Protein AF-0000000079916810 (afdb_homodimer)

Organism: NCBI:txid1990687

InterPro domains:
  IPR000847 LysR, HTH, N-terminal domain [PF00126] (12-66)
  IPR000847 LysR, HTH, N-terminal domain [PS50931] (16-62)
  IPR005119 LysR, substrate-binding [PF03466] (91-298)
  IPR036388 Winged helix-like DNA-binding domain superfamily [G3DSA:1.10.10.10] (6-92)
  IPR036390 Winged helix DNA-binding domain superfamily [SSF46785] (5-115)

Radius of gyration: 26.34 Å; Cα contacts (8 Å, |Δi|>4): 1124; chains: 2; bounding box: 60×83×72 Å

Structure (mmCIF, N/CA/C/O backbone):
data_AF-0000000079916810-model_v1
#
loop_
_entity.id
_entity.type
_entity.pdbx_description
1 polymer 'LysR family transcriptional regulator'
#
loop_
_atom_site.group_PDB
_atom_site.id
_atom_site.type_symbol
_atom_site.label_atom_id
_atom_site.label_alt_id
_atom_site.label_comp_id
_atom_site.label_asym_id
_atom_site.label_entity_id
_atom_site.label_seq_id
_atom_site.pdbx_PDB_ins_code
_atom_site.Cartn_x
_atom_site.Cartn_y
_atom_site.Cartn_z
_atom_site.occupancy
_atom_site.B_iso_or_equiv
_atom_site.auth_seq_id
_atom_site.auth_comp_id
_atom_site.auth_asym_id
_atom_site.auth_atom_id
_atom_site.pdbx_PDB_model_num
ATOM 1 N N . MET A 1 1 ? -1.084 -48.964 15.825 1 27.22 1 MET A N 1
ATOM 2 C CA . MET A 1 1 ? -1.283 -47.675 16.481 1 27.22 1 MET A CA 1
ATOM 3 C C . MET A 1 1 ? -2.034 -46.71 15.57 1 27.22 1 MET A C 1
ATOM 5 O O . MET A 1 1 ? -1.539 -46.346 14.501 1 27.22 1 MET A O 1
ATOM 9 N N . GLN A 1 2 ? -3.302 -46.876 15.258 1 35.21 2 GLN A N 1
ATOM 10 C CA . GLN A 1 2 ? -4.161 -46.166 14.316 1 35.21 2 GLN A CA 1
ATOM 11 C C . GLN A 1 2 ? -3.953 -44.657 14.412 1 35.21 2 GLN A C 1
ATOM 13 O O . GLN A 1 2 ? -4.058 -44.079 15.496 1 35.21 2 GLN A O 1
ATOM 18 N N . HIS A 1 3 ? -2.994 -44.134 13.879 1 45.65 3 HIS A N 1
ATOM 19 C CA . HIS A 1 3 ? -2.569 -42.739 13.911 1 45.65 3 HIS A CA 1
ATOM 20 C C . HIS A 1 3 ? -3.764 -41.796 13.817 1 45.65 3 HIS A C 1
ATOM 22 O O . HIS A 1 3 ? -4.588 -41.92 12.908 1 45.65 3 HIS A O 1
ATOM 28 N N . SER A 1 4 ? -4.385 -41.382 14.922 1 49.72 4 SER A N 1
ATOM 29 C CA . SER A 1 4 ? -5.69 -40.838 15.283 1 49.72 4 SER A CA 1
ATOM 30 C C . SER A 1 4 ? -5.943 -39.502 14.592 1 49.72 4 SER A C 1
ATOM 32 O O . SER A 1 4 ? -6.979 -38.871 14.81 1 49.72 4 SER A O 1
ATOM 34 N N . PHE A 1 5 ? -5.041 -38.924 14.086 1 56.06 5 PHE A N 1
ATOM 35 C CA . PHE A 1 5 ? -5.553 -37.727 13.428 1 56.06 5 PHE A CA 1
ATOM 36 C C . PHE A 1 5 ? -5.489 -37.872 11.913 1 56.06 5 PHE A C 1
ATOM 38 O O . PHE A 1 5 ? -4.657 -38.617 11.39 1 56.06 5 PHE A O 1
ATOM 45 N N . ASP A 1 6 ? -6.582 -37.56 11.282 1 65.27 6 ASP A N 1
ATOM 46 C CA . ASP A 1 6 ? -6.686 -37.616 9.827 1 65.27 6 ASP A CA 1
ATOM 47 C C . ASP A 1 6 ? -6.272 -36.288 9.196 1 65.27 6 ASP A C 1
ATOM 49 O O . ASP A 1 6 ? -6.185 -35.268 9.883 1 65.27 6 ASP A O 1
ATOM 53 N N . VAL A 1 7 ? -5.938 -36.41 7.999 1 70.14 7 VAL A N 1
ATOM 54 C CA . VAL A 1 7 ? -5.372 -35.308 7.227 1 70.14 7 VAL A CA 1
ATOM 55 C C . VAL A 1 7 ? -6.337 -34.125 7.231 1 70.14 7 VAL A C 1
ATOM 57 O O . VAL A 1 7 ? -5.911 -32.968 7.267 1 70.14 7 VAL A O 1
ATOM 60 N N . VAL A 1 8 ? -7.545 -34.425 7.334 1 76.02 8 VAL A N 1
ATOM 61 C CA . VAL A 1 8 ? -8.564 -33.382 7.32 1 76.02 8 VAL A CA 1
ATOM 62 C C . VAL A 1 8 ? -8.494 -32.574 8.614 1 76.02 8 VAL A C 1
ATOM 64 O O . VAL A 1 8 ? -8.598 -31.345 8.592 1 76.02 8 VAL A O 1
ATOM 67 N N . THR A 1 9 ? -8.301 -33.334 9.664 1 81.71 9 THR A N 1
ATOM 68 C CA . THR A 1 9 ? -8.192 -32.681 10.964 1 81.71 9 THR A CA 1
ATOM 69 C C . THR A 1 9 ? -6.928 -31.83 11.039 1 81.71 9 THR A C 1
ATOM 71 O O . THR A 1 9 ? -6.954 -30.716 11.566 1 81.71 9 THR A O 1
ATOM 74 N N . LEU A 1 10 ? -5.863 -32.31 10.486 1 81.33 10 LEU A N 1
ATOM 75 C CA . LEU A 1 10 ? -4.605 -31.571 10.477 1 81.33 10 LEU A CA 1
ATOM 76 C C . LEU A 1 10 ? -4.725 -30.304 9.636 1 81.33 10 LEU A C 1
ATOM 78 O O . LEU A 1 10 ? -4.25 -29.24 10.039 1 81.33 10 LEU A O 1
ATOM 82 N N . PHE A 1 11 ? -5.413 -30.449 8.572 1 81.83 11 PHE A N 1
ATOM 83 C CA . PHE A 1 11 ? -5.597 -29.295 7.699 1 81.83 11 PHE A CA 1
ATOM 84 C C . PHE A 1 11 ? -6.519 -28.269 8.346 1 81.83 11 PHE A C 1
ATOM 86 O O . PHE A 1 11 ? -6.299 -27.062 8.22 1 81.83 11 PHE A O 1
ATOM 93 N N . LEU A 1 12 ? -7.473 -28.749 9.076 1 85.92 12 LEU A N 1
ATOM 94 C CA . LEU A 1 12 ? -8.355 -27.856 9.82 1 85.92 12 LEU A CA 1
ATOM 95 C C . LEU A 1 12 ? -7.573 -27.065 10.863 1 85.92 12 LEU A C 1
ATOM 97 O O . LEU A 1 12 ? -7.738 -25.848 10.979 1 85.92 12 LEU A O 1
ATOM 101 N N . LEU A 1 13 ? -6.778 -27.802 11.574 1 88.15 13 LEU A N 1
ATOM 102 C CA . LEU A 1 13 ? -5.954 -27.143 12.581 1 88.15 13 LEU A CA 1
ATOM 103 C C . LEU A 1 13 ? -5.065 -26.08 11.946 1 88.15 13 LEU A C 1
ATOM 105 O O . LEU A 1 13 ? -4.923 -24.98 12.484 1 88.15 13 LEU A O 1
ATOM 109 N N . LEU A 1 14 ? -4.519 -26.395 10.834 1 85.9 14 LEU A N 1
ATOM 110 C CA . LEU A 1 14 ? -3.678 -25.453 10.102 1 85.9 14 LEU A CA 1
ATOM 111 C C . LEU A 1 14 ? -4.484 -24.238 9.656 1 85.9 14 LEU A C 1
ATOM 113 O O . LEU A 1 14 ? -4.031 -23.1 9.802 1 85.9 14 LEU A O 1
ATOM 117 N N . ASP A 1 15 ? -5.625 -24.45 9.141 1 85.56 15 ASP A N 1
ATOM 118 C CA . ASP A 1 15 ? -6.502 -23.373 8.692 1 85.56 15 ASP A CA 1
ATOM 119 C C . ASP A 1 15 ? -6.877 -22.451 9.85 1 85.56 15 ASP A C 1
ATOM 121 O O . ASP A 1 15 ? -6.911 -21.229 9.691 1 85.56 15 ASP A O 1
ATOM 125 N N . ILE A 1 16 ? -7.125 -23.064 10.964 1 88.1 16 ILE A N 1
ATOM 126 C CA . ILE A 1 16 ? -7.468 -22.302 12.16 1 88.1 16 ILE A CA 1
ATOM 127 C C . ILE A 1 16 ? -6.266 -21.474 12.607 1 88.1 16 ILE A C 1
ATOM 129 O O . ILE A 1 16 ? -6.408 -20.296 12.947 1 88.1 16 ILE A O 1
ATOM 133 N N . ALA A 1 17 ? -5.169 -22.06 12.587 1 86.67 17 ALA A N 1
ATOM 134 C CA . ALA A 1 17 ? -3.945 -21.379 13.001 1 86.67 17 ALA A CA 1
ATOM 135 C C . ALA A 1 17 ? -3.66 -20.174 12.109 1 86.67 17 ALA A C 1
ATOM 137 O O . ALA A 1 17 ? -3.305 -19.1 12.601 1 86.67 17 ALA A O 1
ATOM 138 N N . GLU A 1 18 ? -3.826 -20.393 10.904 1 80.94 18 GLU A N 1
ATOM 139 C CA . GLU A 1 18 ? -3.518 -19.356 9.924 1 80.94 18 GLU A CA 1
ATOM 140 C C . GLU A 1 18 ? -4.554 -18.236 9.96 1 80.94 18 GLU A C 1
ATOM 142 O O . GLU A 1 18 ? -4.219 -17.067 9.76 1 80.94 18 GLU A O 1
ATOM 147 N N . ALA A 1 19 ? -5.758 -18.627 10.228 1 80.34 19 ALA A N 1
ATOM 148 C CA . ALA A 1 19 ? -6.852 -17.661 10.265 1 80.34 19 ALA A CA 1
ATOM 149 C C . ALA A 1 19 ? -6.888 -16.922 11.6 1 80.34 19 ALA A C 1
ATOM 151 O O . ALA A 1 19 ? -7.468 -15.839 11.702 1 80.34 19 ALA A O 1
ATOM 152 N N . GLY A 1 20 ? -6.262 -17.579 12.61 1 83.32 20 GLY A N 1
ATOM 153 C CA . GLY A 1 20 ? -6.199 -16.995 13.941 1 83.32 20 GLY A CA 1
ATOM 154 C C . GLY A 1 20 ? -7.497 -17.128 14.713 1 83.32 20 GLY A C 1
ATOM 155 O O . GLY A 1 20 ? -7.645 -16.553 15.793 1 83.32 20 GLY A O 1
ATOM 156 N N . SER A 1 21 ? -8.505 -17.752 14.125 1 88.33 21 SER A N 1
ATOM 157 C CA . SER A 1 21 ? -9.776 -17.99 14.802 1 88.33 21 SER A CA 1
ATOM 158 C C . SER A 1 21 ? -10.413 -19.295 14.338 1 88.33 21 SER A C 1
ATOM 160 O O . SER A 1 21 ? -10.198 -19.729 13.205 1 88.33 21 SER A O 1
ATOM 162 N N . LEU A 1 22 ? -11.198 -19.873 15.289 1 87.58 22 LEU A N 1
ATOM 163 C CA . LEU A 1 22 ? -11.877 -21.128 14.988 1 87.58 22 LEU A CA 1
ATOM 164 C C . LEU A 1 22 ? -12.916 -20.934 13.889 1 87.58 22 LEU A C 1
ATOM 166 O O . LEU A 1 22 ? -13.022 -21.756 12.976 1 87.58 22 LEU A O 1
ATOM 170 N N . THR A 1 23 ? -13.543 -19.802 13.934 1 86.35 23 THR A N 1
ATOM 171 C CA . THR A 1 23 ? -14.603 -19.537 12.968 1 86.35 23 THR A CA 1
ATOM 172 C C . THR A 1 23 ? -14.021 -19.299 11.578 1 86.35 23 THR A C 1
ATOM 174 O O . THR A 1 23 ? -14.476 -19.893 10.598 1 86.35 23 THR A O 1
ATOM 177 N N . ALA A 1 24 ? -13.025 -18.561 11.478 1 82.99 24 ALA A N 1
ATOM 178 C CA . ALA A 1 24 ? -12.395 -18.268 10.193 1 82.99 24 ALA A CA 1
ATOM 179 C C . ALA A 1 24 ? -11.697 -19.503 9.63 1 82.99 24 ALA A C 1
ATOM 181 O O . ALA A 1 24 ? -11.73 -19.745 8.422 1 82.99 24 ALA A O 1
ATOM 182 N N . GLY A 1 25 ? -11.133 -20.241 10.514 1 87.05 25 GLY A N 1
ATOM 183 C CA . GLY A 1 25 ? -10.502 -21.483 10.095 1 87.05 25 GLY A CA 1
ATOM 184 C C . GLY A 1 25 ? -11.491 -22.51 9.577 1 87.05 25 GLY A C 1
ATOM 185 O O . GLY A 1 25 ? -11.225 -23.188 8.582 1 87.05 25 GLY A O 1
ATOM 186 N N . ALA A 1 26 ? -12.592 -22.58 10.248 1 88.03 26 ALA A N 1
ATOM 187 C CA . ALA A 1 26 ? -13.648 -23.492 9.817 1 88.03 26 ALA A CA 1
ATOM 188 C C . ALA A 1 26 ? -14.152 -23.127 8.423 1 88.03 26 ALA A C 1
ATOM 190 O O . ALA A 1 26 ? -14.347 -24.003 7.578 1 88.03 26 ALA A O 1
ATOM 191 N N . GLU A 1 27 ? -14.272 -21.872 8.183 1 81.07 27 GLU A N 1
ATOM 192 C CA . GLU A 1 27 ? -14.721 -21.391 6.88 1 81.07 27 GLU A CA 1
ATOM 193 C C . GLU A 1 27 ? -13.732 -21.767 5.782 1 81.07 27 GLU A C 1
ATOM 195 O O . GLU A 1 27 ? -14.129 -22.251 4.72 1 81.07 27 GLU A O 1
ATOM 200 N N . ARG A 1 28 ? -12.497 -21.635 6.136 1 79.27 28 ARG A N 1
ATOM 201 C CA . ARG A 1 28 ? -11.441 -21.982 5.191 1 79.27 28 ARG A CA 1
ATOM 202 C C . ARG A 1 28 ? -11.442 -23.477 4.892 1 79.27 28 ARG A C 1
ATOM 204 O O . ARG A 1 28 ? -11.139 -23.892 3.771 1 79.27 28 ARG A O 1
ATOM 211 N N . ALA A 1 29 ? -11.905 -24.221 5.874 1 79.08 29 ALA A N 1
ATOM 212 C CA . ALA A 1 29 ? -11.915 -25.676 5.753 1 79.08 29 ALA A CA 1
ATOM 213 C C . ALA A 1 29 ? -13.264 -26.175 5.243 1 79.08 29 ALA A C 1
ATOM 215 O O . ALA A 1 29 ? -13.512 -27.382 5.203 1 79.08 29 ALA A O 1
ATOM 216 N N . ARG A 1 30 ? -14.125 -25.144 4.943 1 79.41 30 ARG A N 1
ATOM 217 C CA . ARG A 1 30 ? -15.47 -25.469 4.48 1 79.41 30 ARG A CA 1
ATOM 218 C C . ARG A 1 30 ? -16.194 -26.36 5.483 1 79.41 30 ARG A C 1
ATOM 220 O O . ARG A 1 30 ? -16.803 -27.363 5.103 1 79.41 30 ARG A O 1
ATOM 227 N N . MET A 1 31 ? -16.093 -25.964 6.785 1 82.67 31 MET A N 1
ATOM 228 C CA . MET A 1 31 ? -16.758 -26.644 7.893 1 82.67 31 MET A CA 1
ATOM 229 C C . MET A 1 31 ? -17.532 -25.652 8.755 1 82.67 31 MET A C 1
ATOM 231 O O . MET A 1 31 ? -17.238 -24.456 8.747 1 82.67 31 MET A O 1
ATOM 235 N N . THR A 1 32 ? -18.532 -26.144 9.337 1 85.72 32 THR A N 1
ATOM 236 C CA . THR A 1 32 ? -19.183 -25.321 10.351 1 85.72 32 THR A CA 1
ATOM 237 C C . THR A 1 32 ? -18.29 -25.171 11.58 1 85.72 32 THR A C 1
ATOM 239 O O . THR A 1 32 ? -17.495 -26.06 11.889 1 85.72 32 THR A O 1
ATOM 242 N N . PRO A 1 33 ? -18.4 -24.032 12.206 1 89.77 33 PRO A N 1
ATOM 243 C CA . PRO A 1 33 ? -17.613 -23.853 13.428 1 89.77 33 PRO A CA 1
ATOM 244 C C . PRO A 1 33 ? -17.829 -24.977 14.439 1 89.77 33 PRO A C 1
ATOM 246 O O . PRO A 1 33 ? -16.887 -25.387 15.122 1 89.77 33 PRO A O 1
ATOM 249 N N . SER A 1 34 ? -19.055 -25.479 14.54 1 90.76 34 SER A N 1
ATOM 250 C CA . SER A 1 34 ? -19.359 -26.58 15.449 1 90.76 34 SER A CA 1
ATOM 251 C C . SER A 1 34 ? -18.602 -27.845 15.058 1 90.76 34 SER A C 1
ATOM 253 O O . SER A 1 34 ? -18.008 -28.508 15.91 1 90.76 34 SER A O 1
ATOM 255 N N . ALA A 1 35 ? -18.635 -28.157 13.797 1 87.52 35 ALA A N 1
ATOM 256 C CA . ALA A 1 35 ? -17.921 -29.325 13.288 1 87.52 35 ALA A CA 1
ATOM 257 C C . ALA A 1 35 ? -16.416 -29.182 13.498 1 87.52 35 ALA A C 1
ATOM 259 O O . ALA A 1 35 ? -15.743 -30.14 13.885 1 87.52 35 ALA A O 1
ATOM 260 N N . ALA A 1 36 ? -15.949 -28.011 13.226 1 91.33 36 ALA A N 1
ATOM 261 C CA . ALA A 1 36 ? -14.526 -27.735 13.407 1 91.33 36 ALA A CA 1
ATOM 262 C C . ALA A 1 36 ? -14.117 -27.9 14.868 1 91.33 36 ALA A C 1
ATOM 264 O O . ALA A 1 36 ? -13.088 -28.511 15.165 1 91.33 36 ALA A O 1
ATOM 265 N N . SER A 1 37 ? -14.951 -27.336 15.775 1 91.58 37 SER A N 1
ATOM 266 C CA . SER A 1 37 ? -14.676 -27.43 17.205 1 91.58 37 SER A CA 1
ATOM 267 C C . SER A 1 37 ? -14.667 -28.881 17.672 1 91.58 37 SER A C 1
ATOM 269 O O . SER A 1 37 ? -13.783 -29.291 18.427 1 91.58 37 SER A O 1
ATOM 271 N N . GLN A 1 38 ? -15.599 -29.614 17.191 1 90.06 38 GLN A N 1
ATOM 272 C CA . GLN A 1 38 ? -15.701 -31.021 17.564 1 90.06 38 GLN A CA 1
ATOM 273 C C . GLN A 1 38 ? -14.489 -31.81 17.075 1 90.06 38 GLN A C 1
ATOM 275 O O . GLN A 1 38 ? -13.962 -32.659 17.796 1 90.06 38 GLN A O 1
ATOM 280 N N . ARG A 1 39 ? -14.138 -31.47 15.901 1 86.56 39 ARG A N 1
ATOM 281 C CA . ARG A 1 39 ? -13 -32.171 15.314 1 86.56 39 ARG A CA 1
ATOM 282 C C . ARG A 1 39 ? -11.714 -31.855 16.069 1 86.56 39 ARG A C 1
ATOM 284 O O . ARG A 1 39 ? -10.897 -32.746 16.316 1 86.56 39 ARG A O 1
ATOM 291 N N . ILE A 1 40 ? -11.568 -30.653 16.433 1 90.2 40 ILE A N 1
ATOM 292 C CA . ILE A 1 40 ? -10.388 -30.236 17.183 1 90.2 40 ILE A CA 1
ATOM 293 C C . ILE A 1 40 ? -10.404 -30.876 18.569 1 90.2 40 ILE A C 1
ATOM 295 O O . ILE A 1 40 ? -9.374 -31.351 19.053 1 90.2 40 ILE A O 1
ATOM 299 N N . ALA A 1 41 ? -11.58 -30.898 19.191 1 90.53 41 ALA A N 1
ATOM 300 C CA . ALA A 1 41 ? -11.721 -31.537 20.497 1 90.53 41 ALA A CA 1
ATOM 301 C C . ALA A 1 41 ? -11.369 -33.02 20.424 1 90.53 41 ALA A C 1
ATOM 303 O O . ALA A 1 41 ? -10.704 -33.551 21.316 1 90.53 41 ALA A O 1
ATOM 304 N N . LYS A 1 42 ? -11.845 -33.64 19.402 1 85.92 42 LYS A N 1
ATOM 305 C CA . LYS A 1 42 ? -11.544 -35.054 19.201 1 85.92 42 LYS A CA 1
ATOM 306 C C . LYS A 1 42 ? -10.044 -35.278 19.033 1 85.92 42 LYS A C 1
ATOM 308 O O . LYS A 1 42 ? -9.49 -36.237 19.574 1 85.92 42 LYS A O 1
ATOM 313 N N . LEU A 1 43 ? -9.428 -34.406 18.253 1 84.97 43 LEU A N 1
ATOM 314 C CA . LEU A 1 43 ? -7.98 -34.461 18.085 1 84.97 43 LEU A CA 1
ATOM 315 C C . LEU A 1 43 ? -7.271 -34.32 19.428 1 84.97 43 LEU A C 1
ATOM 317 O O . LEU A 1 43 ? -6.393 -35.12 19.759 1 84.97 43 LEU A O 1
ATOM 321 N N . GLU A 1 44 ? -7.698 -33.351 20.203 1 88.42 44 GLU A N 1
ATOM 322 C CA . GLU A 1 44 ? -7.075 -33.087 21.497 1 88.42 44 GLU A CA 1
ATOM 323 C C . GLU A 1 44 ? -7.254 -34.268 22.447 1 88.42 44 GLU A C 1
ATOM 325 O O . GLU A 1 44 ? -6.332 -34.625 23.183 1 88.42 44 GLU A O 1
ATOM 330 N N . HIS A 1 45 ? -8.417 -34.846 22.355 1 85 45 HIS A N 1
ATOM 331 C CA . HIS A 1 45 ? -8.695 -36.025 23.167 1 85 45 HIS A CA 1
ATOM 332 C C . HIS A 1 45 ? -7.804 -37.195 22.765 1 85 45 HIS A C 1
ATOM 334 O O . HIS A 1 45 ? -7.266 -37.896 23.626 1 85 45 HIS A O 1
ATOM 340 N N . SER A 1 46 ? -7.658 -37.345 21.505 1 79.67 46 SER A N 1
ATOM 341 C CA . SER A 1 46 ? -6.895 -38.478 20.991 1 79.67 46 SER A CA 1
ATOM 342 C C . SER A 1 46 ? -5.418 -38.357 21.349 1 79.67 46 SER A C 1
ATOM 344 O O . SER A 1 46 ? -4.754 -39.36 21.617 1 79.67 46 SER A O 1
ATOM 346 N N . ILE A 1 47 ? -4.957 -37.126 21.39 1 80.2 47 ILE A N 1
ATOM 347 C CA . ILE A 1 47 ? -3.528 -36.954 21.631 1 80.2 47 ILE A CA 1
ATOM 348 C C . ILE A 1 47 ? -3.296 -36.538 23.081 1 80.2 47 ILE A C 1
ATOM 350 O O . ILE A 1 47 ? -2.153 -36.339 23.501 1 80.2 47 ILE A O 1
ATOM 354 N N . LYS A 1 48 ? -4.378 -36.428 23.784 1 82.71 48 LYS A N 1
ATOM 355 C CA . LYS A 1 48 ? -4.394 -36.147 25.217 1 82.71 48 LYS A CA 1
ATOM 356 C C . LYS A 1 48 ? -3.663 -34.845 25.53 1 82.71 48 LYS A C 1
ATOM 358 O O . LYS A 1 48 ? -2.96 -34.749 26.538 1 82.71 48 LYS A O 1
ATOM 363 N N . GLN A 1 49 ? -3.724 -33.906 24.634 1 87.02 49 GLN A N 1
ATOM 364 C CA . GLN A 1 49 ? -3.153 -32.574 24.803 1 87.02 49 GLN A CA 1
ATOM 365 C C . GLN A 1 49 ? -3.958 -31.529 24.035 1 87.02 49 GLN A C 1
ATOM 367 O O . GLN A 1 49 ? -4.428 -31.793 22.926 1 87.02 49 GLN A O 1
ATOM 372 N N . PRO A 1 50 ? -4.058 -30.334 24.584 1 90.56 50 PRO A N 1
ATOM 373 C CA . PRO A 1 50 ? -4.664 -29.271 23.779 1 90.56 50 PRO A CA 1
ATOM 374 C C . PRO A 1 50 ? -3.771 -28.825 22.622 1 90.56 50 PRO A C 1
ATOM 376 O O . PRO A 1 50 ? -2.543 -28.87 22.733 1 90.56 50 PRO A O 1
ATOM 379 N N . VAL A 1 51 ? -4.426 -28.469 21.558 1 91.57 51 VAL A N 1
ATOM 380 C CA . VAL A 1 51 ? -3.655 -27.995 20.413 1 91.57 51 VAL A CA 1
ATOM 381 C C . VAL A 1 51 ? -3.895 -26.5 20.211 1 91.57 51 VAL A C 1
ATOM 383 O O . VAL A 1 51 ? -3.126 -25.83 19.518 1 91.57 51 VAL A O 1
ATOM 386 N N . LEU A 1 52 ? -4.979 -25.966 20.861 1 92.25 52 LEU A N 1
ATOM 387 C CA . LEU A 1 52 ? -5.334 -24.553 20.78 1 92.25 52 LEU A CA 1
ATOM 388 C C . LEU A 1 52 ? -5.581 -23.974 22.17 1 92.25 52 LEU A C 1
ATOM 390 O O . LEU A 1 52 ? -6.068 -24.674 23.061 1 92.25 52 LEU A O 1
ATOM 394 N N . THR A 1 53 ? -5.103 -22.753 22.362 1 88.54 53 THR A N 1
ATOM 395 C CA . THR A 1 53 ? -5.492 -21.968 23.528 1 88.54 53 THR A CA 1
ATOM 396 C C . THR A 1 53 ? -6.467 -20.862 23.135 1 88.54 53 THR A C 1
ATOM 398 O O . THR A 1 53 ? -6.223 -20.122 22.18 1 88.54 53 THR A O 1
ATOM 401 N N . ARG A 1 54 ? -7.583 -20.875 23.784 1 79.85 54 ARG A N 1
ATOM 402 C CA . ARG A 1 54 ? -8.597 -19.866 23.499 1 79.85 54 ARG A CA 1
ATOM 403 C C . ARG A 1 54 ? -8.27 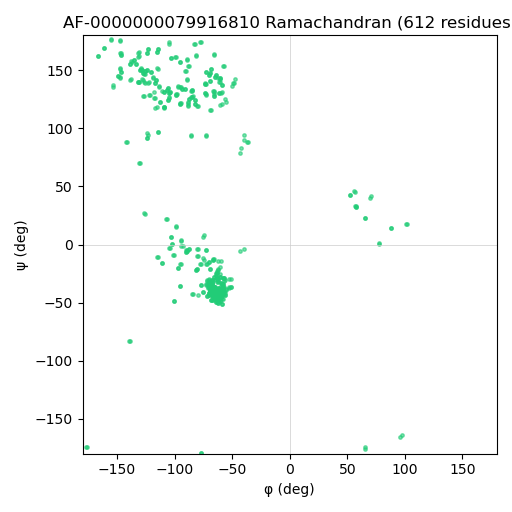-18.549 24.195 1 79.85 54 ARG A C 1
ATOM 405 O O . ARG A 1 54 ? -7.906 -18.536 25.373 1 79.85 54 ARG A O 1
ATOM 412 N N . LEU A 1 55 ? -8.111 -17.607 23.409 1 73.57 55 LEU A N 1
ATOM 413 C CA . LEU A 1 55 ? -7.889 -16.253 23.905 1 73.57 55 LEU A CA 1
ATOM 414 C C . LEU A 1 55 ? -9.154 -15.411 23.771 1 73.57 55 LEU A C 1
ATOM 416 O O . LEU A 1 55 ? -10.08 -15.785 23.048 1 73.57 55 LEU A O 1
ATOM 420 N N . PRO A 1 56 ? -9.272 -14.24 24.554 1 67.74 56 PRO A N 1
ATOM 421 C CA . PRO A 1 56 ? -10.444 -13.375 24.402 1 67.74 56 PRO A CA 1
ATOM 422 C C . PRO A 1 56 ? -10.719 -13.003 22.947 1 67.74 56 PRO A C 1
ATOM 424 O O . PRO A 1 56 ? -11.88 -12.888 22.544 1 67.74 56 PRO A O 1
ATOM 427 N N . ARG A 1 57 ? -9.592 -12.832 22.282 1 69.39 57 ARG A N 1
ATOM 428 C CA . ARG A 1 57 ? -9.743 -12.599 20.849 1 69.39 57 ARG A CA 1
ATOM 429 C C . ARG A 1 57 ? -8.957 -13.627 20.042 1 69.39 57 ARG A C 1
ATOM 431 O O . ARG A 1 57 ? -7.731 -13.541 19.943 1 69.39 57 ARG A O 1
ATOM 438 N N . GLY A 1 58 ? -9.548 -14.668 19.633 1 81.29 58 GLY A N 1
ATOM 439 C CA . GLY A 1 58 ? -9.012 -15.647 18.701 1 81.29 58 GLY A CA 1
ATOM 440 C C . GLY A 1 58 ? -8.408 -16.857 19.388 1 81.29 58 GLY A C 1
ATOM 441 O O . GLY A 1 58 ? -8.839 -17.238 20.478 1 81.29 58 GLY A O 1
ATOM 442 N N . VAL A 1 59 ? -7.592 -17.65 18.628 1 86.64 59 VAL A N 1
ATOM 443 C CA . VAL A 1 59 ? -6.955 -18.857 19.144 1 86.64 59 VAL A CA 1
ATOM 444 C C . VAL A 1 59 ? -5.451 -18.798 18.887 1 86.64 59 VAL A C 1
ATOM 446 O O . VAL A 1 59 ? -4.995 -18.085 17.991 1 86.64 59 VAL A O 1
ATOM 449 N N . GLN A 1 60 ? -4.723 -19.392 19.855 1 88 60 GLN A N 1
ATOM 450 C CA . GLN A 1 60 ? -3.289 -19.587 19.673 1 88 60 GLN A CA 1
ATOM 451 C C . GLN A 1 60 ? -2.92 -21.066 19.752 1 88 60 GLN A C 1
ATOM 453 O O . GLN A 1 60 ? -3.54 -21.826 20.498 1 88 60 GLN A O 1
ATOM 458 N N . LEU A 1 61 ? -1.894 -21.361 18.988 1 87.75 61 LEU A N 1
ATOM 459 C CA . LEU A 1 61 ? -1.414 -22.739 19.003 1 87.75 61 LEU A CA 1
ATOM 460 C C . LEU A 1 61 ? -0.666 -23.039 20.298 1 87.75 61 LEU A C 1
ATOM 462 O O . LEU A 1 61 ? 0.072 -22.191 20.804 1 87.75 61 LEU A O 1
ATOM 466 N N . THR A 1 62 ? -0.919 -24.274 20.891 1 87.27 62 THR A N 1
ATOM 467 C CA . THR A 1 62 ? -0.034 -24.832 21.907 1 87.27 62 THR A CA 1
ATOM 468 C C . THR A 1 62 ? 1.224 -25.413 21.268 1 87.27 62 THR A C 1
ATOM 470 O O . THR A 1 62 ? 1.385 -25.365 20.047 1 87.27 62 THR A O 1
ATOM 473 N N . GLU A 1 63 ? 2.121 -25.965 22.094 1 81.37 63 GLU A N 1
ATOM 474 C CA . GLU A 1 63 ? 3.302 -26.647 21.573 1 81.37 63 GLU A CA 1
ATOM 475 C C . GLU A 1 63 ? 2.912 -27.831 20.693 1 81.37 63 GLU A C 1
ATOM 477 O O . GLU A 1 63 ? 3.466 -28.012 19.607 1 81.37 63 GLU A O 1
ATOM 482 N N . ALA A 1 64 ? 1.991 -28.526 21.194 1 83.54 64 ALA A N 1
ATOM 483 C CA . ALA A 1 64 ? 1.487 -29.654 20.415 1 83.54 64 ALA A CA 1
ATOM 484 C C . ALA A 1 64 ? 0.836 -29.178 19.12 1 83.54 64 ALA A C 1
ATOM 486 O O . ALA A 1 64 ? 1.009 -29.797 18.067 1 83.54 64 ALA A O 1
ATOM 487 N N . GLY A 1 65 ? 0.12 -28.04 19.256 1 88.15 65 GLY A N 1
ATOM 488 C CA . GLY A 1 65 ? -0.485 -27.445 18.075 1 88.15 65 GLY A CA 1
ATOM 489 C C . GLY A 1 65 ? 0.533 -27.019 17.034 1 88.15 65 GLY A C 1
ATOM 490 O O . GLY A 1 65 ? 0.328 -27.226 15.836 1 88.15 65 GLY A O 1
ATOM 491 N N . GLU A 1 66 ? 1.624 -26.536 17.427 1 84.6 66 GLU A N 1
ATOM 492 C CA . GLU A 1 66 ? 2.688 -26.098 16.529 1 84.6 66 GLU A CA 1
ATOM 493 C C . GLU A 1 66 ? 3.31 -27.281 15.792 1 84.6 66 GLU A C 1
ATOM 495 O O . GLU A 1 66 ? 3.568 -27.202 14.589 1 84.6 66 GLU A O 1
ATOM 500 N N . VAL A 1 67 ? 3.542 -28.317 16.53 1 77 67 VAL A N 1
ATOM 501 C CA . VAL A 1 67 ? 4.118 -29.52 15.936 1 77 67 VAL A CA 1
ATOM 502 C C . VAL A 1 67 ? 3.174 -30.072 14.87 1 77 67 VAL A C 1
ATOM 504 O O . VAL A 1 67 ? 3.597 -30.364 13.749 1 77 67 VAL A O 1
ATOM 507 N N . LEU A 1 68 ? 1.931 -30.127 15.232 1 81.12 68 LEU A N 1
ATOM 508 C CA . LEU A 1 68 ? 0.958 -30.715 14.317 1 81.12 68 LEU A CA 1
ATOM 509 C C . LEU A 1 68 ? 0.746 -29.82 13.101 1 81.12 68 LEU A C 1
ATOM 511 O O . LEU A 1 68 ? 0.623 -30.312 11.977 1 81.12 68 LEU A O 1
ATOM 515 N N . THR A 1 69 ? 0.757 -28.491 13.393 1 85.88 69 THR A N 1
ATOM 516 C CA . THR A 1 69 ? 0.555 -27.575 12.277 1 85.88 69 THR A CA 1
ATOM 517 C C . THR A 1 69 ? 1.768 -27.575 11.351 1 85.88 69 THR A C 1
ATOM 519 O O . THR A 1 69 ? 1.626 -27.448 10.133 1 85.88 69 THR A O 1
ATOM 522 N N . SER A 1 70 ? 2.904 -27.815 11.885 1 76.98 70 SER A N 1
ATOM 523 C CA . SER A 1 70 ? 4.1 -27.943 11.059 1 76.98 70 SER A CA 1
ATOM 524 C C . SER A 1 70 ? 4.03 -29.184 10.174 1 76.98 70 SER A C 1
ATOM 526 O O . SER A 1 70 ? 4.362 -29.126 8.988 1 76.98 70 SER A O 1
ATOM 528 N N . ARG A 1 71 ? 3.541 -30.246 10.744 1 72.55 71 ARG A N 1
ATOM 529 C CA . ARG A 1 71 ? 3.382 -31.481 9.982 1 72.55 71 ARG A CA 1
ATOM 530 C C . ARG A 1 71 ? 2.276 -31.344 8.942 1 72.55 71 ARG A C 1
ATOM 532 O O . ARG A 1 71 ? 2.404 -31.844 7.822 1 72.55 71 ARG A O 1
ATOM 539 N N . ALA A 1 72 ? 1.234 -30.677 9.366 1 78.78 72 ALA A N 1
ATOM 540 C CA . ALA A 1 72 ? 0.123 -30.456 8.444 1 78.78 72 ALA A CA 1
ATOM 541 C C . ALA A 1 72 ? 0.576 -29.665 7.22 1 78.78 72 ALA A C 1
ATOM 543 O O . ALA A 1 72 ? 0.175 -29.969 6.094 1 78.78 72 ALA A O 1
ATOM 544 N N . ARG A 1 73 ? 1.396 -28.71 7.545 1 74.83 73 ARG A N 1
ATOM 545 C CA . ARG A 1 73 ? 1.944 -27.915 6.451 1 74.83 73 ARG A CA 1
ATOM 546 C C . ARG A 1 73 ? 2.745 -28.785 5.489 1 74.83 73 ARG A C 1
ATOM 548 O O . ARG A 1 73 ? 2.612 -28.657 4.27 1 74.83 73 ARG A O 1
ATOM 555 N N . LEU A 1 74 ? 3.499 -29.723 6.077 1 66.14 74 LEU A N 1
ATOM 556 C CA . LEU A 1 74 ? 4.289 -30.639 5.262 1 66.14 74 LEU A CA 1
ATOM 557 C C . LEU A 1 74 ? 3.386 -31.568 4.457 1 66.14 74 LEU A C 1
ATOM 559 O O . LEU A 1 74 ? 3.621 -31.792 3.267 1 66.14 74 LEU A O 1
ATOM 563 N N . PHE A 1 75 ? 2.373 -32.059 5.109 1 65.31 75 PHE A N 1
ATOM 564 C CA . PHE A 1 75 ? 1.446 -32.963 4.438 1 65.31 75 PHE A CA 1
ATOM 565 C C . PHE A 1 75 ? 0.719 -32.249 3.304 1 65.31 75 PHE A C 1
ATOM 567 O O . PHE A 1 75 ? 0.573 -32.799 2.211 1 65.31 75 PHE A O 1
ATOM 574 N N . ARG A 1 76 ? 0.307 -31.098 3.654 1 69.1 76 ARG A N 1
ATOM 575 C CA . ARG A 1 76 ? -0.401 -30.335 2.631 1 69.1 76 ARG A CA 1
ATOM 576 C C . ARG A 1 76 ? 0.505 -30.046 1.439 1 69.1 76 ARG A C 1
ATOM 578 O O . ARG A 1 76 ? 0.064 -30.107 0.289 1 69.1 76 ARG A O 1
ATOM 585 N N . ARG A 1 77 ? 1.674 -29.944 1.847 1 61.78 77 ARG A N 1
ATOM 586 C CA . ARG A 1 77 ? 2.69 -29.717 0.824 1 61.78 77 ARG A CA 1
ATOM 587 C C . ARG A 1 77 ? 2.835 -30.933 -0.084 1 61.78 77 ARG A C 1
ATOM 589 O O . ARG A 1 77 ? 2.868 -30.8 -1.309 1 61.78 77 ARG A O 1
ATOM 596 N N . GLU A 1 78 ? 2.92 -31.99 0.518 1 60.05 78 GLU A N 1
ATOM 597 C CA . GLU A 1 78 ? 3.119 -33.23 -0.226 1 60.05 78 GLU A CA 1
ATOM 598 C C . GLU A 1 78 ? 1.885 -33.583 -1.051 1 60.05 78 GLU A C 1
ATOM 600 O O . GLU A 1 78 ? 2.003 -34.06 -2.182 1 60.05 78 GLU A O 1
ATOM 605 N N . MET A 1 79 ? 0.792 -33.359 -0.497 1 61.81 79 MET A N 1
ATOM 606 C CA . MET A 1 79 ? -0.446 -33.645 -1.216 1 61.81 79 MET A CA 1
ATOM 607 C C . MET A 1 79 ? -0.597 -32.728 -2.425 1 61.81 79 MET A C 1
ATOM 609 O O . MET A 1 79 ? -1.001 -33.174 -3.501 1 61.81 79 MET A O 1
ATOM 613 N N . ARG A 1 80 ? -0.286 -31.555 -2.196 1 60.17 80 ARG A N 1
ATOM 614 C CA . ARG A 1 80 ? -0.358 -30.582 -3.28 1 60.17 80 ARG A CA 1
ATOM 615 C C . ARG A 1 80 ? 0.646 -30.911 -4.38 1 60.17 80 ARG A C 1
ATOM 617 O O . ARG A 1 80 ? 0.325 -30.822 -5.567 1 60.17 80 ARG A O 1
ATOM 624 N N . ALA A 1 81 ? 1.829 -31.245 -3.873 1 58.14 81 ALA A N 1
ATOM 625 C CA . ALA A 1 81 ? 2.849 -31.65 -4.837 1 58.14 81 ALA A CA 1
ATOM 626 C C . ALA A 1 81 ? 2.379 -32.844 -5.663 1 58.14 81 ALA A C 1
ATOM 628 O O . ALA A 1 81 ? 2.564 -32.875 -6.882 1 58.14 81 ALA A O 1
ATOM 629 N N . ALA A 1 82 ? 1.777 -33.769 -5.003 1 55.82 82 ALA A N 1
ATOM 630 C CA . ALA A 1 82 ? 1.273 -34.961 -5.68 1 55.82 82 ALA A CA 1
ATOM 631 C C . ALA A 1 82 ? 0.194 -34.6 -6.696 1 55.82 82 ALA A C 1
ATOM 633 O O . ALA A 1 82 ? 0.173 -35.138 -7.806 1 55.82 82 ALA A O 1
ATOM 634 N N . SER A 1 83 ? -0.633 -33.733 -6.274 1 57.04 83 SER A N 1
ATOM 635 C CA . SER A 1 83 ? -1.685 -33.287 -7.182 1 57.04 83 SER A CA 1
ATOM 636 C C . SER A 1 83 ? -1.1 -32.604 -8.413 1 57.04 83 SER A C 1
ATOM 638 O O . SER A 1 83 ? -1.581 -32.808 -9.53 1 57.04 83 SER A O 1
ATOM 640 N N . GLY A 1 84 ? -0.145 -31.768 -8.118 1 54.07 84 GLY A N 1
ATOM 641 C CA . GLY A 1 84 ? 0.564 -31.143 -9.224 1 54.07 84 GLY A CA 1
ATOM 642 C C . GLY A 1 84 ? 1.198 -32.146 -10.169 1 54.07 84 GLY A C 1
ATOM 643 O O . GLY A 1 84 ? 1.105 -32.002 -11.389 1 54.07 84 GLY A O 1
ATOM 644 N N . ASP A 1 85 ? 1.76 -33.199 -9.556 1 52.86 85 ASP A N 1
ATOM 645 C CA . ASP A 1 85 ? 2.375 -34.253 -10.357 1 52.86 85 ASP A CA 1
ATOM 646 C C . ASP A 1 85 ? 1.336 -34.965 -11.22 1 52.86 85 ASP A C 1
ATOM 648 O O . ASP A 1 85 ? 1.593 -35.269 -12.387 1 52.86 85 ASP A O 1
ATOM 652 N N . LEU A 1 86 ? 0.135 -35.308 -10.443 1 51.69 86 LEU A N 1
ATOM 653 C CA . LEU A 1 86 ? -0.933 -35.98 -11.175 1 51.69 86 LEU A CA 1
ATOM 654 C C . LEU A 1 86 ? -1.448 -35.104 -12.311 1 51.69 86 LEU A C 1
ATOM 656 O O . LEU A 1 86 ? -1.754 -35.603 -13.396 1 51.69 86 LEU A O 1
ATOM 660 N N . GLU A 1 87 ? -1.346 -33.685 -12.285 1 53.04 87 GLU A N 1
ATOM 661 C CA . GLU A 1 87 ? -1.774 -32.729 -13.302 1 53.04 87 GLU A CA 1
ATOM 662 C C . GLU A 1 87 ? -0.762 -32.645 -14.441 1 53.04 87 GLU A C 1
ATOM 664 O O . GLU A 1 87 ? -1.14 -32.514 -15.607 1 53.04 87 GLU A O 1
ATOM 669 N N . ALA A 1 88 ? 0.479 -32.608 -14.118 1 51.79 88 ALA A N 1
ATOM 670 C CA . ALA A 1 88 ? 1.541 -32.578 -15.12 1 51.79 88 ALA A CA 1
ATOM 671 C C . ALA A 1 88 ? 1.36 -33.695 -16.144 1 51.79 88 ALA A C 1
ATOM 673 O O . ALA A 1 88 ? 1.669 -33.519 -17.325 1 51.79 88 ALA A O 1
ATOM 674 N N . ILE A 1 89 ? 0.797 -34.725 -15.74 1 50.02 89 ILE A N 1
ATOM 675 C CA . ILE A 1 89 ? 0.552 -35.853 -16.631 1 50.02 89 ILE A CA 1
ATOM 676 C C . ILE A 1 89 ? -0.645 -35.551 -17.53 1 50.02 89 ILE A C 1
ATOM 678 O O . ILE A 1 89 ? -0.675 -35.96 -18.693 1 50.02 89 ILE A O 1
ATOM 682 N N . ARG A 1 90 ? -1.636 -34.87 -17.077 1 52.38 90 ARG A N 1
ATOM 683 C CA . ARG A 1 90 ? -2.852 -34.634 -17.85 1 52.38 90 ARG A CA 1
ATOM 684 C C . ARG A 1 90 ? -2.613 -33.597 -18.942 1 52.38 90 ARG A C 1
ATOM 686 O O . ARG A 1 90 ? -3.409 -33.476 -19.876 1 52.38 90 ARG A O 1
ATOM 693 N N . GLY A 1 91 ? -1.466 -33.095 -19.271 1 53.72 91 GLY A N 1
ATOM 694 C CA . GLY A 1 91 ? -1.137 -32.13 -20.308 1 53.72 91 GLY A CA 1
ATOM 695 C C . GLY A 1 91 ? -1.733 -30.758 -20.057 1 53.72 91 GLY A C 1
ATOM 696 O O . GLY A 1 91 ? -2.145 -30.45 -18.937 1 53.72 91 GLY A O 1
ATOM 697 N N . LEU A 1 92 ? -1.574 -29.644 -21.093 1 55.62 92 LEU A N 1
ATOM 698 C CA . LEU A 1 92 ? -1.911 -28.226 -21.024 1 55.62 92 LEU A CA 1
ATOM 699 C C . LEU A 1 92 ? -3.418 -28.02 -21.126 1 55.62 92 LEU A C 1
ATOM 701 O O . LEU A 1 92 ? -3.904 -26.891 -21.017 1 55.62 92 LEU A O 1
ATOM 705 N N . GLN A 1 93 ? -4.213 -29.028 -21.526 1 53.03 93 GLN A N 1
ATOM 706 C CA . GLN A 1 93 ? -5.619 -28.752 -21.804 1 53.03 93 GLN A CA 1
ATOM 707 C C . GLN A 1 93 ? -6.369 -28.381 -20.528 1 53.03 93 GLN A C 1
ATOM 709 O O . GLN A 1 93 ? -7.367 -27.659 -20.576 1 53.03 93 GLN A O 1
ATOM 714 N N . ARG A 1 94 ? -6.072 -28.89 -19.347 1 61.5 94 ARG A N 1
ATOM 715 C CA . ARG A 1 94 ? -6.711 -28.624 -18.062 1 61.5 94 ARG A CA 1
ATOM 716 C C . ARG A 1 94 ? -5.68 -28.562 -16.94 1 61.5 94 ARG A C 1
ATOM 718 O O . ARG A 1 94 ? -4.814 -29.433 -16.838 1 61.5 94 ARG A O 1
ATOM 725 N N . GLY A 1 95 ? -5.065 -27.187 -16.711 1 72.56 95 GLY A N 1
ATOM 726 C CA . GLY A 1 95 ? -4.094 -27.128 -15.629 1 72.56 95 GLY A CA 1
ATOM 727 C C . GLY A 1 95 ? -4.253 -25.9 -14.752 1 72.56 95 GLY A C 1
ATOM 728 O O . GLY A 1 95 ? -5.091 -25.039 -15.026 1 72.56 95 GLY A O 1
ATOM 729 N N . SER A 1 96 ? -3.716 -26.117 -13.559 1 83 96 SER A N 1
ATOM 730 C CA . SER A 1 96 ? -3.719 -25.001 -12.619 1 83 96 SER A CA 1
ATOM 731 C C . SER A 1 96 ? -2.315 -24.711 -12.099 1 83 96 SER A C 1
ATOM 733 O O . SER A 1 96 ? -1.473 -25.609 -12.038 1 83 96 SER A O 1
ATOM 735 N N . VAL A 1 97 ? -2.03 -23.485 -12.011 1 89.38 97 VAL A N 1
ATOM 736 C CA . VAL A 1 97 ? -0.769 -23.081 -11.398 1 89.38 97 VAL A CA 1
ATOM 737 C C . VAL A 1 97 ? -1.034 -22.062 -10.293 1 89.38 97 VAL A C 1
ATOM 739 O O . VAL A 1 97 ? -1.818 -21.127 -10.477 1 89.38 97 VAL A O 1
ATOM 742 N N . ARG A 1 98 ? -0.496 -22.323 -9.102 1 93.63 98 ARG A N 1
ATOM 743 C CA . ARG A 1 98 ? -0.54 -21.378 -7.991 1 93.63 98 ARG A CA 1
ATOM 744 C C . ARG A 1 98 ? 0.737 -20.547 -7.929 1 93.63 98 ARG A C 1
ATOM 746 O O . ARG A 1 98 ? 1.831 -21.09 -7.761 1 93.63 98 ARG A O 1
ATOM 753 N N . LEU A 1 99 ? 0.558 -19.255 -8.03 1 96.71 99 LEU A N 1
ATOM 754 C CA . LEU A 1 99 ? 1.687 -18.339 -8.149 1 96.71 99 LEU A CA 1
ATOM 755 C C . LEU A 1 99 ? 1.738 -17.383 -6.962 1 96.71 99 LEU A C 1
ATOM 757 O O . LEU A 1 99 ? 0.729 -16.769 -6.61 1 96.71 99 LEU A O 1
ATOM 761 N N . GLY A 1 100 ? 2.938 -17.361 -6.305 1 97.9 100 GLY A N 1
ATOM 762 C CA . GLY A 1 100 ? 3.207 -16.285 -5.364 1 97.9 100 GLY A CA 1
ATOM 763 C C . GLY A 1 100 ? 3.846 -15.072 -6.011 1 97.9 100 GLY A C 1
ATOM 764 O O . GLY A 1 100 ? 4.684 -15.208 -6.906 1 97.9 100 GLY A O 1
ATOM 765 N N . SER A 1 101 ? 3.467 -13.907 -5.583 1 97.57 101 SER A N 1
ATOM 766 C CA . SER A 1 101 ? 4.013 -12.67 -6.132 1 97.57 101 SER A CA 1
ATOM 767 C C . SER A 1 101 ? 4.087 -11.579 -5.069 1 97.57 101 SER A C 1
ATOM 769 O O . SER A 1 101 ? 3.737 -11.81 -3.91 1 97.57 101 SER A O 1
ATOM 771 N N . PHE A 1 102 ? 4.647 -10.451 -5.43 1 96.72 102 PHE A N 1
ATOM 772 C CA . PHE A 1 102 ? 4.712 -9.294 -4.545 1 96.72 102 PHE A CA 1
ATOM 773 C C . PHE A 1 102 ? 4.243 -8.035 -5.265 1 96.72 102 PHE A C 1
ATOM 775 O O . PHE A 1 102 ? 4.2 -7.997 -6.496 1 96.72 102 PHE A O 1
ATOM 782 N N . PRO A 1 103 ? 3.949 -6.972 -4.658 1 95.48 103 PRO A N 1
ATOM 783 C CA . PRO A 1 103 ? 3.105 -5.903 -5.196 1 95.48 103 PRO A CA 1
ATOM 784 C C . PRO A 1 103 ? 3.696 -5.257 -6.447 1 95.48 103 PRO A C 1
ATOM 786 O O . PRO A 1 103 ? 3.016 -5.15 -7.471 1 95.48 103 PRO A O 1
ATOM 789 N N . THR A 1 104 ? 4.893 -4.854 -6.457 1 96.36 104 THR A N 1
ATOM 790 C CA . THR A 1 104 ? 5.423 -4.117 -7.599 1 96.36 104 THR A CA 1
ATOM 791 C C . THR A 1 104 ? 5.453 -4.998 -8.845 1 96.36 104 THR A C 1
ATOM 793 O O . THR A 1 104 ? 5.177 -4.528 -9.95 1 96.36 104 THR A O 1
ATOM 796 N N . VAL A 1 105 ? 5.754 -6.25 -8.67 1 97.41 105 VAL A N 1
ATOM 797 C CA . VAL A 1 105 ? 5.809 -7.151 -9.817 1 97.41 105 VAL A CA 1
ATOM 798 C C . VAL A 1 105 ? 4.393 -7.491 -10.276 1 97.41 105 VAL A C 1
ATOM 800 O O . VAL A 1 105 ? 4.13 -7.592 -11.476 1 97.41 105 VAL A O 1
ATOM 803 N N . SER A 1 106 ? 3.494 -7.727 -9.316 1 97.18 106 SER A N 1
ATOM 804 C CA . SER A 1 106 ? 2.094 -7.963 -9.652 1 97.18 106 SER A CA 1
ATOM 805 C C . SER A 1 106 ? 1.508 -6.793 -10.435 1 97.18 106 SER A C 1
ATOM 807 O O . SER A 1 106 ? 0.761 -6.993 -11.394 1 97.18 106 SER A O 1
ATOM 809 N N . ALA A 1 107 ? 1.917 -5.596 -10.1 1 95.89 107 ALA A N 1
ATOM 810 C CA . ALA A 1 107 ? 1.35 -4.382 -10.681 1 95.89 107 ALA A CA 1
ATOM 811 C C . ALA A 1 107 ? 1.948 -4.102 -12.057 1 95.89 107 ALA A C 1
ATOM 813 O O . ALA A 1 107 ? 1.519 -3.176 -12.75 1 95.89 107 ALA A O 1
ATOM 814 N N . SER A 1 108 ? 2.892 -4.868 -12.491 1 95.19 108 SER A N 1
ATOM 815 C CA . SER A 1 108 ? 3.598 -4.577 -13.734 1 95.19 108 SER A CA 1
ATOM 816 C C . SER A 1 108 ? 3.834 -5.846 -14.546 1 95.19 108 SER A C 1
ATOM 818 O O . SER A 1 108 ? 2.958 -6.281 -15.297 1 95.19 108 SER A O 1
ATOM 820 N N . LEU A 1 109 ? 4.902 -6.548 -14.186 1 96.1 109 LEU A N 1
ATOM 821 C CA . LEU A 1 109 ? 5.388 -7.686 -14.96 1 96.1 109 LEU A CA 1
ATOM 822 C C . LEU A 1 109 ? 4.356 -8.809 -14.981 1 96.1 109 LEU A C 1
ATOM 824 O O . LEU A 1 109 ? 4.028 -9.336 -16.046 1 96.1 109 LEU A O 1
ATOM 828 N N . LEU A 1 110 ? 3.86 -9.166 -13.839 1 97.57 110 LEU A N 1
ATOM 829 C CA . LEU A 1 110 ? 2.95 -10.302 -13.745 1 97.57 110 LEU A CA 1
ATOM 830 C C . LEU A 1 110 ? 1.633 -10.004 -14.455 1 97.57 110 LEU A C 1
ATOM 832 O O . LEU A 1 110 ? 1.098 -10.858 -15.164 1 97.57 110 LEU A O 1
ATOM 836 N N . SER A 1 111 ? 1.087 -8.84 -14.227 1 96.23 111 SER A N 1
ATOM 837 C CA . SER A 1 111 ? -0.171 -8.495 -14.881 1 96.23 111 SER A CA 1
ATOM 838 C C . SER A 1 111 ? -0.043 -8.57 -16.399 1 96.23 111 SER A C 1
ATOM 840 O O . SER A 1 111 ? -0.936 -9.082 -17.078 1 96.23 111 SER A O 1
ATOM 842 N N . ASP A 1 112 ? 1.056 -8.11 -16.944 1 93.86 112 ASP A N 1
ATOM 843 C CA . ASP A 1 112 ? 1.296 -8.173 -18.382 1 93.86 112 ASP A CA 1
ATOM 844 C C . ASP A 1 112 ? 1.406 -9.62 -18.857 1 93.86 112 ASP A C 1
ATOM 846 O O . ASP A 1 112 ? 0.87 -9.977 -19.908 1 93.86 112 ASP A O 1
ATOM 850 N N . ALA A 1 113 ? 2.115 -10.386 -18.111 1 96.07 113 ALA A N 1
ATOM 851 C CA . ALA A 1 113 ? 2.273 -11.8 -18.445 1 96.07 113 ALA A CA 1
ATOM 852 C C . ALA A 1 113 ? 0.926 -12.517 -18.441 1 96.07 113 ALA A C 1
ATOM 854 O O . ALA A 1 113 ? 0.652 -13.339 -19.319 1 96.07 113 ALA A O 1
ATOM 855 N N . LEU A 1 114 ? 0.105 -12.204 -17.444 1 95.38 114 LEU A N 1
ATOM 856 C CA . LEU A 1 114 ? -1.191 -12.862 -17.317 1 95.38 114 LEU A CA 1
ATOM 857 C C . LEU A 1 114 ? -2.106 -12.489 -18.48 1 95.38 114 LEU A C 1
ATOM 859 O O . LEU A 1 114 ? -2.884 -13.32 -18.953 1 95.38 114 LEU A O 1
ATOM 863 N N . LYS A 1 115 ? -2.047 -11.264 -18.897 1 90.2 115 LYS A N 1
ATOM 864 C CA . LYS A 1 115 ? -2.829 -10.846 -20.057 1 90.2 115 LYS A CA 1
ATOM 865 C C . LYS A 1 115 ? -2.513 -11.711 -21.274 1 90.2 115 LYS A C 1
ATOM 867 O O . LYS A 1 115 ? -3.422 -12.181 -21.961 1 90.2 115 LYS A O 1
ATOM 872 N N . GLU A 1 116 ? -1.305 -11.943 -21.448 1 85.36 116 GLU A N 1
ATOM 873 C CA . GLU A 1 116 ? -0.859 -12.782 -22.557 1 85.36 116 GLU A CA 1
ATOM 874 C C . GLU A 1 116 ? -1.246 -14.242 -22.335 1 85.36 116 GLU A C 1
ATOM 876 O O . GLU A 1 116 ? -1.705 -14.915 -23.259 1 85.36 116 GLU A O 1
ATOM 881 N N . TYR A 1 117 ? -1.04 -14.623 -21.146 1 86.27 117 TYR A N 1
ATOM 882 C CA . TYR A 1 117 ? -1.31 -16.008 -20.776 1 86.27 117 TYR A CA 1
ATOM 883 C C . TYR A 1 117 ? -2.776 -16.358 -21.006 1 86.27 117 TYR A C 1
ATOM 885 O O . TYR A 1 117 ? -3.088 -17.405 -21.579 1 86.27 117 TYR A O 1
ATOM 893 N N . HIS A 1 118 ? -3.633 -15.482 -20.59 1 85.33 118 HIS A N 1
ATOM 894 C CA . HIS A 1 118 ? -5.064 -15.736 -20.709 1 85.33 118 HIS A CA 1
ATOM 895 C C . HIS A 1 118 ? -5.504 -15.745 -22.169 1 85.33 118 HIS A C 1
ATOM 897 O O . HIS A 1 118 ? -6.432 -16.468 -22.538 1 85.33 118 HIS A O 1
ATOM 903 N N . SER A 1 119 ? -4.849 -15.004 -22.938 1 82.84 119 SER A N 1
ATOM 904 C CA . SER A 1 119 ? -5.172 -14.979 -24.361 1 82.84 119 SER A CA 1
ATOM 905 C C . SER A 1 119 ? -4.733 -16.266 -25.051 1 82.84 119 SER A C 1
ATOM 907 O O . SER A 1 119 ? -5.418 -16.76 -25.949 1 82.84 119 SER A O 1
ATOM 909 N N . ARG A 1 120 ? -3.666 -16.951 -24.624 1 82.25 120 ARG A N 1
ATOM 910 C CA . ARG A 1 120 ? -3.078 -18.115 -25.281 1 82.25 120 ARG A CA 1
ATOM 911 C C . ARG A 1 120 ? -3.61 -19.41 -24.676 1 82.25 120 ARG A C 1
ATOM 913 O O . ARG A 1 120 ? -3.789 -20.404 -25.384 1 82.25 120 ARG A O 1
ATOM 920 N N . TRP A 1 121 ? -3.815 -19.337 -23.37 1 82.06 121 TRP A N 1
ATOM 921 C CA . TRP A 1 121 ? -4.253 -20.535 -22.662 1 82.06 121 TRP A CA 1
ATOM 922 C C . TRP A 1 121 ? -5.47 -20.239 -21.792 1 82.06 121 TRP A C 1
ATOM 924 O O . TRP A 1 121 ? -5.41 -20.364 -20.567 1 82.06 121 TRP A O 1
ATOM 934 N N . PRO A 1 122 ? -6.595 -19.99 -22.313 1 76.75 122 PRO A N 1
ATOM 935 C CA . PRO A 1 122 ? -7.781 -19.538 -21.581 1 76.75 122 PRO A CA 1
ATOM 936 C C . PRO A 1 122 ? -8.317 -20.594 -20.617 1 76.75 122 PRO A C 1
ATOM 938 O O . PRO A 1 122 ? -9.054 -20.266 -19.683 1 76.75 122 PRO A O 1
ATOM 941 N N . GLU A 1 123 ? -7.835 -21.831 -20.734 1 76.01 123 GLU A N 1
ATOM 942 C CA . GLU A 1 123 ? -8.409 -22.892 -19.912 1 76.01 123 GLU A CA 1
ATOM 943 C C . GLU A 1 123 ? -7.519 -23.204 -18.712 1 76.01 123 GLU A C 1
ATOM 945 O O . GLU A 1 123 ? -7.872 -24.033 -17.87 1 76.01 123 GLU A O 1
ATOM 950 N N . VAL A 1 124 ? -6.382 -22.651 -18.713 1 77.34 124 VAL A N 1
ATOM 951 C CA . VAL A 1 124 ? -5.492 -22.868 -17.578 1 77.34 124 VAL A CA 1
ATOM 952 C C . VAL A 1 124 ? -5.816 -21.87 -16.468 1 77.34 124 VAL A C 1
ATOM 954 O O . VAL A 1 124 ? -5.877 -20.663 -16.709 1 77.34 124 VAL A O 1
ATOM 957 N N . ASP A 1 125 ? -6.031 -22.368 -15.338 1 84.82 125 ASP A N 1
ATOM 958 C CA . ASP A 1 125 ? -6.362 -21.539 -14.183 1 84.82 125 ASP A CA 1
ATOM 959 C C . ASP A 1 125 ? -5.1 -21.079 -13.457 1 84.82 125 ASP A C 1
ATOM 961 O O . ASP A 1 125 ? -4.273 -21.901 -13.057 1 84.82 125 ASP A O 1
ATOM 965 N N . VAL A 1 126 ? -4.903 -19.835 -13.377 1 89.07 126 VAL A N 1
ATOM 966 C CA . VAL A 1 126 ? -3.788 -19.277 -12.618 1 89.07 126 VAL A CA 1
ATOM 967 C C . VAL A 1 126 ? -4.312 -18.584 -11.363 1 89.07 126 VAL A C 1
ATOM 969 O O . VAL A 1 126 ? -5.111 -17.648 -11.451 1 89.07 126 VAL A O 1
ATOM 972 N N . ARG A 1 127 ? -3.891 -19.081 -10.226 1 92.22 127 ARG A N 1
ATOM 973 C CA . ARG A 1 127 ? -4.222 -18.448 -8.954 1 92.22 127 ARG A CA 1
ATOM 974 C C . ARG A 1 127 ? -3.02 -17.703 -8.383 1 92.22 127 ARG A C 1
ATOM 976 O O . ARG A 1 127 ? -1.942 -18.281 -8.228 1 92.22 127 ARG A O 1
ATOM 983 N N . VAL A 1 128 ? -3.232 -16.469 -8.098 1 95.96 128 VAL A N 1
ATOM 984 C CA . VAL A 1 128 ? -2.126 -15.638 -7.635 1 95.96 128 VAL A CA 1
ATOM 985 C C . VAL A 1 128 ? -2.357 -15.234 -6.181 1 95.96 128 VAL A C 1
ATOM 987 O O . VAL A 1 128 ? -3.474 -14.877 -5.799 1 95.96 128 VAL A O 1
ATOM 990 N N . ARG 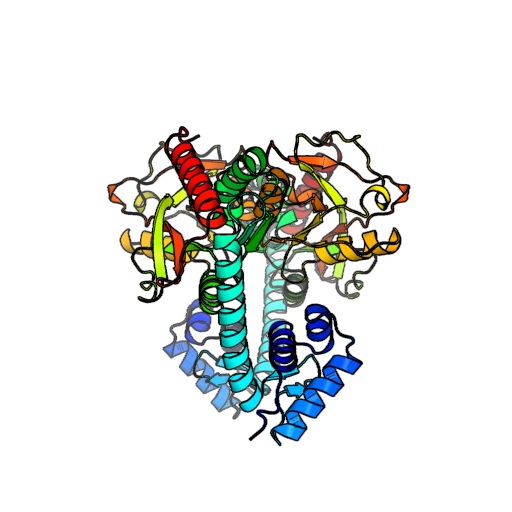A 1 129 ? -1.344 -15.328 -5.423 1 95.49 129 ARG A N 1
ATOM 991 C CA . ARG A 1 129 ? -1.328 -14.797 -4.064 1 95.49 129 ARG A CA 1
ATOM 992 C C . ARG A 1 129 ? -0.211 -13.774 -3.888 1 95.49 129 ARG A C 1
ATOM 994 O O . ARG A 1 129 ? 0.942 -14.04 -4.236 1 95.49 129 ARG A O 1
ATOM 1001 N N . SER A 1 130 ? -0.58 -12.653 -3.384 1 95.89 130 SER A N 1
ATOM 1002 C CA . SER A 1 130 ? 0.394 -11.597 -3.128 1 95.89 130 SER A CA 1
ATOM 1003 C C . SER A 1 130 ? 0.888 -11.639 -1.685 1 95.89 130 SER A C 1
ATOM 1005 O O . SER A 1 130 ? 0.1 -11.847 -0.76 1 95.89 130 SER A O 1
ATOM 1007 N N . ALA A 1 131 ? 2.208 -11.497 -1.522 1 94.22 131 ALA A N 1
ATOM 1008 C CA . ALA A 1 131 ? 2.785 -11.522 -0.18 1 94.22 131 ALA A CA 1
ATOM 1009 C C . ALA A 1 131 ? 4.181 -10.906 -0.172 1 94.22 131 ALA A C 1
ATOM 1011 O O . ALA A 1 131 ? 4.746 -10.619 -1.23 1 94.22 131 ALA A O 1
ATOM 1012 N N . VAL A 1 132 ? 4.674 -10.69 1.023 1 90.83 132 VAL A N 1
ATOM 1013 C CA . VAL A 1 132 ? 6.05 -10.228 1.174 1 90.83 132 VAL A CA 1
ATOM 1014 C C . VAL A 1 132 ? 7.005 -11.418 1.11 1 90.83 132 VAL A C 1
ATOM 1016 O O . VAL A 1 132 ? 6.579 -12.571 1.214 1 90.83 132 VAL A O 1
ATOM 1019 N N . ARG A 1 133 ? 8.223 -11.165 1.089 1 91.37 133 ARG A N 1
ATOM 1020 C CA . ARG A 1 133 ? 9.233 -12.16 0.743 1 91.37 133 ARG A CA 1
ATOM 1021 C C . ARG A 1 133 ? 9.226 -13.316 1.738 1 91.37 133 ARG A C 1
ATOM 1023 O O . ARG A 1 133 ? 9.199 -14.483 1.342 1 91.37 133 ARG A O 1
ATOM 1030 N N . PRO A 1 134 ? 9.228 -13.119 3.117 1 89.62 134 PRO A N 1
ATOM 1031 C CA . PRO A 1 134 ? 9.225 -14.259 4.036 1 89.62 134 PRO A CA 1
ATOM 1032 C C . PRO A 1 134 ? 8.002 -15.156 3.859 1 89.62 134 PRO A C 1
ATOM 1034 O O . PRO A 1 134 ? 8.11 -16.381 3.957 1 89.62 134 PRO A O 1
ATOM 1037 N N . GLN A 1 135 ? 6.898 -14.531 3.589 1 91.7 135 GLN A N 1
ATOM 1038 C CA . GLN A 1 135 ? 5.678 -15.306 3.388 1 91.7 135 GLN A CA 1
ATOM 1039 C C . GLN A 1 135 ? 5.727 -16.078 2.073 1 91.7 135 GLN A C 1
ATOM 1041 O O . GLN A 1 135 ? 5.224 -17.2 1.986 1 91.7 135 GLN A O 1
ATOM 1046 N N . LEU A 1 136 ? 6.3 -15.477 1.068 1 94.13 136 LEU A N 1
ATOM 1047 C CA . LEU A 1 136 ? 6.44 -16.158 -0.215 1 94.13 136 LEU A CA 1
ATOM 1048 C C . LEU A 1 136 ? 7.323 -17.393 -0.082 1 94.13 136 LEU A C 1
ATOM 1050 O O . LEU A 1 136 ? 7.033 -18.436 -0.673 1 94.13 136 LEU A O 1
ATOM 1054 N N . LEU A 1 137 ? 8.366 -17.253 0.697 1 91.74 137 LEU A N 1
ATOM 1055 C CA . LEU A 1 137 ? 9.243 -18.392 0.942 1 91.74 137 LEU A CA 1
ATOM 1056 C C . LEU A 1 137 ? 8.502 -19.499 1.684 1 91.74 137 LEU A C 1
ATOM 1058 O O . LEU A 1 137 ? 8.621 -20.675 1.333 1 91.74 137 LEU A O 1
ATOM 1062 N N . ASP A 1 138 ? 7.715 -19.106 2.67 1 88.44 138 ASP A N 1
ATOM 1063 C CA . ASP A 1 138 ? 6.912 -20.072 3.415 1 88.44 138 ASP A CA 1
ATOM 1064 C C . ASP A 1 138 ? 5.923 -20.787 2.497 1 88.44 138 ASP A C 1
ATOM 1066 O O . ASP A 1 138 ? 5.734 -22 2.604 1 88.44 138 ASP A O 1
ATOM 1070 N N . MET A 1 139 ? 5.33 -20.031 1.581 1 91.62 139 MET A N 1
ATOM 1071 C CA . MET A 1 139 ? 4.335 -20.587 0.669 1 91.62 139 MET A CA 1
ATOM 1072 C C . MET A 1 139 ? 4.973 -21.584 -0.292 1 91.62 139 MET A C 1
ATOM 1074 O O . MET A 1 139 ? 4.355 -22.586 -0.655 1 91.62 139 MET A O 1
ATOM 1078 N N . LEU A 1 140 ? 6.215 -21.288 -0.701 1 90.88 140 LEU A N 1
ATOM 1079 C CA . LEU A 1 140 ? 6.945 -22.223 -1.55 1 90.88 140 LEU A CA 1
ATOM 1080 C C . LEU A 1 140 ? 7.269 -23.506 -0.793 1 90.88 140 LEU A C 1
ATOM 1082 O O . LEU A 1 140 ? 6.998 -24.606 -1.281 1 90.88 140 LEU A O 1
ATOM 1086 N N . HIS A 1 141 ? 7.7 -23.36 0.407 1 84.49 141 HIS A N 1
ATOM 1087 C CA . HIS A 1 141 ? 8.129 -24.507 1.199 1 84.49 141 HIS A CA 1
ATOM 1088 C C . HIS A 1 141 ? 6.94 -25.373 1.604 1 84.49 141 HIS A C 1
ATOM 1090 O O . HIS A 1 141 ? 7.062 -26.596 1.7 1 84.49 141 HIS A O 1
ATOM 1096 N N . SER A 1 142 ? 5.85 -24.702 1.826 1 81.14 142 SER A N 1
ATOM 1097 C CA . SER A 1 142 ? 4.647 -25.435 2.209 1 81.14 142 SER A CA 1
ATOM 1098 C C . SER A 1 142 ? 3.867 -25.895 0.982 1 81.14 142 SER A C 1
ATOM 1100 O O . SER A 1 142 ? 2.806 -26.511 1.11 1 81.14 142 SER A O 1
ATOM 1102 N N . SER A 1 143 ? 4.312 -25.523 -0.235 1 82.74 143 SER A N 1
ATOM 1103 C CA . SER A 1 143 ? 3.698 -25.885 -1.508 1 82.74 143 SER A CA 1
ATOM 1104 C C . SER A 1 143 ? 2.309 -25.271 -1.647 1 82.74 143 SER A C 1
ATOM 1106 O O . SER A 1 143 ? 1.43 -25.849 -2.29 1 82.74 143 SER A O 1
ATOM 1108 N N . GLU A 1 144 ? 2.186 -24.225 -0.881 1 87.1 144 GLU A N 1
ATOM 1109 C CA . GLU A 1 144 ? 0.97 -23.442 -1.082 1 87.1 144 GLU A CA 1
ATOM 1110 C C . GLU A 1 144 ? 0.958 -22.787 -2.46 1 87.1 144 GLU A C 1
ATOM 1112 O O . GLU A 1 144 ? -0.106 -22.594 -3.052 1 87.1 144 GLU A O 1
ATOM 1117 N N . VAL A 1 145 ? 2.175 -22.479 -2.922 1 94.13 145 VAL A N 1
ATOM 1118 C CA . VAL A 1 145 ? 2.341 -22.027 -4.3 1 94.13 145 VAL A CA 1
ATOM 1119 C C . VAL A 1 145 ? 3.349 -22.919 -5.019 1 94.13 145 VAL A C 1
ATOM 1121 O O . VAL A 1 145 ? 4.229 -23.508 -4.386 1 94.13 145 VAL A O 1
ATOM 1124 N N . ASP A 1 146 ? 3.136 -23.021 -6.315 1 92.64 146 ASP A N 1
ATOM 1125 C CA . ASP A 1 146 ? 4.006 -23.834 -7.16 1 92.64 146 ASP A CA 1
ATOM 1126 C C . ASP A 1 146 ? 5.242 -23.048 -7.592 1 92.64 146 ASP A C 1
ATOM 1128 O O . ASP A 1 146 ? 6.336 -23.607 -7.691 1 92.64 146 ASP A O 1
ATOM 1132 N N . LEU A 1 147 ? 5.008 -21.821 -7.951 1 95.67 147 LEU A N 1
ATOM 1133 C CA . LEU A 1 147 ? 6.009 -20.84 -8.356 1 95.67 147 LEU A CA 1
ATOM 1134 C C . LEU A 1 147 ? 5.828 -19.532 -7.593 1 95.67 147 LEU A C 1
ATOM 1136 O O . LEU A 1 147 ? 4.716 -19.201 -7.175 1 95.67 147 LEU A O 1
ATOM 1140 N N . ALA A 1 148 ? 6.915 -18.884 -7.411 1 97.28 148 ALA A N 1
ATOM 1141 C CA . ALA A 1 148 ? 6.826 -17.546 -6.833 1 97.28 148 ALA A CA 1
ATOM 1142 C C . ALA A 1 148 ? 7.772 -16.579 -7.539 1 97.28 148 ALA A C 1
ATOM 1144 O O . ALA A 1 148 ? 8.85 -16.973 -7.989 1 97.28 148 ALA A O 1
ATOM 1145 N N . LEU A 1 149 ? 7.328 -15.426 -7.699 1 97.82 149 LEU A N 1
ATOM 1146 C CA . LEU A 1 149 ? 8.238 -14.335 -8.032 1 97.82 149 LEU A CA 1
ATOM 1147 C C . LEU A 1 149 ? 8.904 -13.78 -6.777 1 97.82 149 LEU A C 1
ATOM 1149 O O . LEU A 1 149 ? 8.221 -13.404 -5.822 1 97.82 149 LEU A O 1
ATOM 1153 N N . LEU A 1 150 ? 10.201 -13.784 -6.792 1 95.81 150 LEU A N 1
ATOM 1154 C CA . LEU A 1 150 ? 11.003 -13.276 -5.685 1 95.81 150 LEU A CA 1
ATOM 1155 C C . LEU A 1 150 ? 11.95 -12.178 -6.157 1 95.81 150 LEU A C 1
ATOM 1157 O O . LEU A 1 150 ? 12.102 -11.959 -7.361 1 95.81 150 LEU A O 1
ATOM 1161 N N . TRP A 1 151 ? 12.478 -11.552 -5.222 1 94.8 151 TRP A N 1
ATOM 1162 C CA . TRP A 1 151 ? 13.508 -10.562 -5.518 1 94.8 151 TRP A CA 1
ATOM 1163 C C . TRP A 1 151 ? 14.691 -10.705 -4.566 1 94.8 151 TRP A C 1
ATOM 1165 O O . TRP A 1 151 ? 14.562 -11.296 -3.491 1 94.8 151 TRP A O 1
ATOM 1175 N N . SER A 1 152 ? 15.787 -10.208 -4.985 1 93.51 152 SER A N 1
ATOM 1176 C CA . SER A 1 152 ? 16.964 -10.143 -4.125 1 93.51 152 SER A CA 1
ATOM 1177 C C . SER A 1 152 ? 17.805 -8.908 -4.431 1 93.51 152 SER A C 1
ATOM 1179 O O . SER A 1 152 ? 17.731 -8.358 -5.532 1 93.51 152 SER A O 1
ATOM 1181 N N . TYR A 1 153 ? 18.409 -8.434 -3.423 1 93.6 153 TYR A N 1
ATOM 1182 C CA . TYR A 1 153 ? 19.527 -7.505 -3.535 1 93.6 153 TYR A CA 1
ATOM 1183 C C . TYR A 1 153 ? 20.849 -8.203 -3.238 1 93.6 153 TYR A C 1
ATOM 1185 O O . TYR A 1 153 ? 20.864 -9.365 -2.824 1 93.6 153 TYR A O 1
ATOM 1193 N N . SER A 1 154 ? 21.896 -7.497 -3.43 1 89.83 154 SER A N 1
ATOM 1194 C CA . SER A 1 154 ? 23.215 -8.092 -3.242 1 89.83 154 SER A CA 1
ATOM 1195 C C . SER A 1 154 ? 23.415 -8.549 -1.8 1 89.83 154 SER A C 1
ATOM 1197 O O . SER A 1 154 ? 24.23 -9.433 -1.531 1 89.83 154 SER A O 1
ATOM 1199 N N . TRP A 1 155 ? 22.614 -7.977 -0.878 1 89.12 155 TRP A N 1
ATOM 1200 C CA . TRP A 1 155 ? 22.801 -8.309 0.531 1 89.12 155 TRP A CA 1
ATOM 1201 C C . TRP A 1 155 ? 21.716 -9.266 1.013 1 89.12 155 TRP A C 1
ATOM 1203 O O . TRP A 1 155 ? 21.674 -9.623 2.193 1 89.12 155 TRP A O 1
ATOM 1213 N N . THR A 1 156 ? 20.784 -9.581 0.129 1 85.84 156 THR A N 1
ATOM 1214 C CA . THR A 1 156 ? 19.729 -10.519 0.495 1 85.84 156 THR A CA 1
ATOM 1215 C C . THR A 1 156 ? 20.304 -11.911 0.74 1 85.84 156 THR A C 1
ATOM 1217 O O . THR A 1 156 ? 21.145 -12.385 -0.027 1 85.84 156 THR A O 1
ATOM 1220 N N . GLU A 1 157 ? 19.869 -12.399 1.836 1 76.59 157 GLU A N 1
ATOM 1221 C CA . GLU A 1 157 ? 20.349 -13.744 2.136 1 76.59 157 GLU A CA 1
ATOM 1222 C C . GLU A 1 157 ? 19.963 -14.727 1.034 1 76.59 157 GLU A C 1
ATOM 1224 O O . GLU A 1 157 ? 18.86 -14.654 0.488 1 76.59 157 GLU A O 1
ATOM 1229 N N . GLU A 1 158 ? 20.962 -15.433 0.668 1 65.63 158 GLU A N 1
ATOM 1230 C CA . GLU A 1 158 ? 20.767 -16.421 -0.389 1 65.63 158 GLU A CA 1
ATOM 1231 C C . GLU A 1 158 ? 19.65 -17.398 -0.031 1 65.63 158 GLU A C 1
ATOM 1233 O O . GLU A 1 158 ? 19.477 -17.751 1.137 1 65.63 158 GLU A O 1
ATOM 1238 N N . ALA A 1 159 ? 18.784 -17.37 -1.013 1 63.17 159 ALA A N 1
ATOM 1239 C CA . ALA A 1 159 ? 17.762 -18.405 -0.876 1 63.17 159 ALA A CA 1
ATOM 1240 C C . ALA A 1 159 ? 18.392 -19.764 -0.586 1 63.17 159 ALA A C 1
ATOM 1242 O O . ALA A 1 159 ? 19.513 -20.04 -1.02 1 63.17 159 ALA A O 1
ATOM 1243 N N . GLU A 1 160 ? 17.755 -20.461 0.295 1 64.94 160 GLU A N 1
ATOM 1244 C CA . GLU A 1 160 ? 18.125 -21.808 0.718 1 64.94 160 GLU A CA 1
ATOM 1245 C C . GLU A 1 160 ? 18.368 -22.718 -0.483 1 64.94 160 GLU A C 1
ATOM 1247 O O . GLU A 1 160 ? 17.801 -22.502 -1.556 1 64.94 160 GLU A O 1
ATOM 1252 N N . ARG A 1 161 ? 19.312 -23.509 -0.473 1 75.34 161 ARG A N 1
ATOM 1253 C CA . ARG A 1 161 ? 19.634 -24.573 -1.418 1 75.34 161 ARG A CA 1
ATOM 1254 C C . ARG A 1 161 ? 18.384 -25.351 -1.814 1 75.34 161 ARG A C 1
ATOM 1256 O O . ARG A 1 161 ? 18.386 -26.071 -2.814 1 75.34 161 ARG A O 1
ATOM 1263 N N . SER A 1 162 ? 17.362 -25.021 -1.204 1 87.04 162 SER A N 1
ATOM 1264 C CA . SER A 1 162 ? 16.147 -25.797 -1.432 1 87.04 162 SER A CA 1
ATOM 1265 C C . SER A 1 162 ? 15.299 -25.182 -2.541 1 87.04 162 SER A C 1
ATOM 1267 O O . SER A 1 162 ? 14.301 -25.769 -2.964 1 87.04 162 SER A O 1
ATOM 1269 N N . LEU A 1 163 ? 15.776 -24.026 -3.112 1 91.95 163 LEU A N 1
ATOM 1270 C CA . LEU A 1 163 ? 14.991 -23.365 -4.149 1 91.95 163 LEU A CA 1
ATOM 1271 C C . LEU A 1 163 ? 15.752 -23.335 -5.47 1 91.95 163 LEU A C 1
ATOM 1273 O O . LEU A 1 163 ? 16.983 -23.255 -5.481 1 91.95 163 LEU A O 1
ATOM 1277 N N . SER A 1 164 ? 15.095 -23.565 -6.54 1 91.91 164 SER A N 1
ATOM 1278 C CA . SER A 1 164 ? 15.572 -23.222 -7.876 1 91.91 164 SER A CA 1
ATOM 1279 C C . SER A 1 164 ? 15.173 -21.8 -8.257 1 91.91 164 SER A C 1
ATOM 1281 O O . SER A 1 164 ? 13.994 -21.445 -8.203 1 91.91 164 SER A O 1
ATOM 1283 N N . LEU A 1 165 ? 16.126 -20.981 -8.565 1 93.53 165 LEU A N 1
ATOM 1284 C CA . LEU A 1 165 ? 15.901 -19.588 -8.933 1 93.53 165 LEU A CA 1
ATOM 1285 C C . LEU A 1 165 ? 16.256 -19.347 -10.396 1 93.53 165 LEU A C 1
ATOM 1287 O O . LEU A 1 165 ? 17.368 -19.657 -10.829 1 93.53 165 LEU A O 1
ATOM 1291 N N . GLU A 1 166 ? 15.372 -18.883 -11.144 1 93.64 166 GLU A N 1
ATOM 1292 C CA . GLU A 1 166 ? 15.609 -18.437 -12.513 1 93.64 166 GLU A CA 1
ATOM 1293 C C . GLU A 1 166 ? 15.509 -16.919 -12.624 1 93.64 166 GLU A C 1
ATOM 1295 O O . GLU A 1 166 ? 14.444 -16.343 -12.39 1 93.64 166 GLU A O 1
ATOM 1300 N N . SER A 1 167 ? 16.592 -16.302 -13.004 1 94.37 167 SER A N 1
ATOM 1301 C CA . SER A 1 167 ? 16.593 -14.848 -13.135 1 94.37 167 SER A CA 1
ATOM 1302 C C . SER A 1 167 ? 15.669 -14.395 -14.26 1 94.37 167 SER A C 1
ATOM 1304 O O . SER A 1 167 ? 15.73 -14.923 -15.372 1 94.37 167 SER A O 1
ATOM 1306 N N . LEU A 1 168 ? 14.824 -13.521 -13.969 1 96.26 168 LEU A N 1
ATOM 1307 C CA . LEU A 1 168 ? 13.88 -12.993 -14.948 1 96.26 168 LEU A CA 1
ATOM 1308 C C . LEU A 1 168 ? 14.344 -11.64 -15.476 1 96.26 168 LEU A C 1
ATOM 1310 O O . LEU A 1 168 ? 14.353 -11.412 -16.688 1 96.26 168 LEU A O 1
ATOM 1314 N N . MET A 1 169 ? 14.72 -10.704 -14.539 1 96.09 169 MET A N 1
ATOM 1315 C CA . MET A 1 169 ? 15.142 -9.369 -14.954 1 96.09 169 MET A CA 1
ATOM 1316 C C . MET A 1 169 ? 15.815 -8.628 -13.803 1 96.09 169 MET A C 1
ATOM 1318 O O . MET A 1 169 ? 15.652 -9.001 -12.64 1 96.09 169 MET A O 1
ATOM 1322 N N . GLU A 1 170 ? 16.531 -7.599 -14.185 1 95.86 170 GLU A N 1
ATOM 1323 C CA . GLU A 1 170 ? 17.008 -6.595 -13.238 1 95.86 170 GLU A CA 1
ATOM 1324 C C . GLU A 1 170 ? 16.036 -5.423 -13.139 1 95.86 170 GLU A C 1
ATOM 1326 O O . GLU A 1 170 ? 15.49 -4.976 -14.149 1 95.86 170 GLU A O 1
ATOM 1331 N N . ASP A 1 171 ? 15.746 -5.026 -11.98 1 96.54 171 ASP A N 1
ATOM 1332 C CA . ASP A 1 171 ? 14.864 -3.898 -11.697 1 96.54 171 ASP A CA 1
ATOM 1333 C C . ASP A 1 171 ? 15.628 -2.758 -11.027 1 96.54 171 ASP A C 1
ATOM 1335 O O . ASP A 1 171 ? 15.756 -2.725 -9.802 1 96.54 171 ASP A O 1
ATOM 1339 N N . GLU A 1 172 ? 16.034 -1.807 -11.805 1 95.72 172 GLU A N 1
ATOM 1340 C CA . GLU A 1 172 ? 16.897 -0.724 -11.342 1 95.72 172 GLU A CA 1
ATOM 1341 C C . GLU A 1 172 ? 16.157 0.198 -10.377 1 95.72 172 GLU A C 1
ATOM 1343 O O . GLU A 1 172 ? 14.928 0.29 -10.418 1 95.72 172 GLU A O 1
ATOM 1348 N N . THR A 1 173 ? 16.96 0.76 -9.52 1 96.7 173 THR A N 1
ATOM 1349 C CA . THR A 1 173 ? 16.44 1.813 -8.655 1 96.7 173 THR A CA 1
ATOM 1350 C C . THR A 1 173 ? 16.496 3.167 -9.358 1 96.7 173 THR A C 1
ATOM 1352 O O . THR A 1 173 ? 17.531 3.541 -9.914 1 96.7 173 THR A O 1
ATOM 1355 N N . VAL A 1 174 ? 15.422 3.928 -9.326 1 96.52 174 VAL A N 1
ATOM 1356 C CA . VAL A 1 174 ? 15.358 5.221 -9.999 1 96.52 174 VAL A CA 1
ATOM 1357 C C . VAL A 1 174 ? 14.978 6.307 -8.995 1 96.52 174 VAL A C 1
ATOM 1359 O O . VAL A 1 174 ? 14.556 6.008 -7.876 1 96.52 174 VAL A O 1
ATOM 1362 N N . LEU A 1 175 ? 15.208 7.502 -9.429 1 96.97 175 LEU A N 1
ATOM 1363 C CA . LEU A 1 175 ? 14.884 8.679 -8.63 1 96.97 175 LEU A CA 1
ATOM 1364 C C . LEU A 1 175 ? 13.62 9.357 -9.147 1 96.97 175 LEU A C 1
ATOM 1366 O O . LEU A 1 175 ? 13.472 9.567 -10.353 1 96.97 175 LEU A O 1
ATOM 1370 N N . LEU A 1 176 ? 12.715 9.661 -8.259 1 96.77 176 LEU A N 1
ATOM 1371 C CA . LEU A 1 176 ? 11.508 10.405 -8.604 1 96.77 176 LEU A CA 1
ATOM 1372 C C . LEU A 1 176 ? 11.658 11.88 -8.247 1 96.77 176 LEU A C 1
ATOM 1374 O O . LEU A 1 176 ? 12.027 12.215 -7.119 1 96.77 176 LEU A O 1
ATOM 1378 N N . LEU A 1 177 ? 11.382 12.709 -9.203 1 96.12 177 LEU A N 1
ATOM 1379 C CA . LEU A 1 177 ? 11.406 14.16 -9.054 1 96.12 177 LEU A CA 1
ATOM 1380 C C . LEU A 1 177 ? 10.097 14.777 -9.537 1 96.12 177 LEU A C 1
ATOM 1382 O O . LEU A 1 177 ? 9.421 14.213 -10.4 1 96.12 177 LEU A O 1
ATOM 1386 N N . PRO A 1 178 ? 9.738 15.922 -8.904 1 93.13 178 PRO A N 1
ATOM 1387 C CA . PRO A 1 178 ? 8.629 16.64 -9.535 1 93.13 178 PRO A CA 1
ATOM 1388 C C . PRO A 1 178 ? 8.914 17.005 -10.99 1 93.13 178 PRO A C 1
ATOM 1390 O O . PRO A 1 178 ? 10.071 17.222 -11.361 1 93.13 178 PRO A O 1
ATOM 1393 N N . ILE A 1 179 ? 7.885 17.145 -11.763 1 89.05 179 ILE A N 1
ATOM 1394 C CA . ILE A 1 179 ? 8.017 17.329 -13.204 1 89.05 179 ILE A CA 1
ATOM 1395 C C . ILE A 1 179 ? 8.743 18.641 -13.493 1 89.05 179 ILE A C 1
ATOM 1397 O O . ILE A 1 179 ? 9.436 18.764 -14.506 1 89.05 179 ILE A O 1
ATOM 1401 N N . ASP A 1 180 ? 8.685 19.549 -12.615 1 83.51 180 ASP A N 1
ATOM 1402 C CA . ASP A 1 180 ? 9.244 20.874 -12.862 1 83.51 180 ASP A CA 1
ATOM 1403 C C . ASP A 1 180 ? 10.708 20.941 -12.436 1 83.51 180 ASP A C 1
ATOM 1405 O O . ASP A 1 180 ? 11.377 21.955 -12.648 1 83.51 180 ASP A O 1
ATOM 1409 N N . HIS A 1 181 ? 11.178 19.883 -11.836 1 81.29 181 HIS A N 1
ATOM 1410 C CA . HIS A 1 181 ? 12.585 19.858 -11.453 1 81.29 181 HIS A CA 1
ATOM 1411 C C . HIS A 1 181 ? 13.489 19.785 -12.679 1 81.29 181 HIS A C 1
ATOM 1413 O O . HIS A 1 181 ? 13.318 18.908 -13.529 1 81.29 181 HIS A O 1
ATOM 1419 N N . ARG A 1 182 ? 14.276 20.81 -12.891 1 71.49 182 ARG A N 1
ATOM 1420 C CA . ARG A 1 182 ? 15.223 20.841 -14 1 71.49 182 ARG A CA 1
ATOM 1421 C C . ARG A 1 182 ? 16.402 19.91 -13.74 1 71.49 182 ARG A C 1
ATOM 1423 O O . ARG A 1 182 ? 17.092 20.042 -12.727 1 71.49 182 ARG A O 1
ATOM 1430 N N . SER A 1 183 ? 16.338 18.745 -14.198 1 68.03 183 SER A N 1
ATOM 1431 C CA . SER A 1 183 ? 17.499 17.875 -14.044 1 68.03 183 SER A CA 1
ATOM 1432 C C . SER A 1 183 ? 17.828 17.157 -15.349 1 68.03 183 SER A C 1
ATOM 1434 O O . SER A 1 183 ? 16.979 17.053 -16.237 1 68.03 183 SER A O 1
ATOM 1436 N N . ASP A 1 184 ? 19.079 16.817 -15.408 1 73.49 184 ASP A N 1
ATOM 1437 C CA . ASP A 1 184 ? 19.541 15.907 -16.452 1 73.49 184 ASP A CA 1
ATOM 1438 C C . ASP A 1 184 ? 18.936 14.516 -16.275 1 73.49 184 ASP A C 1
ATOM 1440 O O . ASP A 1 184 ? 18.343 14.219 -15.236 1 73.49 184 ASP A O 1
ATOM 1444 N N . ASP A 1 185 ? 19.019 13.79 -17.262 1 81.84 185 ASP A N 1
ATOM 1445 C CA . ASP A 1 185 ? 18.485 12.431 -17.25 1 81.84 185 ASP A CA 1
ATOM 1446 C C . ASP A 1 185 ? 19.272 11.541 -16.291 1 81.84 185 ASP A C 1
ATOM 1448 O O . ASP A 1 185 ? 18.808 10.462 -15.915 1 81.84 185 ASP A O 1
ATOM 1452 N N . GLU A 1 186 ? 20.398 12.068 -15.895 1 88.7 186 GLU A N 1
ATOM 1453 C CA . GLU A 1 186 ? 21.223 11.357 -14.922 1 88.7 186 GLU A CA 1
ATOM 1454 C C . GLU A 1 186 ? 21.657 12.28 -13.788 1 88.7 186 GLU A C 1
ATOM 1456 O O . GLU A 1 186 ? 22.007 13.439 -14.023 1 88.7 186 GLU A O 1
ATOM 1461 N N . ILE A 1 187 ? 21.626 11.722 -12.611 1 93.19 187 ILE A N 1
ATOM 1462 C CA . ILE A 1 187 ? 21.976 12.527 -11.446 1 93.19 187 ILE A CA 1
ATOM 1463 C C . ILE A 1 187 ? 23.053 11.815 -10.631 1 93.19 187 ILE A C 1
ATOM 1465 O O . ILE A 1 187 ? 23.081 10.583 -10.569 1 93.19 187 ILE A O 1
ATOM 1469 N N . ALA A 1 188 ? 23.998 12.622 -10.091 1 95.11 188 ALA A N 1
ATOM 1470 C CA . ALA A 1 188 ? 24.975 12.1 -9.139 1 95.11 188 ALA A CA 1
ATOM 1471 C C . ALA A 1 188 ? 24.407 12.085 -7.722 1 95.11 188 ALA A C 1
ATOM 1473 O O . ALA A 1 188 ? 23.929 13.108 -7.227 1 95.11 188 ALA A O 1
ATOM 1474 N N . LEU A 1 189 ? 24.486 10.956 -7.103 1 96.26 189 LEU A N 1
ATOM 1475 C CA . LEU A 1 189 ? 23.885 10.774 -5.787 1 96.26 189 LEU A CA 1
ATOM 1476 C C . LEU A 1 189 ? 24.476 11.754 -4.779 1 96.26 189 LEU A C 1
ATOM 1478 O O . LEU A 1 189 ? 23.745 12.35 -3.985 1 96.26 189 LEU A O 1
ATOM 1482 N N . PRO A 1 190 ? 25.76 12.082 -4.782 1 95.71 190 PRO A N 1
ATOM 1483 C CA . PRO A 1 190 ? 26.33 13.028 -3.819 1 95.71 190 PRO A CA 1
ATOM 1484 C C . PRO A 1 190 ? 25.733 14.428 -3.943 1 95.71 190 PRO A C 1
ATOM 1486 O O . PRO A 1 190 ? 25.787 15.212 -2.992 1 95.71 190 PRO A O 1
ATOM 1489 N N . ASP A 1 191 ? 25.176 14.734 -5.113 1 94.45 191 ASP A N 1
ATOM 1490 C CA . ASP A 1 191 ? 24.581 16.048 -5.335 1 94.45 191 ASP A CA 1
ATOM 1491 C C . ASP A 1 191 ? 23.261 16.188 -4.581 1 94.45 191 ASP A C 1
ATOM 1493 O O . ASP A 1 191 ? 22.694 17.28 -4.508 1 94.45 191 ASP A O 1
ATOM 1497 N N . LEU A 1 192 ? 22.832 15.071 -3.94 1 95.91 192 LEU A N 1
ATOM 1498 C CA . LEU A 1 192 ? 21.523 15.065 -3.297 1 95.91 192 LEU A CA 1
ATOM 1499 C C . LEU A 1 192 ? 21.663 15.103 -1.779 1 95.91 192 LEU A C 1
ATOM 1501 O O . LEU A 1 192 ? 20.729 14.75 -1.055 1 95.91 192 LEU A O 1
ATOM 1505 N N . ARG A 1 193 ? 22.723 15.549 -1.257 1 96.13 193 ARG A N 1
ATOM 1506 C CA . ARG A 1 193 ? 23.037 15.529 0.167 1 96.13 193 ARG A CA 1
ATOM 1507 C C . ARG A 1 193 ? 22.041 16.369 0.96 1 96.13 193 ARG A C 1
ATOM 1509 O O . ARG A 1 193 ? 21.751 16.067 2.12 1 96.13 193 ARG A O 1
ATOM 1516 N N . ASP A 1 194 ? 21.472 17.403 0.354 1 96.16 194 ASP A N 1
ATOM 1517 C CA . ASP A 1 194 ? 20.585 18.312 1.074 1 96.16 194 ASP A CA 1
ATOM 1518 C C . ASP A 1 194 ? 19.122 18.039 0.73 1 96.16 194 ASP A C 1
ATOM 1520 O O . ASP A 1 194 ? 18.233 18.792 1.134 1 96.16 194 ASP A O 1
ATOM 1524 N N . ALA A 1 195 ? 18.896 16.969 -0.031 1 95.91 195 ALA A N 1
ATOM 1525 C CA . ALA A 1 195 ? 17.539 16.643 -0.461 1 95.91 195 ALA A CA 1
ATOM 1526 C C . ALA A 1 195 ? 16.711 16.098 0.699 1 95.91 195 ALA A C 1
ATOM 1528 O O . ALA A 1 195 ? 17.251 15.473 1.615 1 95.91 195 ALA A O 1
ATOM 1529 N N . ARG A 1 196 ? 15.406 16.354 0.676 1 96.5 196 ARG A N 1
ATOM 1530 C CA . ARG A 1 196 ? 14.413 15.743 1.553 1 96.5 196 ARG A CA 1
ATOM 1531 C C . ARG A 1 196 ? 13.83 14.481 0.925 1 96.5 196 ARG A C 1
ATOM 1533 O O . ARG A 1 196 ? 13.457 14.482 -0.25 1 96.5 196 ARG A O 1
ATOM 1540 N N . TRP A 1 197 ? 13.746 13.404 1.751 1 97.36 197 TRP A N 1
ATOM 1541 C CA . TRP A 1 197 ? 13.455 12.109 1.145 1 97.36 197 TRP A CA 1
ATOM 1542 C C . TRP A 1 197 ? 12.118 11.565 1.637 1 97.36 197 TRP A C 1
ATOM 1544 O O . TRP A 1 197 ? 11.784 11.696 2.817 1 97.36 197 TRP A O 1
ATOM 1554 N N . ILE A 1 198 ? 11.427 10.969 0.742 1 97.47 198 ILE A N 1
ATOM 1555 C CA . ILE A 1 198 ? 10.225 10.188 1.013 1 97.47 198 ILE A CA 1
ATOM 1556 C C . ILE A 1 198 ? 10.54 8.698 0.894 1 97.47 198 ILE A C 1
ATOM 1558 O O . ILE A 1 198 ? 11.185 8.268 -0.065 1 97.47 198 ILE A O 1
ATOM 1562 N N . ILE A 1 199 ? 10.086 7.904 1.846 1 95.96 199 ILE A N 1
ATOM 1563 C CA . ILE A 1 199 ? 10.372 6.475 1.8 1 95.96 199 ILE A CA 1
ATOM 1564 C C . ILE A 1 199 ? 9.086 5.684 2.026 1 95.96 199 ILE A C 1
ATOM 1566 O O . ILE A 1 199 ? 8.081 6.237 2.478 1 95.96 199 ILE A O 1
ATOM 1570 N N . ARG A 1 200 ? 9.153 4.439 1.633 1 93.39 200 ARG A N 1
ATOM 1571 C CA . ARG A 1 200 ? 8.098 3.497 1.991 1 93.39 200 ARG A CA 1
ATOM 1572 C C . ARG A 1 200 ? 8.178 3.119 3.466 1 93.39 200 ARG A C 1
ATOM 1574 O O . ARG A 1 200 ? 9.267 2.885 3.994 1 93.39 200 ARG A O 1
ATOM 1581 N N . SER A 1 201 ? 7.04 3.049 4.097 1 87.08 201 SER A N 1
ATOM 1582 C CA . SER A 1 201 ? 6.989 2.711 5.515 1 87.08 201 SER A CA 1
ATOM 1583 C C . SER A 1 201 ? 7.182 1.214 5.734 1 87.08 201 SER A C 1
ATOM 1585 O O . SER A 1 201 ? 7.376 0.462 4.777 1 87.08 201 SER A O 1
ATOM 1587 N N . ASN A 1 202 ? 7.283 0.762 7.033 1 71.86 202 ASN A N 1
ATOM 1588 C CA . ASN A 1 202 ? 7.206 -0.615 7.508 1 71.86 202 ASN A CA 1
ATOM 1589 C C . ASN A 1 202 ? 8.439 -1.417 7.101 1 71.86 202 ASN A C 1
ATOM 1591 O O . ASN A 1 202 ? 8.32 -2.55 6.629 1 71.86 202 ASN A O 1
ATOM 1595 N N . ASP A 1 203 ? 9.584 -0.841 7.197 1 77.25 203 ASP A N 1
ATOM 1596 C CA . ASP A 1 203 ? 10.827 -1.558 6.929 1 77.25 203 ASP A CA 1
ATOM 1597 C C . ASP A 1 203 ? 10.82 -2.167 5.529 1 77.25 203 ASP A C 1
ATOM 1599 O O . ASP A 1 203 ? 11.248 -3.307 5.34 1 77.25 203 ASP A O 1
ATOM 1603 N N . HIS A 1 204 ? 10.221 -1.497 4.743 1 85.76 204 HIS A N 1
ATOM 1604 C CA . HIS A 1 204 ? 10.207 -1.924 3.348 1 85.76 204 HIS A CA 1
ATOM 1605 C C . HIS A 1 204 ? 11.615 -1.94 2.762 1 85.76 204 HIS A C 1
ATOM 1607 O O . HIS A 1 204 ? 12.415 -1.043 3.035 1 85.76 204 HIS A O 1
ATOM 1613 N N . PRO A 1 205 ? 11.98 -2.833 1.929 1 88.08 205 PRO A N 1
ATOM 1614 C CA . PRO A 1 205 ? 13.326 -2.977 1.369 1 88.08 205 PRO A CA 1
ATOM 1615 C C . PRO A 1 205 ? 13.797 -1.722 0.636 1 88.08 205 PRO A C 1
ATOM 1617 O O . PRO A 1 205 ? 14.996 -1.431 0.611 1 88.08 205 PRO A O 1
ATOM 1620 N N . ALA A 1 206 ? 12.905 -1.003 0.108 1 87.74 206 ALA A N 1
ATOM 1621 C CA . ALA A 1 206 ? 13.274 0.219 -0.602 1 87.74 206 ALA A CA 1
ATOM 1622 C C . ALA A 1 206 ? 13.932 1.223 0.339 1 87.74 206 ALA A C 1
ATOM 1624 O O . ALA A 1 206 ? 14.783 2.011 -0.081 1 87.74 206 ALA A O 1
ATOM 1625 N N . GLY A 1 207 ? 13.496 1.184 1.567 1 91.71 207 GLY A N 1
ATOM 1626 C CA . GLY A 1 207 ? 14.142 2.038 2.551 1 91.71 207 GLY A CA 1
ATOM 1627 C C . GLY A 1 207 ? 15.602 1.691 2.775 1 91.71 207 GLY A C 1
ATOM 1628 O O . GLY A 1 207 ? 16.441 2.581 2.924 1 91.71 207 GLY A O 1
ATOM 1629 N N . GLU A 1 208 ? 15.884 0.425 2.772 1 91.91 208 GLU A N 1
ATOM 1630 C CA . GLU A 1 208 ? 17.261 -0.028 2.941 1 91.91 208 GLU A CA 1
ATOM 1631 C C . GLU A 1 208 ? 18.13 0.393 1.759 1 91.91 208 GLU A C 1
ATOM 1633 O O . GLU A 1 208 ? 19.304 0.725 1.933 1 91.91 208 GLU A O 1
ATOM 1638 N N . VAL A 1 209 ? 17.569 0.36 0.651 1 96.07 209 VAL A N 1
ATOM 1639 C CA . VAL A 1 209 ? 18.283 0.793 -0.545 1 96.07 209 VAL A CA 1
ATOM 1640 C C . VAL A 1 209 ? 18.701 2.254 -0.397 1 96.07 209 VAL A C 1
ATOM 1642 O O . VAL A 1 209 ? 19.846 2.611 -0.686 1 96.07 209 VAL A O 1
ATOM 1645 N N . LEU A 1 210 ? 17.772 3.078 0.075 1 96.47 210 LEU A N 1
ATOM 1646 C CA . LEU A 1 210 ? 18.074 4.49 0.278 1 96.47 210 LEU A CA 1
ATOM 1647 C C . LEU A 1 210 ? 19.205 4.665 1.285 1 96.47 210 LEU A C 1
ATOM 1649 O O . LEU A 1 210 ? 20.18 5.37 1.014 1 96.47 210 LEU A O 1
ATOM 1653 N N . LEU A 1 211 ? 19.084 4.008 2.361 1 94.51 211 LEU A N 1
ATOM 1654 C CA . LEU A 1 211 ? 20.051 4.155 3.444 1 94.51 211 LEU A CA 1
ATOM 1655 C C . LEU A 1 211 ? 21.437 3.698 3.002 1 94.51 211 LEU A C 1
ATOM 1657 O O . LEU A 1 211 ? 22.419 4.423 3.177 1 94.51 211 LEU A O 1
ATOM 1661 N N . ARG A 1 212 ? 21.522 2.572 2.387 1 94.87 212 ARG A N 1
ATOM 1662 C CA . ARG A 1 212 ? 22.797 2.028 1.931 1 94.87 212 ARG A CA 1
ATOM 1663 C C . ARG A 1 212 ? 23.424 2.921 0.865 1 94.87 212 ARG A C 1
ATOM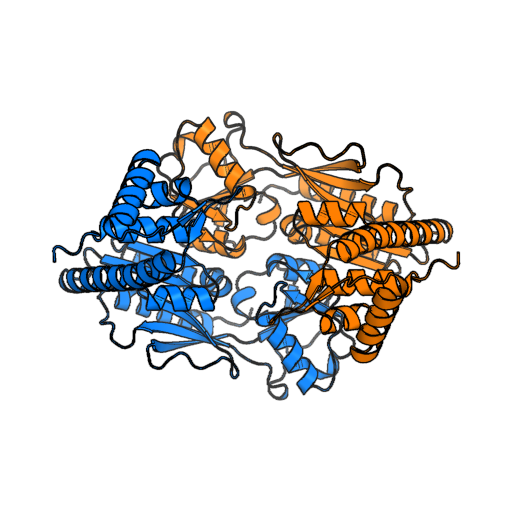 1665 O O . ARG A 1 212 ? 24.633 3.157 0.878 1 94.87 212 ARG A O 1
ATOM 1672 N N . SER A 1 213 ? 22.64 3.43 -0.001 1 96.74 213 SER A N 1
ATOM 1673 C CA . SER A 1 213 ? 23.128 4.256 -1.101 1 96.74 213 SER A CA 1
ATOM 1674 C C . SER A 1 213 ? 23.665 5.59 -0.593 1 96.74 213 SER A C 1
ATOM 1676 O O . SER A 1 213 ? 24.756 6.014 -0.981 1 96.74 213 SER A O 1
ATOM 1678 N N . CYS A 1 214 ? 22.902 6.231 0.255 1 96.7 214 CYS A N 1
ATOM 1679 C CA . CYS A 1 214 ? 23.303 7.537 0.768 1 96.7 214 CYS A CA 1
ATOM 1680 C C . CYS A 1 214 ? 24.557 7.425 1.626 1 96.7 214 CYS A C 1
ATOM 1682 O O . CYS A 1 214 ? 25.465 8.251 1.516 1 96.7 214 CYS A O 1
ATOM 1684 N N . ARG A 1 215 ? 24.599 6.395 2.405 1 95.36 215 ARG A N 1
ATOM 1685 C CA . ARG A 1 215 ? 25.782 6.185 3.235 1 95.36 215 ARG A CA 1
ATOM 1686 C C . ARG A 1 215 ? 27.02 5.957 2.375 1 95.36 215 ARG A C 1
ATOM 1688 O O . ARG A 1 215 ? 28.091 6.494 2.665 1 95.36 215 ARG A O 1
ATOM 1695 N N . ALA A 1 216 ? 26.88 5.18 1.368 1 95.2 216 ALA A N 1
ATOM 1696 C CA . ALA A 1 216 ? 27.983 4.938 0.441 1 95.2 216 ALA A CA 1
ATOM 1697 C C . ALA A 1 216 ? 28.431 6.234 -0.229 1 95.2 216 ALA A C 1
ATOM 1699 O O . ALA A 1 216 ? 29.604 6.387 -0.577 1 95.2 216 ALA A O 1
ATOM 1700 N N . ALA A 1 217 ? 27.546 7.198 -0.374 1 95.92 217 ALA A N 1
ATOM 1701 C CA . ALA A 1 217 ? 27.852 8.484 -0.993 1 95.92 217 ALA A CA 1
ATOM 1702 C C . ALA A 1 217 ? 28.334 9.492 0.046 1 95.92 217 ALA A C 1
ATOM 1704 O O . ALA A 1 217 ? 28.627 10.644 -0.286 1 95.92 217 ALA A O 1
ATOM 1705 N N . GLY A 1 218 ? 28.291 9.153 1.32 1 95.53 218 GLY A N 1
ATOM 1706 C CA . GLY A 1 218 ? 28.943 9.949 2.347 1 95.53 218 GLY A CA 1
ATOM 1707 C C . GLY A 1 218 ? 27.979 10.827 3.123 1 95.53 218 GLY A C 1
ATOM 1708 O O . GLY A 1 218 ? 28.379 11.842 3.696 1 95.53 218 GLY A O 1
ATOM 1709 N N . PHE A 1 219 ? 26.686 10.512 3.048 1 96.43 219 PHE A N 1
ATOM 1710 C CA . PHE A 1 219 ? 25.76 11.325 3.827 1 96.43 219 PHE A CA 1
ATOM 1711 C C . PHE A 1 219 ? 24.591 10.484 4.327 1 96.43 219 PHE A C 1
ATOM 1713 O O . PHE A 1 219 ? 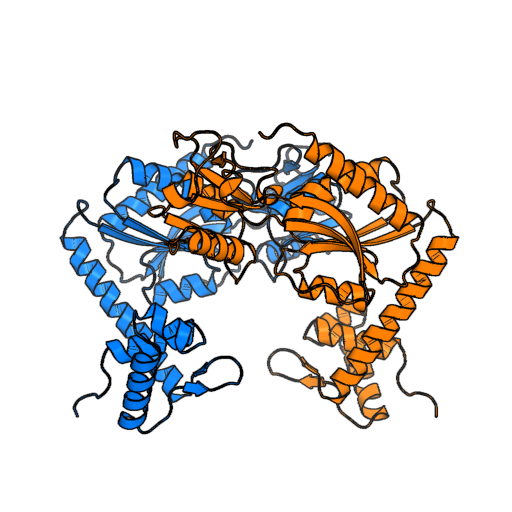24.382 9.362 3.861 1 96.43 219 PHE A O 1
ATOM 1720 N N . GLU A 1 220 ? 23.839 10.992 5.344 1 95.99 220 GLU A N 1
ATOM 1721 C CA . GLU A 1 220 ? 22.593 10.419 5.844 1 95.99 220 GLU A CA 1
ATOM 1722 C C . GLU A 1 220 ? 21.381 11.127 5.244 1 95.99 220 GLU A C 1
ATOM 1724 O O . GLU A 1 220 ? 21.308 12.357 5.25 1 95.99 220 GLU A O 1
ATOM 1729 N N . PRO A 1 221 ? 20.462 10.346 4.722 1 95.91 221 PRO A N 1
ATOM 1730 C CA . PRO A 1 221 ? 19.299 11.001 4.119 1 95.91 221 PRO A CA 1
ATOM 1731 C C . PRO A 1 221 ? 18.395 11.668 5.153 1 95.91 221 PRO A C 1
ATOM 1733 O O . PRO A 1 221 ? 18.214 11.139 6.253 1 95.91 221 PRO A O 1
ATOM 1736 N N . ASP A 1 222 ? 17.868 12.776 4.895 1 95.96 222 ASP A N 1
ATOM 1737 C CA . ASP A 1 222 ? 16.841 13.453 5.679 1 95.96 222 ASP A CA 1
ATOM 1738 C C . ASP A 1 222 ? 15.445 12.978 5.283 1 95.96 222 ASP A C 1
ATOM 1740 O O . ASP A 1 222 ? 14.845 13.508 4.346 1 95.96 222 ASP A O 1
ATOM 1744 N N . VAL A 1 223 ? 14.885 11.98 5.97 1 93.87 223 VAL A N 1
ATOM 1745 C CA . VAL A 1 223 ? 13.574 11.419 5.661 1 93.87 223 VAL A CA 1
ATOM 1746 C C . VAL A 1 223 ? 12.481 12.286 6.283 1 93.87 223 VAL A C 1
ATOM 1748 O O . VAL A 1 223 ? 12.408 12.421 7.507 1 93.87 223 VAL A O 1
ATOM 1751 N N . VAL A 1 224 ? 11.577 12.821 5.444 1 93.98 224 VAL A N 1
ATOM 1752 C CA . VAL A 1 224 ? 10.611 13.8 5.932 1 93.98 224 VAL A CA 1
ATOM 1753 C C . VAL A 1 224 ? 9.2 13.225 5.836 1 93.98 224 VAL A C 1
ATOM 1755 O O . VAL A 1 224 ? 8.243 13.826 6.33 1 93.98 224 VAL A O 1
ATOM 1758 N N . TYR A 1 225 ? 9.098 12.077 5.132 1 95.12 225 TYR A N 1
ATOM 1759 C CA . TYR A 1 225 ? 7.782 11.481 4.937 1 95.12 225 TYR A CA 1
ATOM 1760 C C . TYR A 1 225 ? 7.89 9.975 4.734 1 95.12 225 TYR A C 1
ATOM 1762 O O . TYR A 1 225 ? 8.77 9.501 4.011 1 95.12 225 TYR A O 1
ATOM 1770 N N . GLU A 1 226 ? 7.024 9.232 5.385 1 95.18 226 GLU A N 1
ATOM 1771 C CA . GLU A 1 226 ? 6.893 7.79 5.204 1 95.18 226 GLU A CA 1
ATOM 1772 C C . GLU A 1 226 ? 5.531 7.428 4.62 1 95.18 226 GLU A C 1
ATOM 1774 O O . GLU A 1 226 ? 4.498 7.648 5.256 1 95.18 226 GLU A O 1
ATOM 1779 N N . ALA A 1 227 ? 5.568 6.839 3.441 1 96.34 227 ALA A N 1
ATOM 1780 C CA . ALA A 1 227 ? 4.355 6.519 2.693 1 96.34 227 ALA A CA 1
ATOM 1781 C C . ALA A 1 227 ? 3.981 5.049 2.858 1 96.34 227 ALA A C 1
ATOM 1783 O O . ALA A 1 227 ? 4.836 4.214 3.16 1 96.34 227 ALA A O 1
ATOM 1784 N N . HIS A 1 228 ? 2.725 4.761 2.549 1 93.31 228 HIS A N 1
ATOM 1785 C CA . HIS A 1 228 ? 2.234 3.395 2.689 1 93.31 228 HIS A CA 1
ATOM 1786 C C . HIS A 1 228 ? 2.28 2.653 1.357 1 93.31 228 HIS A C 1
ATOM 1788 O O . HIS A 1 228 ? 2.178 1.425 1.322 1 93.31 228 HIS A O 1
ATOM 1794 N N . ASP A 1 229 ? 2.329 3.383 0.304 1 93.12 229 ASP A N 1
ATOM 1795 C CA . ASP A 1 229 ? 2.431 2.771 -1.018 1 93.12 229 ASP A CA 1
ATOM 1796 C C . ASP A 1 229 ? 3.076 3.728 -2.018 1 93.12 229 ASP A C 1
ATOM 1798 O O . ASP A 1 229 ? 3.408 4.864 -1.672 1 93.12 229 ASP A O 1
ATOM 1802 N N . TYR A 1 230 ? 3.303 3.288 -3.227 1 95.07 230 TYR A N 1
ATOM 1803 C CA . TYR A 1 230 ? 4.066 4.073 -4.19 1 95.07 230 TYR A CA 1
ATOM 1804 C C . TYR A 1 230 ? 3.196 5.148 -4.829 1 95.07 230 TYR A C 1
ATOM 1806 O O . TYR A 1 230 ? 3.708 6.138 -5.357 1 95.07 230 TYR A O 1
ATOM 1814 N N . GLN A 1 231 ? 1.88 4.971 -4.795 1 94.78 231 GLN A N 1
ATOM 1815 C CA . GLN A 1 231 ? 1.01 6.052 -5.247 1 94.78 231 GLN A CA 1
ATOM 1816 C C . GLN A 1 231 ? 1.134 7.274 -4.341 1 94.78 231 GLN A C 1
ATOM 1818 O O . GLN A 1 231 ? 1.168 8.408 -4.821 1 94.78 231 GLN A O 1
ATOM 1823 N N . GLU A 1 232 ? 1.156 6.959 -3.084 1 95.57 232 GLU A N 1
ATOM 1824 C CA . GLU A 1 232 ? 1.352 8.028 -2.11 1 95.57 232 GLU A CA 1
ATOM 1825 C C . GLU A 1 232 ? 2.716 8.69 -2.284 1 95.57 232 GLU A C 1
ATOM 1827 O O . GLU A 1 232 ? 2.832 9.915 -2.203 1 95.57 232 GLU A O 1
ATOM 1832 N N . ILE A 1 233 ? 3.746 7.923 -2.524 1 96.87 233 ILE A N 1
ATOM 1833 C CA . ILE A 1 233 ? 5.086 8.455 -2.745 1 96.87 233 ILE A CA 1
ATOM 1834 C C . ILE A 1 233 ? 5.074 9.406 -3.94 1 96.87 233 ILE A C 1
ATOM 1836 O O . ILE A 1 233 ? 5.529 10.548 -3.838 1 96.87 233 ILE A O 1
ATOM 1840 N N . GLU A 1 234 ? 4.538 8.965 -5.03 1 96.53 234 GLU A N 1
ATOM 1841 C CA . GLU A 1 234 ? 4.527 9.781 -6.24 1 96.53 234 GLU A CA 1
ATOM 1842 C C . GLU A 1 234 ? 3.778 11.092 -6.016 1 96.53 234 GLU A C 1
ATOM 1844 O O . GLU A 1 234 ? 4.213 12.148 -6.48 1 96.53 234 GLU A O 1
ATOM 1849 N N . ALA A 1 235 ? 2.712 10.986 -5.322 1 96.33 235 ALA A N 1
ATOM 1850 C CA . ALA A 1 235 ? 1.892 12.17 -5.077 1 96.33 235 ALA A CA 1
ATOM 1851 C C . ALA A 1 235 ? 2.642 13.189 -4.224 1 96.33 235 ALA A C 1
ATOM 1853 O O . ALA A 1 235 ? 2.598 14.391 -4.498 1 96.33 235 ALA A O 1
ATOM 1854 N N . MET A 1 236 ? 3.28 12.711 -3.232 1 96.66 236 MET A N 1
ATOM 1855 C CA . MET A 1 236 ? 4.007 13.607 -2.337 1 96.66 236 MET A CA 1
ATOM 1856 C C . MET A 1 236 ? 5.233 14.192 -3.03 1 96.66 236 MET A C 1
ATOM 1858 O O . MET A 1 236 ? 5.616 15.333 -2.765 1 96.66 236 MET A O 1
ATOM 1862 N N . VAL A 1 237 ? 5.846 13.418 -3.941 1 96.73 237 VAL A N 1
ATOM 1863 C CA . VAL A 1 237 ? 6.91 13.958 -4.78 1 96.73 237 VAL A CA 1
ATOM 1864 C C . VAL A 1 237 ? 6.355 15.073 -5.664 1 96.73 237 VAL A C 1
ATOM 1866 O O . VAL A 1 237 ? 6.934 16.159 -5.741 1 96.73 237 VAL A O 1
ATOM 1869 N N . ALA A 1 238 ? 5.266 14.814 -6.299 1 95.02 238 ALA A N 1
ATOM 1870 C CA . ALA A 1 238 ? 4.636 15.796 -7.178 1 95.02 238 ALA A CA 1
ATOM 1871 C C . ALA A 1 238 ? 4.307 17.079 -6.419 1 95.02 238 ALA A C 1
ATOM 1873 O O . ALA A 1 238 ? 4.379 18.175 -6.98 1 95.02 238 ALA A O 1
ATOM 1874 N N . ALA A 1 239 ? 3.964 16.942 -5.169 1 94.09 239 ALA A N 1
ATOM 1875 C CA . ALA A 1 239 ? 3.553 18.066 -4.332 1 94.09 239 ALA A CA 1
ATOM 1876 C C . ALA A 1 239 ? 4.764 18.835 -3.813 1 94.09 239 ALA A C 1
ATOM 1878 O O . ALA A 1 239 ? 4.616 19.859 -3.141 1 94.09 239 ALA A O 1
ATOM 1879 N N . GLY A 1 240 ? 5.963 18.284 -4.008 1 93.09 240 GLY A N 1
ATOM 1880 C CA . GLY A 1 240 ? 7.177 18.981 -3.614 1 93.09 240 GLY A CA 1
ATOM 1881 C C . GLY A 1 240 ? 7.582 18.708 -2.178 1 93.09 240 GLY A C 1
ATOM 1882 O O . GLY A 1 240 ? 8.423 19.415 -1.619 1 93.09 240 GLY A O 1
ATOM 1883 N N . VAL A 1 241 ? 6.998 17.7 -1.586 1 94.2 241 VAL A N 1
ATOM 1884 C CA . VAL A 1 241 ? 7.321 17.352 -0.206 1 94.2 241 VAL A CA 1
ATOM 1885 C C . VAL A 1 241 ? 8.756 16.838 -0.125 1 94.2 241 VAL A C 1
ATOM 1887 O O . VAL A 1 241 ? 9.459 17.094 0.855 1 94.2 241 VAL A O 1
ATOM 1890 N N . GLY A 1 242 ? 9.147 16.083 -1.07 1 95.98 242 GLY A N 1
ATOM 1891 C CA . GLY A 1 242 ? 10.468 15.483 -1.161 1 95.98 242 GLY A CA 1
ATOM 1892 C C . GLY A 1 242 ? 10.676 14.69 -2.438 1 95.98 242 GLY A C 1
ATOM 1893 O O . GLY A 1 242 ? 9.859 14.759 -3.358 1 95.98 242 GLY A O 1
ATOM 1894 N N . ILE A 1 243 ? 11.812 14.041 -2.485 1 97.2 243 ILE A N 1
ATOM 1895 C CA . ILE A 1 243 ? 12.144 13.158 -3.598 1 97.2 243 ILE A CA 1
ATOM 1896 C C . ILE A 1 243 ? 12.236 11.716 -3.103 1 97.2 243 ILE A C 1
ATOM 1898 O O . ILE A 1 243 ? 12.227 11.466 -1.895 1 97.2 243 ILE A O 1
ATOM 1902 N N . ALA A 1 244 ? 12.289 10.748 -4.029 1 97.35 244 ALA A N 1
ATOM 1903 C CA . ALA A 1 244 ? 12.238 9.36 -3.578 1 97.35 244 ALA A CA 1
ATOM 1904 C C . ALA A 1 244 ? 13.064 8.456 -4.488 1 97.35 244 ALA A C 1
ATOM 1906 O O . ALA A 1 244 ? 13.12 8.671 -5.701 1 97.35 244 ALA A O 1
ATOM 1907 N N . MET A 1 245 ? 13.714 7.472 -3.877 1 96.79 245 MET A N 1
ATOM 1908 C CA . MET A 1 245 ? 14.307 6.324 -4.556 1 96.79 245 MET A CA 1
ATOM 1909 C C . MET A 1 245 ? 13.344 5.141 -4.568 1 96.79 245 MET A C 1
ATOM 1911 O O . MET A 1 245 ? 12.871 4.71 -3.515 1 96.79 245 MET A O 1
ATOM 1915 N N . VAL A 1 246 ? 13.034 4.687 -5.791 1 97 246 VAL A N 1
ATOM 1916 C CA . VAL A 1 246 ? 12.067 3.598 -5.888 1 97 246 VAL A CA 1
ATOM 1917 C C . VAL A 1 246 ? 12.526 2.592 -6.941 1 97 246 VAL A C 1
ATOM 1919 O O . VAL A 1 246 ? 13.291 2.936 -7.846 1 97 246 VAL A O 1
ATOM 1922 N N . PRO A 1 247 ? 12.068 1.298 -6.818 1 96.74 247 PRO A N 1
ATOM 1923 C CA . PRO A 1 247 ? 12.293 0.388 -7.943 1 96.74 247 PRO A CA 1
ATOM 1924 C C . PRO A 1 247 ? 11.547 0.816 -9.206 1 96.74 247 PRO A C 1
ATOM 1926 O O . PRO A 1 247 ? 10.429 1.331 -9.122 1 96.74 247 PRO A O 1
ATOM 1929 N N . ARG A 1 248 ? 12.125 0.578 -10.315 1 95.68 248 ARG A N 1
ATOM 1930 C CA . ARG A 1 248 ? 11.531 0.985 -11.584 1 95.68 248 ARG A CA 1
ATOM 1931 C C . ARG A 1 248 ? 10.149 0.367 -11.765 1 95.68 248 ARG A C 1
ATOM 1933 O O . ARG A 1 248 ? 9.231 1.022 -12.263 1 95.68 248 ARG A O 1
ATOM 1940 N N . LEU A 1 249 ? 9.917 -0.856 -11.35 1 95.5 249 LEU A N 1
ATOM 1941 C CA . LEU A 1 249 ? 8.641 -1.545 -11.511 1 95.5 249 LEU A CA 1
ATOM 1942 C C . LEU A 1 249 ? 7.538 -0.834 -10.734 1 95.5 249 LEU A C 1
ATOM 1944 O O . LEU A 1 249 ? 6.356 -0.974 -11.058 1 95.5 249 LEU A O 1
ATOM 1948 N N . ALA A 1 250 ? 7.926 -0.075 -9.671 1 94.13 250 ALA A N 1
ATOM 1949 C CA . ALA A 1 250 ? 6.944 0.624 -8.847 1 94.13 250 ALA A CA 1
ATOM 1950 C C . ALA A 1 250 ? 6.305 1.778 -9.614 1 94.13 250 ALA A C 1
ATOM 1952 O O . ALA A 1 250 ? 5.269 2.307 -9.205 1 94.13 250 ALA A O 1
ATOM 1953 N N . VAL A 1 251 ? 6.932 2.169 -10.746 1 92.48 251 VAL A N 1
ATOM 1954 C CA . VAL A 1 251 ? 6.439 3.341 -11.462 1 92.48 251 VAL A CA 1
ATOM 1955 C C . VAL A 1 251 ? 6.159 2.976 -12.918 1 92.48 251 VAL A C 1
ATOM 1957 O O . VAL A 1 251 ? 6.294 3.815 -13.812 1 92.48 251 VAL A O 1
ATOM 1960 N N . ALA A 1 252 ? 5.875 1.723 -13.112 1 87.36 252 ALA A N 1
ATOM 1961 C CA . ALA A 1 252 ? 5.534 1.286 -14.464 1 87.36 252 ALA A CA 1
ATOM 1962 C C . ALA A 1 252 ? 4.324 2.047 -14.998 1 87.36 252 ALA A C 1
ATOM 1964 O O . ALA A 1 252 ? 4.243 2.336 -16.194 1 87.36 252 ALA A O 1
ATOM 1965 N N . TYR A 1 253 ? 3.404 2.377 -14.117 1 83.47 253 TYR A N 1
ATOM 1966 C CA . TYR A 1 253 ? 2.272 3.259 -14.382 1 83.47 253 TYR A CA 1
ATOM 1967 C C . TYR A 1 253 ? 2.246 4.422 -13.397 1 83.47 253 TYR A C 1
ATOM 1969 O O . TYR A 1 253 ? 1.757 4.281 -12.273 1 83.47 253 TYR A O 1
ATOM 1977 N N . HIS A 1 254 ? 2.851 5.452 -13.765 1 81.07 254 HIS A N 1
ATOM 1978 C CA . HIS A 1 254 ? 3.039 6.526 -12.796 1 81.07 254 HIS A CA 1
ATOM 1979 C C . HIS A 1 254 ? 2.293 7.787 -13.219 1 81.07 254 HIS A C 1
ATOM 1981 O O . HIS A 1 254 ? 1.825 7.885 -14.356 1 81.07 254 HIS A O 1
ATOM 1987 N N . ARG A 1 255 ? 2.188 8.66 -12.273 1 88.62 255 ARG A N 1
ATOM 1988 C CA . ARG A 1 255 ? 1.541 9.953 -12.468 1 88.62 255 ARG A CA 1
ATOM 1989 C C . ARG A 1 255 ? 2.316 10.809 -13.464 1 88.62 255 ARG A C 1
ATOM 1991 O O . ARG A 1 255 ? 3.548 10.781 -13.488 1 88.62 255 ARG A O 1
ATOM 1998 N N . PRO A 1 256 ? 1.631 11.564 -14.244 1 87.61 256 PRO A N 1
ATOM 1999 C CA . PRO A 1 256 ? 2.291 12.35 -15.29 1 87.61 256 PRO A CA 1
ATOM 2000 C C . PRO A 1 256 ? 3.081 13.531 -14.73 1 87.61 256 PRO A C 1
ATOM 2002 O O . PRO A 1 256 ? 3.91 14.113 -15.434 1 87.61 256 PRO A O 1
ATOM 2005 N N . ASP A 1 257 ? 2.819 13.891 -13.524 1 90.76 257 ASP A N 1
ATOM 2006 C CA . ASP A 1 257 ? 3.466 15.077 -12.97 1 90.76 257 ASP A CA 1
ATOM 2007 C C . ASP A 1 257 ? 4.665 14.695 -12.105 1 90.76 257 ASP A C 1
ATOM 2009 O O . ASP A 1 257 ? 5.12 15.49 -11.28 1 90.76 257 ASP A O 1
ATOM 2013 N N . VAL A 1 258 ? 5.144 13.467 -12.23 1 93.45 258 VAL A N 1
ATOM 2014 C CA . VAL A 1 258 ? 6.385 12.986 -11.632 1 93.45 258 VAL A CA 1
ATOM 2015 C C . VAL A 1 258 ? 7.312 12.453 -12.722 1 93.45 258 VAL A C 1
ATOM 2017 O O . VAL A 1 258 ? 6.857 11.813 -13.674 1 93.45 258 VAL A O 1
ATOM 2020 N N . ARG A 1 259 ? 8.537 12.736 -12.626 1 93.43 259 ARG A N 1
ATOM 2021 C CA . ARG A 1 259 ? 9.502 12.235 -13.6 1 93.43 259 ARG A CA 1
ATOM 2022 C C . ARG A 1 259 ? 10.489 11.272 -12.948 1 93.43 259 ARG A C 1
ATOM 2024 O O . ARG A 1 259 ? 10.804 11.406 -11.763 1 93.43 259 ARG A O 1
ATOM 2031 N N . THR A 1 260 ? 10.98 10.364 -13.734 1 93.72 260 THR A N 1
ATOM 2032 C CA . THR A 1 260 ? 11.971 9.383 -13.306 1 93.72 260 THR A CA 1
ATOM 2033 C C . THR A 1 260 ? 13.346 9.719 -13.877 1 93.72 260 THR A C 1
ATOM 2035 O O . THR A 1 260 ? 13.47 10.044 -15.06 1 93.72 260 THR A O 1
ATOM 2038 N N . VAL A 1 261 ? 14.342 9.684 -13.03 1 95.07 261 VAL A N 1
ATOM 2039 C CA . VAL A 1 261 ? 15.722 9.906 -13.448 1 95.07 261 VAL A CA 1
ATOM 2040 C C . VAL A 1 261 ? 16.599 8.751 -12.969 1 95.07 261 VAL A C 1
ATOM 2042 O O . VAL A 1 261 ? 16.31 8.127 -11.946 1 95.07 261 VAL A O 1
ATOM 2045 N N . THR A 1 262 ? 17.602 8.462 -13.751 1 95.1 262 THR A N 1
ATOM 2046 C CA . THR A 1 262 ? 18.535 7.404 -13.38 1 95.1 262 THR A CA 1
ATOM 2047 C C . THR A 1 262 ? 19.754 7.983 -12.668 1 95.1 262 THR A C 1
ATOM 2049 O O . THR A 1 262 ? 20.016 9.185 -12.752 1 95.1 262 THR A O 1
ATOM 2052 N N . PHE A 1 263 ? 20.395 7.171 -11.917 1 96.22 263 PHE A N 1
ATOM 2053 C CA . PHE A 1 263 ? 21.634 7.562 -11.256 1 96.22 263 PHE A CA 1
ATOM 2054 C C . PHE A 1 263 ? 22.836 7.29 -12.152 1 96.22 263 PHE A C 1
ATOM 2056 O O . PHE A 1 263 ? 22.789 6.408 -13.012 1 96.22 263 PHE A O 1
ATOM 2063 N N . ARG A 1 264 ? 23.843 8.048 -11.917 1 95.25 264 ARG A N 1
ATOM 2064 C CA . ARG A 1 264 ? 25.094 7.746 -12.606 1 95.25 264 ARG A CA 1
ATOM 2065 C C . ARG A 1 264 ? 25.592 6.349 -12.25 1 95.25 264 ARG A C 1
ATOM 2067 O O . ARG A 1 264 ? 25.476 5.918 -11.101 1 95.25 264 ARG A O 1
ATOM 2074 N N . LYS A 1 265 ? 26.144 5.715 -13.258 1 91.94 265 LYS A N 1
ATOM 2075 C CA . LYS A 1 265 ? 26.617 4.343 -13.094 1 91.94 265 LYS A CA 1
ATOM 2076 C C . LYS A 1 265 ? 27.627 4.243 -11.954 1 91.94 265 LYS A C 1
ATOM 2078 O O . LYS A 1 265 ? 27.662 3.243 -11.235 1 91.94 265 LYS A O 1
ATOM 2083 N N . GLN A 1 266 ? 28.351 5.295 -11.752 1 92.67 266 GLN A N 1
ATOM 2084 C CA . GLN A 1 266 ? 29.421 5.308 -10.76 1 92.67 266 GLN A CA 1
ATOM 2085 C C . GLN A 1 266 ? 28.858 5.257 -9.342 1 92.67 266 GLN A C 1
ATOM 2087 O O . GLN A 1 266 ? 29.556 4.862 -8.406 1 92.67 266 GLN A O 1
ATOM 2092 N N . ASP A 1 267 ? 27.626 5.621 -9.188 1 93.97 267 ASP A N 1
ATOM 2093 C CA . ASP A 1 267 ? 27.032 5.673 -7.856 1 93.97 267 ASP A CA 1
ATOM 2094 C C . ASP A 1 267 ? 26.659 4.275 -7.366 1 93.97 267 ASP A C 1
ATOM 2096 O O . ASP A 1 267 ? 26.425 4.072 -6.173 1 93.97 267 ASP A O 1
ATOM 2100 N N . ARG A 1 268 ? 26.569 3.313 -8.154 1 92.54 268 ARG A N 1
ATOM 2101 C CA . ARG A 1 268 ? 26.328 1.91 -7.833 1 92.54 268 ARG A CA 1
ATOM 2102 C C . ARG A 1 268 ? 25.09 1.754 -6.956 1 92.54 268 ARG A C 1
ATOM 2104 O O . ARG A 1 268 ? 25.131 1.067 -5.933 1 92.54 268 ARG A O 1
ATOM 2111 N N . VAL A 1 269 ? 24.067 2.452 -7.27 1 96.13 269 VAL A N 1
ATOM 2112 C CA . VAL A 1 269 ? 22.801 2.28 -6.565 1 96.13 269 VAL A CA 1
ATOM 2113 C C . VAL A 1 269 ? 22.297 0.85 -6.747 1 96.13 269 VAL A C 1
ATOM 2115 O O . VAL A 1 269 ? 22.251 0.34 -7.869 1 96.13 269 VAL A O 1
ATOM 2118 N N . PRO A 1 270 ? 21.919 0.198 -5.617 1 95.9 270 PRO A N 1
ATOM 2119 C CA . PRO A 1 270 ? 21.546 -1.216 -5.694 1 95.9 270 PRO A CA 1
ATOM 2120 C C . PRO A 1 270 ? 20.382 -1.468 -6.649 1 95.9 270 PRO A C 1
ATOM 2122 O O . PRO A 1 270 ? 19.436 -0.678 -6.697 1 95.9 270 PRO A O 1
ATOM 2125 N N . THR A 1 271 ? 20.512 -2.5 -7.401 1 95.04 271 THR A N 1
ATOM 2126 C CA . THR A 1 271 ? 19.504 -3.033 -8.311 1 95.04 271 THR A CA 1
ATOM 2127 C C . THR A 1 271 ? 18.973 -4.372 -7.805 1 95.04 271 THR A C 1
ATOM 2129 O O . THR A 1 271 ? 19.743 -5.216 -7.343 1 95.04 271 THR A O 1
ATOM 2132 N N . ARG A 1 272 ? 17.673 -4.493 -7.798 1 95.74 272 ARG A N 1
ATOM 2133 C CA . ARG A 1 272 ? 17.172 -5.803 -7.395 1 95.74 272 ARG A CA 1
ATOM 2134 C C . ARG A 1 272 ? 16.998 -6.718 -8.603 1 95.74 272 ARG A C 1
ATOM 2136 O O . ARG A 1 272 ? 16.764 -6.246 -9.717 1 95.74 272 ARG A O 1
ATOM 2143 N N . VAL A 1 273 ? 17.178 -7.999 -8.361 1 95.47 273 VAL A N 1
ATOM 2144 C CA . VAL A 1 273 ? 16.946 -9.032 -9.366 1 95.47 273 VAL A CA 1
ATOM 2145 C C . VAL A 1 273 ? 15.641 -9.765 -9.061 1 95.47 273 VAL A C 1
ATOM 2147 O O . VAL A 1 273 ? 15.385 -10.139 -7.914 1 95.47 273 VAL A O 1
ATOM 2150 N N . ILE A 1 274 ? 14.836 -9.875 -10.083 1 97.16 274 ILE A N 1
ATOM 2151 C CA . ILE A 1 274 ? 13.577 -10.603 -9.969 1 97.16 274 ILE A CA 1
ATOM 2152 C C . ILE A 1 274 ? 13.755 -12.027 -10.49 1 97.16 274 ILE A C 1
ATOM 2154 O O . ILE A 1 274 ? 14.342 -12.236 -11.554 1 97.16 274 ILE A O 1
ATOM 2158 N N . TYR A 1 275 ? 13.192 -12.987 -9.71 1 96.27 275 TYR A N 1
ATOM 2159 C CA . TYR A 1 275 ? 13.335 -14.402 -10.035 1 96.27 275 TYR A CA 1
ATOM 2160 C C . TYR A 1 275 ? 11.973 -15.079 -10.133 1 96.27 275 TYR A C 1
ATOM 2162 O O . TYR A 1 275 ? 11.016 -14.661 -9.477 1 96.27 275 TYR A O 1
ATOM 2170 N N . ILE A 1 276 ? 11.981 -16.079 -10.995 1 97.17 276 ILE A N 1
ATOM 2171 C CA . ILE A 1 276 ? 11.012 -17.151 -10.791 1 97.17 276 ILE A CA 1
ATOM 2172 C C . ILE A 1 276 ? 11.598 -18.204 -9.853 1 97.17 276 ILE A C 1
ATOM 2174 O O . ILE A 1 276 ? 12.706 -18.697 -10.077 1 97.17 276 ILE A O 1
ATOM 2178 N N . ALA A 1 277 ? 10.896 -18.48 -8.829 1 96.53 277 ALA A N 1
ATOM 2179 C CA . ALA A 1 277 ? 11.394 -19.427 -7.834 1 96.53 277 ALA A CA 1
ATOM 2180 C C . ALA A 1 277 ? 10.467 -20.634 -7.714 1 96.53 277 ALA A C 1
ATOM 2182 O O . ALA A 1 277 ? 9.244 -20.493 -7.777 1 96.53 277 ALA A O 1
ATOM 2183 N N . SER A 1 278 ? 11.005 -21.769 -7.513 1 94.19 278 SER A N 1
ATOM 2184 C CA . SER A 1 278 ? 10.315 -23.014 -7.19 1 94.19 278 SER A CA 1
ATOM 2185 C C . SER A 1 278 ? 11.159 -23.892 -6.273 1 94.19 278 SER A C 1
ATOM 2187 O O . SER A 1 278 ? 12.343 -23.621 -6.062 1 94.19 278 SER A O 1
ATOM 2189 N N . LEU A 1 279 ? 10.526 -24.893 -5.661 1 88.99 279 LEU A N 1
ATOM 2190 C CA . LEU A 1 279 ? 11.339 -25.876 -4.953 1 88.99 279 LEU A CA 1
ATOM 2191 C C . LEU A 1 279 ? 12.295 -26.581 -5.91 1 88.99 279 LEU A C 1
ATOM 2193 O O . LEU A 1 279 ? 11.918 -26.92 -7.033 1 88.99 279 LEU A O 1
ATOM 2197 N N . ALA A 1 280 ? 13.495 -26.806 -5.47 1 87.12 280 ALA A N 1
ATOM 2198 C CA . ALA A 1 280 ? 14.525 -27.394 -6.322 1 87.12 280 ALA A CA 1
ATOM 2199 C C . ALA A 1 280 ? 14.099 -28.768 -6.829 1 87.12 280 ALA A C 1
ATOM 2201 O O . ALA A 1 280 ? 14.393 -29.135 -7.969 1 87.12 280 ALA A O 1
ATOM 2202 N N . ARG A 1 281 ? 13.396 -29.48 -6.103 1 80.24 281 ARG A N 1
ATOM 2203 C CA . ARG A 1 281 ? 13.022 -30.85 -6.44 1 80.24 281 ARG A CA 1
ATOM 2204 C C . ARG A 1 281 ? 11.726 -30.882 -7.242 1 80.24 281 ARG A C 1
ATOM 2206 O O . ARG A 1 281 ? 11.288 -31.947 -7.682 1 80.24 281 ARG A O 1
ATOM 2213 N N . ARG A 1 282 ? 11.164 -29.717 -7.377 1 82.9 282 ARG A N 1
ATOM 2214 C CA . ARG A 1 282 ? 9.858 -29.666 -8.027 1 82.9 282 ARG A CA 1
ATOM 2215 C C . ARG A 1 282 ? 9.983 -29.906 -9.528 1 82.9 282 ARG A C 1
ATOM 2217 O O . ARG A 1 282 ? 10.808 -29.279 -10.195 1 82.9 282 ARG A O 1
ATOM 2224 N N . GLN A 1 283 ? 9.189 -30.816 -10 1 78.25 283 GLN A N 1
ATOM 2225 C CA . GLN A 1 283 ? 9.057 -30.993 -11.443 1 78.25 283 GLN A CA 1
ATOM 2226 C C . GLN A 1 283 ? 8.025 -30.031 -12.023 1 78.25 283 GLN A C 1
ATOM 2228 O O . GLN A 1 283 ? 6.907 -29.931 -11.514 1 78.25 283 GLN A O 1
ATOM 2233 N N . TYR A 1 284 ? 8.378 -29.378 -13.117 1 85.55 284 TYR A N 1
ATOM 2234 C CA . TYR A 1 284 ? 7.49 -28.412 -13.755 1 85.55 284 TYR A CA 1
ATOM 2235 C C . TYR A 1 284 ? 6.35 -29.117 -14.481 1 85.55 284 TYR A C 1
ATOM 2237 O O . TYR A 1 284 ? 6.578 -30.068 -15.232 1 85.55 284 TYR A O 1
ATOM 2245 N N . THR A 1 285 ? 5.208 -28.686 -14.234 1 81.22 285 THR A N 1
ATOM 2246 C CA . THR A 1 285 ? 4.061 -29.071 -15.05 1 81.22 285 THR A CA 1
ATOM 2247 C C . THR A 1 285 ? 3.991 -28.225 -16.318 1 81.22 285 THR A C 1
ATOM 2249 O O . THR A 1 285 ? 4.639 -27.181 -16.411 1 81.22 285 THR A O 1
ATOM 2252 N N . PRO A 1 286 ? 3.243 -28.681 -17.284 1 80.1 286 PRO A N 1
ATOM 2253 C CA . PRO A 1 286 ? 3.074 -27.864 -18.488 1 80.1 286 PRO A CA 1
ATOM 2254 C C . PRO A 1 286 ? 2.555 -26.461 -18.181 1 80.1 286 PRO A C 1
ATOM 2256 O O . PRO A 1 286 ? 2.99 -25.488 -18.802 1 80.1 286 PRO A O 1
ATOM 2259 N N . ALA A 1 287 ? 1.664 -26.328 -17.244 1 85.62 287 ALA A N 1
ATOM 2260 C CA . ALA A 1 287 ? 1.125 -25.027 -16.854 1 85.62 287 ALA A CA 1
ATOM 2261 C C . ALA A 1 287 ? 2.214 -24.138 -16.26 1 85.62 287 ALA A C 1
ATOM 2263 O O . ALA A 1 287 ? 2.253 -22.934 -16.521 1 85.62 287 ALA A O 1
ATOM 2264 N N . MET A 1 288 ? 3.116 -24.715 -15.477 1 89.26 288 MET A N 1
ATOM 2265 C CA . MET A 1 288 ? 4.232 -23.978 -14.89 1 89.26 288 MET A CA 1
ATOM 2266 C C . MET A 1 288 ? 5.184 -23.48 -15.972 1 89.26 288 MET A C 1
ATOM 2268 O O . MET A 1 288 ? 5.659 -22.344 -15.913 1 89.26 288 MET A O 1
ATOM 2272 N N . TYR A 1 289 ? 5.403 -24.377 -16.935 1 87.6 289 TYR A N 1
ATOM 2273 C CA . TYR A 1 289 ? 6.24 -23.966 -18.057 1 87.6 289 TYR A CA 1
ATOM 2274 C C . TYR A 1 289 ? 5.593 -22.821 -18.828 1 87.6 289 TYR A C 1
ATOM 2276 O O . TYR A 1 289 ? 6.267 -21.858 -19.203 1 87.6 289 TYR A O 1
ATOM 2284 N N . ALA A 1 290 ? 4.344 -22.951 -19.031 1 87.28 290 ALA A N 1
ATOM 2285 C CA . ALA A 1 290 ? 3.626 -21.947 -19.813 1 87.28 290 ALA A CA 1
ATOM 2286 C C . ALA A 1 290 ? 3.676 -20.583 -19.131 1 87.28 290 ALA A C 1
ATOM 2288 O O . ALA A 1 290 ? 3.958 -19.57 -19.776 1 87.28 290 ALA A O 1
ATOM 2289 N N . ILE A 1 291 ? 3.412 -20.526 -17.812 1 92.69 291 ILE A N 1
ATOM 2290 C CA . ILE A 1 291 ? 3.412 -19.249 -17.107 1 92.69 291 ILE A CA 1
ATOM 2291 C C . ILE A 1 291 ? 4.835 -18.701 -17.031 1 92.69 291 ILE A C 1
ATOM 2293 O O . ILE A 1 291 ? 5.046 -17.489 -17.105 1 92.69 291 ILE A O 1
ATOM 2297 N N . SER A 1 292 ? 5.813 -19.574 -16.858 1 93.52 292 SER A N 1
ATOM 2298 C CA . SER A 1 292 ? 7.207 -19.141 -16.857 1 93.52 292 SER A CA 1
ATOM 2299 C C . SER A 1 292 ? 7.588 -18.502 -18.188 1 93.52 292 SER A C 1
ATOM 2301 O O . SER A 1 292 ? 8.287 -17.487 -18.217 1 93.52 292 SER A O 1
ATOM 2303 N N . ARG A 1 293 ? 7.148 -19.092 -19.258 1 91.09 293 ARG A N 1
ATOM 2304 C CA . ARG A 1 293 ? 7.415 -18.545 -20.585 1 91.09 293 ARG A CA 1
ATOM 2305 C C . ARG A 1 293 ? 6.753 -17.183 -20.759 1 91.09 293 ARG A C 1
ATOM 2307 O O . ARG A 1 293 ? 7.345 -16.268 -21.336 1 91.09 293 ARG A O 1
ATOM 2314 N N . ALA A 1 294 ? 5.519 -17.06 -20.343 1 94.16 294 ALA A N 1
ATOM 2315 C CA . ALA A 1 294 ? 4.817 -15.782 -20.422 1 94.16 294 ALA A CA 1
ATOM 2316 C C . ALA A 1 294 ? 5.548 -14.704 -19.627 1 94.16 294 ALA A C 1
ATOM 2318 O O . ALA A 1 294 ? 5.656 -13.56 -20.075 1 94.16 294 ALA A O 1
ATOM 2319 N N . LEU A 1 295 ? 6.063 -15.072 -18.423 1 97.1 295 LEU A N 1
ATOM 2320 C CA . LEU A 1 295 ? 6.804 -14.14 -17.58 1 97.1 295 LEU A CA 1
ATOM 2321 C C . LEU A 1 295 ? 8.091 -13.692 -18.264 1 97.1 295 LEU A C 1
ATOM 2323 O O . LEU A 1 295 ? 8.429 -12.506 -18.243 1 97.1 295 LEU A O 1
ATOM 2327 N N . ARG A 1 296 ? 8.756 -14.618 -18.89 1 95.46 296 ARG A N 1
ATOM 2328 C CA . ARG A 1 296 ? 9.977 -14.286 -19.618 1 95.46 296 ARG A CA 1
ATOM 2329 C C . ARG A 1 296 ? 9.679 -13.361 -20.793 1 95.46 296 ARG A C 1
ATOM 2331 O O . ARG A 1 296 ? 10.433 -12.422 -21.057 1 95.46 296 ARG A O 1
ATOM 2338 N N . GLY A 1 297 ? 8.637 -13.722 -21.555 1 94.08 297 GLY A N 1
ATOM 2339 C CA . GLY A 1 297 ? 8.235 -12.859 -22.654 1 94.08 297 GLY A CA 1
ATOM 2340 C C . GLY A 1 297 ? 7.924 -11.44 -22.216 1 94.08 297 GLY A C 1
ATOM 2341 O O . GLY A 1 297 ? 8.336 -10.479 -22.87 1 94.08 297 GLY A O 1
ATOM 2342 N N . ALA A 1 298 ? 7.213 -11.267 -21.067 1 94.85 298 ALA A N 1
ATOM 2343 C CA . ALA A 1 298 ? 6.883 -9.951 -20.526 1 94.85 298 ALA A CA 1
ATOM 2344 C C . ALA A 1 298 ? 8.142 -9.202 -20.1 1 94.85 298 ALA A C 1
ATOM 2346 O O . ALA A 1 298 ? 8.268 -7.999 -20.339 1 94.85 298 ALA A O 1
ATOM 2347 N N . ALA A 1 299 ? 9.042 -9.899 -19.419 1 96.05 299 ALA A N 1
ATOM 2348 C CA . ALA A 1 299 ? 10.303 -9.298 -18.994 1 96.05 299 ALA A CA 1
ATOM 2349 C C . ALA A 1 299 ? 11.097 -8.782 -20.191 1 96.05 299 ALA A C 1
ATOM 2351 O O . ALA A 1 299 ? 11.665 -7.689 -20.143 1 96.05 299 ALA A O 1
ATOM 2352 N N . ASP A 1 300 ? 11.11 -9.543 -21.26 1 92.84 300 ASP A N 1
ATOM 2353 C CA . ASP A 1 300 ? 11.819 -9.161 -22.478 1 92.84 300 ASP A CA 1
ATOM 2354 C C . ASP A 1 300 ? 11.219 -7.897 -23.089 1 92.84 300 ASP A C 1
ATOM 2356 O O . ASP A 1 300 ? 11.948 -7.026 -23.569 1 92.84 300 ASP A O 1
ATOM 2360 N N . ARG A 1 301 ? 9.954 -7.763 -23.064 1 91.73 301 ARG A N 1
ATOM 2361 C CA . ARG A 1 301 ? 9.277 -6.596 -23.62 1 91.73 301 ARG A CA 1
ATOM 2362 C C . ARG A 1 301 ? 9.559 -5.351 -22.786 1 91.73 301 ARG A C 1
ATOM 2364 O O . ARG A 1 301 ? 9.702 -4.253 -23.328 1 91.73 301 ARG A O 1
ATOM 2371 N N . MET A 1 302 ? 9.581 -5.54 -21.459 1 90.23 302 MET A N 1
ATOM 2372 C CA . MET A 1 302 ? 9.844 -4.409 -20.574 1 90.23 302 MET A CA 1
ATOM 2373 C C . MET A 1 302 ? 11.279 -3.917 -20.731 1 90.23 302 MET A C 1
ATOM 2375 O O . MET A 1 302 ? 11.555 -2.729 -20.556 1 90.23 302 MET A O 1
ATOM 2379 N N . ALA A 1 303 ? 12.155 -4.846 -20.876 1 85.92 303 ALA A N 1
ATOM 2380 C CA . ALA A 1 303 ? 13.564 -4.499 -21.045 1 85.92 303 ALA A CA 1
ATOM 2381 C C . ALA A 1 303 ? 13.784 -3.709 -22.332 1 85.92 303 ALA A C 1
ATOM 2383 O O . ALA A 1 303 ? 14.708 -2.897 -22.42 1 85.92 303 ALA A O 1
ATOM 2384 N N . THR A 1 304 ? 12.951 -3.923 -23.338 1 76.02 304 THR A N 1
ATOM 2385 C CA . THR A 1 304 ? 13.131 -3.29 -24.639 1 76.02 304 THR A CA 1
ATOM 2386 C C . THR A 1 304 ? 12.315 -2.004 -24.733 1 76.02 304 THR A C 1
ATOM 2388 O O . THR A 1 304 ? 12.46 -1.239 -25.688 1 76.02 304 THR A O 1
ATOM 2391 N N . ALA A 1 305 ? 11.339 -1.878 -23.807 1 65.79 305 ALA A N 1
ATOM 2392 C CA . ALA A 1 305 ? 10.513 -0.675 -23.861 1 65.79 305 ALA A CA 1
ATOM 2393 C C . ALA A 1 305 ? 11.338 0.571 -23.55 1 65.79 305 ALA A C 1
ATOM 2395 O O . ALA A 1 305 ? 12.177 0.557 -22.647 1 65.79 305 ALA A O 1
ATOM 2396 N N . PRO A 1 306 ? 11.263 1.567 -24.363 1 54.34 306 PRO A N 1
ATOM 2397 C CA . PRO A 1 306 ? 12.032 2.795 -24.148 1 54.34 306 PRO A CA 1
ATOM 2398 C C . PRO A 1 306 ? 11.72 3.46 -22.81 1 54.34 306 PRO A C 1
ATOM 2400 O O . PRO A 1 306 ? 10.599 3.346 -22.307 1 54.34 306 PRO A O 1
ATOM 2403 N N . SER A 1 307 ? 12.659 3.704 -21.84 1 50.41 307 SER A N 1
ATOM 2404 C CA . SER A 1 307 ? 12.561 4.458 -20.594 1 50.41 307 SER A CA 1
ATOM 2405 C C . SER A 1 307 ? 11.685 5.694 -20.762 1 50.41 307 SER A C 1
ATOM 2407 O O . SER A 1 307 ? 11.964 6.549 -21.605 1 50.41 307 SER A O 1
ATOM 2409 N N . VAL A 1 308 ? 10.375 5.6 -20.571 1 41.67 308 VAL A N 1
ATOM 2410 C CA . VAL A 1 308 ? 9.59 6.82 -20.727 1 41.67 308 VAL A CA 1
ATOM 2411 C C . VAL A 1 308 ? 9.971 7.822 -19.64 1 41.67 308 VAL A C 1
ATOM 2413 O O . VAL A 1 308 ? 10.266 7.436 -18.507 1 41.67 308 VAL A O 1
ATOM 2416 N N . MET B 1 1 ? 7.707 18.143 47.115 1 27.01 1 MET B N 1
ATOM 2417 C CA . MET B 1 1 ? 7.849 16.824 46.504 1 27.01 1 MET B CA 1
ATOM 2418 C C . MET B 1 1 ? 8.398 16.938 45.086 1 27.01 1 MET B C 1
ATOM 2420 O O . MET B 1 1 ? 7.757 17.525 44.213 1 27.01 1 MET B O 1
ATOM 2424 N N . GLN B 1 2 ? 9.627 17.327 44.829 1 35.56 2 GLN B N 1
ATOM 2425 C CA . GLN B 1 2 ? 10.31 17.614 43.572 1 35.56 2 GLN B CA 1
ATOM 2426 C C . GLN B 1 2 ? 9.96 16.578 42.507 1 35.56 2 GLN B C 1
ATOM 2428 O O . GLN B 1 2 ? 10.086 15.374 42.74 1 35.56 2 GLN B O 1
ATOM 2433 N N . HIS B 1 3 ? 8.947 16.686 41.873 1 46.1 3 HIS B N 1
ATOM 2434 C CA . HIS B 1 3 ? 8.393 15.774 40.879 1 46.1 3 HIS B CA 1
ATOM 2435 C C . HIS B 1 3 ? 9.488 15.199 39.987 1 46.1 3 HIS B C 1
ATOM 2437 O O . HIS B 1 3 ? 10.317 15.943 39.457 1 46.1 3 HIS B O 1
ATOM 2443 N N . SER B 1 4 ? 10.046 14.016 40.278 1 50.45 4 SER B N 1
ATOM 2444 C CA . SER B 1 4 ? 11.259 13.283 39.93 1 50.45 4 SER B CA 1
ATOM 2445 C C . SER B 1 4 ? 11.342 13.032 38.428 1 50.45 4 SER B C 1
ATOM 2447 O O . SER B 1 4 ? 12.31 12.441 37.945 1 50.45 4 SER B O 1
ATOM 2449 N N . PHE B 1 5 ? 10.371 13.191 37.776 1 56.26 5 PHE B N 1
ATOM 2450 C CA . PHE B 1 5 ? 10.681 12.998 36.365 1 56.26 5 PHE B CA 1
ATOM 2451 C C . PHE B 1 5 ? 10.427 14.277 35.575 1 56.26 5 PHE B C 1
ATOM 2453 O O . PHE B 1 5 ? 9.603 15.104 35.971 1 56.26 5 PHE B O 1
ATOM 2460 N N . ASP B 1 6 ? 11.384 14.636 34.786 1 65.3 6 ASP B N 1
ATOM 2461 C CA . ASP B 1 6 ? 11.285 15.811 33.926 1 65.3 6 ASP B CA 1
ATOM 2462 C C . ASP B 1 6 ? 10.679 15.451 32.571 1 65.3 6 ASP B C 1
ATOM 2464 O O . ASP B 1 6 ? 10.595 14.273 32.216 1 65.3 6 ASP B O 1
ATOM 2468 N N . VAL B 1 7 ? 10.193 16.452 31.963 1 70.41 7 VAL B N 1
ATOM 2469 C CA . VAL B 1 7 ? 9.434 16.328 30.723 1 70.41 7 VAL B CA 1
ATOM 2470 C C . VAL B 1 7 ? 10.288 15.641 29.66 1 70.41 7 VAL B C 1
ATOM 2472 O O . VAL B 1 7 ? 9.776 14.861 28.853 1 70.41 7 VAL B O 1
ATOM 2475 N N . VAL B 1 8 ? 11.523 15.827 29.776 1 76.1 8 VAL B N 1
ATOM 2476 C CA . VAL B 1 8 ? 12.44 15.246 28.801 1 76.1 8 VAL B CA 1
ATOM 2477 C C . VAL B 1 8 ? 12.489 13.73 28.977 1 76.1 8 VAL B C 1
ATOM 2479 O O . VAL B 1 8 ? 12.489 12.984 27.995 1 76.1 8 VAL B O 1
ATOM 2482 N N . THR B 1 9 ? 12.519 13.384 30.242 1 81.66 9 THR B N 1
ATOM 2483 C CA . THR B 1 9 ? 12.548 11.959 30.552 1 81.66 9 THR B CA 1
ATOM 2484 C C . THR B 1 9 ? 11.242 11.288 30.135 1 81.66 9 THR B C 1
ATOM 2486 O O . THR B 1 9 ? 11.252 10.182 29.591 1 81.66 9 THR B O 1
ATOM 2489 N N . LEU B 1 10 ? 10.152 11.948 30.335 1 81.42 10 LEU B N 1
ATOM 2490 C CA . LEU B 1 10 ? 8.848 11.415 29.953 1 81.42 10 LEU B CA 1
ATOM 2491 C C . LEU B 1 10 ? 8.737 11.283 28.438 1 81.42 10 LEU B C 1
ATOM 2493 O O . LEU B 1 10 ? 8.239 10.274 27.934 1 81.42 10 LEU B O 1
ATOM 2497 N N . PHE B 1 11 ? 9.272 12.237 27.779 1 81.68 11 PHE B N 1
ATOM 2498 C CA . PHE B 1 11 ? 9.228 12.205 26.322 1 81.68 11 PHE B CA 1
ATOM 2499 C C . PHE B 1 11 ? 10.146 11.118 25.776 1 81.68 11 PHE B C 1
ATOM 2501 O O . PHE B 1 11 ? 9.81 10.447 24.799 1 81.68 11 PHE B O 1
ATOM 2508 N N . LEU B 1 12 ? 11.236 10.917 26.451 1 86.03 12 LEU B N 1
ATOM 2509 C CA . LEU B 1 12 ? 12.138 9.834 26.074 1 86.03 12 LEU B CA 1
ATOM 2510 C C . LEU B 1 12 ? 11.454 8.48 26.225 1 86.03 12 LEU B C 1
ATOM 2512 O O . LEU B 1 12 ? 11.529 7.638 25.327 1 86.03 12 LEU B O 1
ATOM 2516 N N . LEU B 1 13 ? 10.842 8.339 27.364 1 88.19 13 LEU B N 1
ATOM 2517 C CA . LEU B 1 13 ? 10.12 7.093 27.601 1 88.19 13 LEU B CA 1
ATOM 2518 C C . LEU B 1 13 ? 9.059 6.867 26.53 1 88.19 13 LEU B C 1
ATOM 2520 O O . LEU B 1 13 ? 8.905 5.751 26.028 1 88.19 13 LEU B O 1
ATOM 2524 N N . LEU B 1 14 ? 8.379 7.892 26.167 1 85.91 14 LEU B N 1
ATOM 2525 C CA . LEU B 1 14 ? 7.362 7.82 25.124 1 85.91 14 LEU B CA 1
ATOM 2526 C C . LEU B 1 14 ? 7.986 7.454 23.781 1 85.91 14 LEU B C 1
ATOM 2528 O O . LEU B 1 14 ? 7.464 6.601 23.061 1 85.91 14 LEU B O 1
ATOM 2532 N N . ASP B 1 15 ? 9.061 8.057 23.445 1 85.56 15 ASP B N 1
ATOM 2533 C CA . ASP B 1 15 ? 9.767 7.785 22.197 1 85.56 15 ASP B CA 1
ATOM 2534 C C . ASP B 1 15 ? 10.226 6.329 22.132 1 85.56 15 ASP B C 1
ATOM 2536 O O . ASP B 1 15 ? 10.128 5.689 21.083 1 85.56 15 ASP B O 1
ATOM 2540 N N . ILE B 1 16 ? 10.688 5.867 23.254 1 88.08 16 ILE B N 1
ATOM 2541 C CA . ILE B 1 16 ? 11.136 4.482 23.341 1 88.08 16 ILE B CA 1
ATOM 2542 C C . ILE B 1 16 ? 9.945 3.542 23.163 1 88.08 16 ILE B C 1
ATOM 2544 O O . ILE B 1 16 ? 10.032 2.55 22.436 1 88.08 16 ILE B O 1
ATOM 2548 N N . ALA B 1 17 ? 8.914 3.859 23.782 1 86.61 17 ALA B N 1
ATOM 2549 C CA . ALA B 1 17 ? 7.709 3.037 23.703 1 86.61 17 ALA B CA 1
ATOM 2550 C C . ALA B 1 17 ? 7.191 2.96 22.27 1 86.61 17 ALA B C 1
ATOM 2552 O O . ALA B 1 17 ? 6.821 1.884 21.794 1 86.61 17 ALA B O 1
ATOM 2553 N N . GLU B 1 18 ? 7.196 4.045 21.668 1 80.91 18 GLU B N 1
ATOM 2554 C CA . GLU B 1 18 ? 6.658 4.14 20.315 1 80.91 18 GLU B CA 1
ATOM 2555 C C . GLU B 1 18 ? 7.585 3.473 19.304 1 80.91 18 GLU B C 1
ATOM 2557 O O . GLU B 1 18 ? 7.123 2.873 18.33 1 80.91 18 GLU B O 1
ATOM 2562 N N . ALA B 1 19 ? 8.843 3.584 19.576 1 80.32 19 ALA B N 1
ATOM 2563 C CA . ALA B 1 19 ? 9.841 3.015 18.674 1 80.32 19 ALA B CA 1
ATOM 2564 C C . ALA B 1 19 ? 10.007 1.517 18.914 1 80.32 19 ALA B C 1
ATOM 2566 O O . ALA B 1 19 ? 10.497 0.793 18.044 1 80.32 19 ALA B O 1
ATOM 2567 N N . GLY B 1 20 ? 9.597 1.106 20.145 1 83.09 20 GLY B N 1
ATOM 2568 C CA . GLY B 1 20 ? 9.679 -0.298 20.517 1 83.09 20 GLY B CA 1
ATOM 2569 C C . GLY B 1 20 ? 11.084 -0.738 20.882 1 83.09 20 GLY B C 1
ATOM 2570 O O . GLY B 1 20 ? 11.34 -1.931 21.059 1 83.09 20 GLY B O 1
ATOM 2571 N N . SER B 1 21 ? 12.045 0.179 20.848 1 88.49 21 SER B N 1
ATOM 2572 C CA . SER B 1 21 ? 13.417 -0.122 21.243 1 88.49 21 SER B CA 1
ATOM 2573 C C . SER B 1 21 ? 14.091 1.094 21.869 1 88.49 21 SER B C 1
ATOM 2575 O O . SER B 1 21 ? 13.751 2.234 21.547 1 88.49 21 SER B O 1
ATOM 2577 N N . LEU B 1 22 ? 15.059 0.758 22.774 1 87.57 22 LEU B N 1
ATOM 2578 C CA . LEU B 1 22 ? 15.794 1.819 23.453 1 87.57 22 LEU B CA 1
ATOM 2579 C C . LEU B 1 22 ? 16.64 2.613 22.463 1 87.57 22 LEU B C 1
ATOM 2581 O O . LEU B 1 22 ? 16.682 3.844 22.523 1 87.57 22 LEU B O 1
ATOM 2585 N N . THR B 1 23 ? 17.161 1.9 21.519 1 86.42 23 THR B N 1
ATOM 2586 C CA . THR B 1 23 ? 18.043 2.547 20.555 1 86.42 23 THR B CA 1
ATOM 2587 C C . THR B 1 23 ? 17.248 3.447 19.613 1 86.42 23 THR B C 1
ATOM 2589 O O . THR B 1 23 ? 17.605 4.609 19.408 1 86.42 23 THR B O 1
ATOM 2592 N N . ALA B 1 24 ? 16.182 3.01 19.137 1 82.9 24 ALA B N 1
ATOM 2593 C CA . ALA B 1 24 ? 15.351 3.79 18.224 1 82.9 24 ALA B CA 1
ATOM 2594 C C . ALA B 1 24 ? 14.686 4.957 18.95 1 82.9 24 ALA B C 1
ATOM 2596 O O . ALA B 1 24 ? 14.561 6.051 18.395 1 82.9 24 ALA B O 1
ATOM 2597 N N . GLY B 1 25 ? 14.33 4.69 20.16 1 87.02 25 GLY B N 1
ATOM 2598 C CA . GLY B 1 25 ? 13.753 5.753 20.967 1 87.02 25 GLY B CA 1
ATOM 2599 C C . GLY B 1 25 ? 14.74 6.86 21.289 1 87.02 25 GLY B C 1
ATOM 2600 O O . GLY B 1 25 ? 14.39 8.042 21.248 1 87.02 25 GLY B O 1
ATOM 2601 N N . ALA B 1 26 ? 15.934 6.452 21.58 1 87.96 26 ALA B N 1
ATOM 2602 C CA . ALA B 1 26 ? 16.989 7.423 21.856 1 87.96 26 ALA B CA 1
ATOM 2603 C C . ALA B 1 26 ? 17.251 8.309 20.641 1 87.96 26 ALA B C 1
ATOM 2605 O O . ALA B 1 26 ? 17.392 9.527 20.771 1 87.96 26 ALA B O 1
ATOM 2606 N N . GLU B 1 27 ? 17.215 7.717 19.493 1 80.9 27 GLU B N 1
ATOM 2607 C CA . GLU B 1 27 ? 17.425 8.455 18.251 1 80.9 27 GLU B CA 1
ATOM 2608 C C . GLU B 1 27 ? 16.321 9.484 18.027 1 80.9 27 GLU B C 1
ATOM 2610 O O . GLU B 1 27 ? 16.599 10.637 17.692 1 80.9 27 GLU B O 1
ATOM 2615 N N . ARG B 1 28 ? 15.144 9.043 18.34 1 78.68 28 ARG B N 1
ATOM 2616 C CA . ARG B 1 28 ? 13.995 9.93 18.199 1 78.68 28 ARG B CA 1
ATOM 2617 C C . ARG B 1 28 ? 14.082 11.1 19.173 1 78.68 28 ARG B C 1
ATOM 2619 O O . ARG B 1 28 ? 13.653 12.212 18.857 1 78.68 28 ARG B O 1
ATOM 2626 N N . ALA B 1 29 ? 14.744 10.841 20.279 1 79.04 29 ALA B N 1
ATOM 2627 C CA . ALA B 1 29 ? 14.86 11.849 21.33 1 79.04 29 ALA B CA 1
ATOM 2628 C C . ALA B 1 29 ? 16.157 12.641 21.189 1 79.04 29 ALA B C 1
ATOM 2630 O O . ALA B 1 29 ? 16.498 13.445 22.06 1 79.04 29 ALA B O 1
ATOM 2631 N N . ARG B 1 30 ? 16.878 12.275 20.078 1 79.43 30 ARG B N 1
ATOM 2632 C CA . ARG B 1 30 ? 18.163 12.921 19.831 1 79.43 30 ARG B CA 1
ATOM 2633 C C . ARG B 1 30 ? 19.102 12.743 21.018 1 79.43 30 ARG B C 1
ATOM 2635 O O . ARG B 1 30 ? 19.738 13.701 21.463 1 79.43 30 ARG B O 1
ATOM 2642 N N . MET B 1 31 ? 19.156 11.476 21.532 1 82.64 31 MET B N 1
ATOM 2643 C CA . MET B 1 31 ? 20.034 11.082 22.63 1 82.64 31 MET B CA 1
ATOM 2644 C C . MET B 1 31 ? 20.837 9.837 22.265 1 82.64 31 MET B C 1
ATOM 2646 O O . MET B 1 31 ? 20.442 9.076 21.38 1 82.64 31 MET B O 1
ATOM 2650 N N . THR B 1 32 ? 21.951 9.758 22.837 1 85.75 32 THR B N 1
ATOM 2651 C CA . THR B 1 32 ? 22.67 8.494 22.716 1 85.75 32 THR B CA 1
ATOM 2652 C C . THR B 1 32 ? 21.957 7.39 23.493 1 85.75 32 THR B C 1
ATOM 2654 O O . THR B 1 32 ? 21.292 7.659 24.495 1 85.75 32 THR B O 1
ATOM 2657 N N . PRO B 1 33 ? 22.061 6.19 22.98 1 89.77 33 PRO B N 1
ATOM 2658 C CA . PRO B 1 33 ? 21.45 5.079 23.714 1 89.77 33 PRO B CA 1
ATOM 2659 C C . PRO B 1 33 ? 21.907 5.013 25.17 1 89.77 33 PRO B C 1
ATOM 2661 O O . PRO B 1 33 ? 21.115 4.679 26.054 1 89.77 33 PRO B O 1
ATOM 2664 N N . SER B 1 34 ? 23.176 5.32 25.428 1 90.86 34 SER B N 1
ATOM 2665 C CA . SER B 1 34 ? 23.701 5.323 26.789 1 90.86 34 SER B CA 1
ATOM 2666 C C . SER B 1 34 ? 23.006 6.373 27.648 1 90.86 34 SER B C 1
ATOM 2668 O O . SER B 1 34 ? 22.6 6.09 28.778 1 90.86 34 SER B O 1
ATOM 2670 N N . ALA B 1 35 ? 22.872 7.554 27.113 1 87.8 35 ALA B N 1
ATOM 2671 C CA . ALA B 1 35 ? 22.193 8.637 27.82 1 87.8 35 ALA B CA 1
ATOM 2672 C C . ALA B 1 35 ? 20.729 8.293 28.074 1 87.8 35 ALA B C 1
ATOM 2674 O O . ALA B 1 35 ? 20.204 8.55 29.16 1 87.8 35 ALA B O 1
ATOM 2675 N N . ALA B 1 36 ? 20.139 7.735 27.071 1 91.44 36 ALA B N 1
ATOM 2676 C CA . ALA B 1 36 ? 18.739 7.335 27.192 1 91.44 36 ALA B CA 1
ATOM 2677 C C . ALA B 1 36 ? 18.562 6.278 28.279 1 91.44 36 ALA B C 1
ATOM 2679 O O . ALA B 1 36 ? 17.643 6.367 29.096 1 91.44 36 ALA B O 1
ATOM 2680 N N . SER B 1 37 ? 19.464 5.278 28.263 1 91.63 37 SER B N 1
ATOM 2681 C CA . SER B 1 37 ? 19.41 4.208 29.254 1 91.63 37 SER B CA 1
ATOM 2682 C C . SER B 1 37 ? 19.595 4.752 30.666 1 91.63 37 SER B C 1
ATOM 2684 O O . SER B 1 37 ? 18.87 4.366 31.586 1 91.63 37 SER B O 1
ATOM 2686 N N . GLN B 1 38 ? 20.503 5.642 30.806 1 90.09 38 GLN B N 1
ATOM 2687 C CA . GLN B 1 38 ? 20.779 6.239 32.109 1 90.09 38 GLN B CA 1
ATOM 2688 C C . GLN B 1 38 ? 19.581 7.039 32.612 1 90.09 38 GLN B C 1
ATOM 2690 O O . GLN B 1 38 ? 19.241 6.978 33.796 1 90.09 38 GLN B O 1
ATOM 2695 N N . ARG B 1 39 ? 19.035 7.713 31.679 1 86.69 39 ARG B N 1
ATOM 2696 C CA . ARG B 1 39 ? 17.887 8.537 32.044 1 86.69 39 ARG B CA 1
ATOM 2697 C C . ARG B 1 39 ? 16.703 7.673 32.464 1 86.69 39 ARG B C 1
ATOM 2699 O O . ARG B 1 39 ? 16.011 7.988 33.435 1 86.69 39 ARG B O 1
ATOM 2706 N N . ILE B 1 40 ? 16.518 6.624 31.783 1 90.23 40 ILE B N 1
ATOM 2707 C CA . ILE B 1 40 ? 15.431 5.707 32.105 1 90.23 40 ILE B CA 1
ATOM 2708 C C . ILE B 1 40 ? 15.706 5.031 33.446 1 90.23 40 ILE B C 1
ATOM 2710 O O . ILE B 1 40 ? 14.803 4.888 34.273 1 90.23 40 ILE B O 1
ATOM 2714 N N . ALA B 1 41 ? 16.95 4.64 33.657 1 90.61 41 ALA B N 1
ATOM 2715 C CA . ALA B 1 41 ? 17.336 4.032 34.928 1 90.61 41 ALA B CA 1
ATOM 2716 C C . ALA B 1 41 ? 17.103 4.995 36.089 1 90.61 41 ALA B C 1
ATOM 2718 O O . ALA B 1 41 ? 16.623 4.592 37.151 1 90.61 41 ALA B O 1
ATOM 2719 N N . LYS B 1 42 ? 17.478 6.214 35.88 1 85.92 42 LYS B N 1
ATOM 2720 C CA . LYS B 1 42 ? 17.27 7.236 36.901 1 85.92 42 LYS B CA 1
ATOM 2721 C C . LYS B 1 42 ? 15.786 7.414 37.209 1 85.92 42 LYS B C 1
ATOM 2723 O O . LYS B 1 42 ? 15.4 7.556 38.371 1 85.92 42 LYS B O 1
ATOM 2728 N N . LEU B 1 43 ? 14.988 7.438 36.142 1 85.08 43 LEU B N 1
ATOM 2729 C CA . LEU B 1 43 ? 13.541 7.514 36.311 1 85.08 43 LEU B CA 1
ATOM 2730 C C . LEU B 1 43 ? 13.027 6.337 37.133 1 85.08 43 LEU B C 1
ATOM 2732 O O . LEU B 1 43 ? 12.279 6.525 38.095 1 85.08 43 LEU B O 1
ATOM 2736 N N . GLU B 1 44 ? 13.483 5.15 36.794 1 88.47 44 GLU B N 1
ATOM 2737 C CA . GLU B 1 44 ? 13.039 3.94 37.478 1 88.47 44 GLU B CA 1
ATOM 2738 C C . GLU B 1 44 ? 13.455 3.951 38.946 1 88.47 44 GLU B C 1
ATOM 2740 O O . GLU B 1 44 ? 12.684 3.546 39.819 1 88.47 44 GLU B O 1
ATOM 2745 N N . HIS B 1 45 ? 14.64 4.45 39.157 1 85 45 HIS B N 1
ATOM 2746 C CA . HIS B 1 45 ? 15.134 4.572 40.524 1 85 45 HIS B CA 1
ATOM 2747 C C . HIS B 1 45 ? 14.297 5.562 41.327 1 85 45 HIS B C 1
ATOM 2749 O O . HIS B 1 45 ? 13.954 5.298 42.481 1 85 45 HIS B O 1
ATOM 2755 N N . SER B 1 46 ? 13.978 6.628 40.699 1 79.73 46 SER B N 1
ATOM 2756 C CA . SER B 1 46 ? 13.248 7.691 41.383 1 79.73 46 SER B CA 1
ATOM 2757 C C . SER B 1 46 ? 11.833 7.247 41.742 1 79.73 46 SER B C 1
ATOM 2759 O O . SER B 1 46 ? 11.305 7.629 42.788 1 79.73 46 SER B O 1
ATOM 2761 N N . ILE B 1 47 ? 11.281 6.412 40.877 1 80.33 47 ILE B N 1
ATOM 2762 C CA . ILE B 1 47 ? 9.894 6.029 41.118 1 80.33 47 ILE B CA 1
ATOM 2763 C C . ILE B 1 47 ? 9.843 4.627 41.721 1 80.33 47 ILE B C 1
ATOM 2765 O O . ILE B 1 47 ? 8.762 4.105 42.003 1 80.33 47 ILE B O 1
ATOM 2769 N N . LYS B 1 48 ? 11.003 4.087 41.897 1 82.65 48 LYS B N 1
ATOM 2770 C CA . LYS B 1 48 ? 11.207 2.799 42.554 1 82.65 48 LYS B CA 1
ATOM 2771 C C . LYS B 1 48 ? 10.424 1.694 41.851 1 82.65 48 LYS B C 1
ATOM 2773 O O . LYS B 1 48 ? 9.871 0.807 42.504 1 82.65 48 LYS B O 1
ATOM 2778 N N . GLN B 1 49 ? 10.269 1.802 40.546 1 87.07 49 GLN B N 1
ATOM 2779 C CA . GLN B 1 49 ? 9.622 0.799 39.707 1 87.07 49 GLN B CA 1
ATOM 2780 C C . GLN B 1 49 ? 10.212 0.795 38.299 1 87.07 49 GLN B C 1
ATOM 2782 O O . GLN B 1 49 ? 10.532 1.852 37.752 1 87.07 49 GLN B O 1
ATOM 2787 N N . PRO B 1 50 ? 10.3 -0.374 37.697 1 90.64 50 PRO B N 1
ATOM 2788 C CA . PRO B 1 50 ? 10.685 -0.377 36.284 1 90.64 50 PRO B CA 1
ATOM 2789 C C . PRO B 1 50 ? 9.597 0.188 35.375 1 90.64 50 PRO B C 1
ATOM 2791 O O . PRO B 1 50 ? 8.407 0.055 35.673 1 90.64 50 PRO B O 1
ATOM 2794 N N . VAL B 1 51 ? 10.052 0.837 34.341 1 91.49 51 VAL B N 1
ATOM 2795 C CA . VAL B 1 51 ? 9.082 1.381 33.397 1 91.49 51 VAL B CA 1
ATOM 2796 C C . VAL B 1 51 ? 9.161 0.618 32.077 1 91.49 51 VAL B C 1
ATOM 2798 O O . VAL B 1 51 ? 8.245 0.691 31.255 1 91.49 51 VAL B O 1
ATOM 2801 N N . LEU B 1 52 ? 10.283 -0.155 31.894 1 92.36 52 LEU B N 1
ATOM 2802 C CA . LEU B 1 52 ? 10.501 -0.953 30.693 1 92.36 52 LEU B CA 1
ATOM 2803 C C . LEU B 1 52 ? 10.897 -2.381 31.053 1 92.36 52 LEU B C 1
ATOM 2805 O O . LEU B 1 52 ? 11.568 -2.607 32.062 1 92.36 52 LEU B O 1
ATOM 2809 N N . THR B 1 53 ? 10.352 -3.328 30.294 1 88.61 53 THR B N 1
ATOM 2810 C CA . TH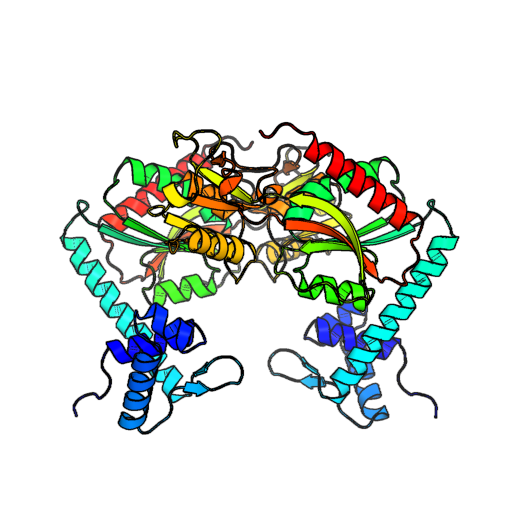R B 1 53 ? 10.836 -4.703 30.333 1 88.61 53 THR B CA 1
ATOM 2811 C C . THR B 1 53 ? 11.645 -5.028 29.08 1 88.61 53 THR B C 1
ATOM 2813 O O . THR B 1 53 ? 11.2 -4.762 27.962 1 88.61 53 THR B O 1
ATOM 2816 N N . ARG B 1 54 ? 12.829 -5.461 29.314 1 79.94 54 ARG B N 1
ATOM 2817 C CA . ARG B 1 54 ? 13.699 -5.806 28.194 1 79.94 54 ARG B CA 1
ATOM 2818 C C . ARG B 1 54 ? 13.369 -7.192 27.65 1 79.94 54 ARG B C 1
ATOM 2820 O O . ARG B 1 54 ? 13.19 -8.139 28.418 1 79.94 54 ARG B O 1
ATOM 2827 N N . LEU B 1 55 ? 13.008 -7.172 26.467 1 73.71 55 LEU B N 1
ATOM 2828 C CA . LEU B 1 55 ? 12.75 -8.419 25.756 1 73.71 55 LEU B CA 1
ATOM 2829 C C . LEU B 1 55 ? 13.908 -8.764 24.825 1 73.71 55 LEU B C 1
ATOM 2831 O O . LEU B 1 55 ? 14.751 -7.911 24.534 1 73.71 55 LEU B O 1
ATOM 2835 N N . PRO B 1 56 ? 14.044 -10.093 24.373 1 67.7 56 PRO B N 1
ATOM 2836 C CA . PRO B 1 56 ? 15.104 -10.442 23.423 1 67.7 56 PRO B CA 1
ATOM 2837 C C . PRO B 1 56 ? 15.133 -9.52 22.206 1 67.7 56 PRO B C 1
ATOM 2839 O O . PRO B 1 56 ? 16.209 -9.205 21.692 1 67.7 56 PRO B O 1
ATOM 2842 N N . ARG B 1 57 ? 13.905 -9.177 21.852 1 69.66 57 ARG B N 1
ATOM 2843 C CA . ARG B 1 57 ? 13.824 -8.191 20.779 1 69.66 57 ARG B CA 1
ATOM 2844 C C . ARG B 1 57 ? 13.008 -6.978 21.211 1 69.66 57 ARG B C 1
ATOM 2846 O O . ARG B 1 57 ? 11.78 -7.048 21.296 1 69.66 57 ARG B O 1
ATOM 2853 N N . GLY B 1 58 ? 13.609 -5.97 21.651 1 81.32 58 GLY B N 1
ATOM 2854 C CA . GLY B 1 58 ? 13.014 -4.671 21.926 1 81.32 58 GLY B CA 1
ATOM 2855 C C . GLY B 1 58 ? 12.627 -4.488 23.381 1 81.32 58 GLY B C 1
ATOM 2856 O O . GLY B 1 58 ? 13.248 -5.072 24.272 1 81.32 58 GLY B O 1
ATOM 2857 N N . VAL B 1 59 ? 11.799 -3.453 23.668 1 86.73 59 VAL B N 1
ATOM 2858 C CA . VAL B 1 59 ? 11.353 -3.138 25.021 1 86.73 59 VAL B CA 1
ATOM 2859 C C . VAL B 1 59 ? 9.828 -3.069 25.059 1 86.73 59 VAL B C 1
ATOM 2861 O O . VAL B 1 59 ? 9.184 -2.849 24.03 1 86.73 59 VAL B O 1
ATOM 2864 N N . GLN B 1 60 ? 9.303 -3.49 26.225 1 88.1 60 GLN B N 1
ATOM 2865 C CA . GLN B 1 60 ? 7.88 -3.313 26.496 1 88.1 60 GLN B CA 1
ATOM 2866 C C . GLN B 1 60 ? 7.658 -2.47 27.748 1 88.1 60 GLN B C 1
ATOM 2868 O O . GLN B 1 60 ? 8.445 -2.536 28.695 1 88.1 60 GLN B O 1
ATOM 2873 N N . LEU B 1 61 ? 6.565 -1.762 27.675 1 87.85 61 LEU B N 1
ATOM 2874 C CA . LEU B 1 61 ? 6.214 -0.941 28.83 1 87.85 61 LEU B CA 1
ATOM 2875 C C . LEU B 1 61 ? 5.695 -1.806 29.973 1 87.85 61 LEU B C 1
ATOM 2877 O O . LEU B 1 61 ? 4.968 -2.775 29.743 1 87.85 61 LEU B O 1
ATOM 2881 N N . THR B 1 62 ? 6.13 -1.483 31.251 1 87.44 62 THR B N 1
ATOM 2882 C CA . THR B 1 62 ? 5.456 -1.978 32.446 1 87.44 62 THR B CA 1
ATOM 2883 C C . THR B 1 62 ? 4.173 -1.195 32.707 1 87.44 62 THR B C 1
ATOM 2885 O O . THR B 1 62 ? 3.829 -0.286 31.949 1 87.44 62 THR B O 1
ATOM 2888 N N . GLU B 1 63 ? 3.465 -1.554 33.782 1 81.59 63 GLU B N 1
ATOM 2889 C CA . GLU B 1 63 ? 2.283 -0.797 34.182 1 81.59 63 GLU B CA 1
ATOM 2890 C C . GLU B 1 63 ? 2.638 0.653 34.5 1 81.59 63 GLU B C 1
ATOM 2892 O O . GLU B 1 63 ? 1.948 1.577 34.064 1 81.59 63 GLU B O 1
ATOM 2897 N N . ALA B 1 64 ? 3.677 0.76 35.188 1 83.86 64 ALA B N 1
ATOM 2898 C CA . ALA B 1 64 ? 4.155 2.103 35.505 1 83.86 64 ALA B CA 1
ATOM 2899 C C . ALA B 1 64 ? 4.564 2.853 34.241 1 83.86 64 ALA B C 1
ATOM 2901 O O . ALA B 1 64 ? 4.29 4.048 34.104 1 83.86 64 ALA B O 1
ATOM 2902 N N . GLY B 1 65 ? 5.193 2.081 33.336 1 88.2 65 GLY B N 1
ATOM 2903 C CA . GLY B 1 65 ? 5.563 2.663 32.056 1 88.2 65 GLY B CA 1
ATOM 2904 C C . GLY B 1 65 ? 4.37 3.14 31.25 1 88.2 65 GLY B C 1
ATOM 2905 O O . GLY B 1 65 ? 4.413 4.212 30.643 1 88.2 65 GLY B O 1
ATOM 2906 N N . GLU B 1 66 ? 3.307 2.463 31.28 1 84.69 66 GLU B N 1
ATOM 2907 C CA . GLU B 1 66 ? 2.088 2.82 30.562 1 84.69 66 GLU B CA 1
ATOM 2908 C C . GLU B 1 66 ? 1.468 4.095 31.126 1 84.69 66 GLU B C 1
ATOM 2910 O O . GLU B 1 66 ? 1.029 4.965 30.371 1 84.69 66 GLU B O 1
ATOM 2915 N N . VAL B 1 67 ? 1.45 4.163 32.428 1 77.1 67 VAL B N 1
ATOM 2916 C CA . VAL B 1 67 ? 0.898 5.341 33.088 1 77.1 67 VAL B CA 1
ATOM 2917 C C . VAL B 1 67 ? 1.717 6.574 32.714 1 77.1 67 VAL B C 1
ATOM 2919 O O . VAL B 1 67 ? 1.159 7.602 32.322 1 77.1 67 VAL B O 1
ATOM 2922 N N . LEU B 1 68 ? 2.99 6.399 32.776 1 81.16 68 LEU B N 1
ATOM 2923 C CA . LEU B 1 68 ? 3.864 7.538 32.516 1 81.16 68 LEU B CA 1
ATOM 2924 C C . LEU B 1 68 ? 3.815 7.937 31.045 1 81.16 68 LEU B C 1
ATOM 2926 O O . LEU B 1 68 ? 3.812 9.126 30.719 1 81.16 68 LEU B O 1
ATOM 2930 N N . THR B 1 69 ? 3.738 6.885 30.194 1 85.86 69 THR B N 1
ATOM 2931 C CA . THR B 1 69 ? 3.692 7.19 28.768 1 85.86 69 THR B CA 1
ATOM 2932 C C . THR B 1 69 ? 2.361 7.835 28.396 1 85.86 69 THR B C 1
ATOM 2934 O O . THR B 1 69 ? 2.31 8.71 27.528 1 85.86 69 THR B O 1
ATOM 2937 N N . SER B 1 70 ? 1.342 7.493 29.091 1 76.92 70 SER B N 1
ATOM 2938 C CA . SER B 1 70 ? 0.053 8.142 28.874 1 76.92 70 SER B CA 1
ATOM 2939 C C . SER B 1 70 ? 0.097 9.611 29.284 1 76.92 70 SER B C 1
ATOM 2941 O O . SER B 1 70 ? -0.409 10.476 28.567 1 76.92 70 SER B O 1
ATOM 2943 N N . ARG B 1 71 ? 0.749 9.869 30.375 1 72.59 71 ARG B N 1
ATOM 2944 C CA . ARG B 1 71 ? 0.899 11.243 30.841 1 72.59 71 ARG B CA 1
ATOM 2945 C C . ARG B 1 71 ? 1.825 12.035 29.923 1 72.59 71 ARG B C 1
ATOM 2947 O O . ARG B 1 71 ? 1.578 13.211 29.65 1 72.59 71 ARG B O 1
ATOM 2954 N N . ALA B 1 72 ? 2.853 11.354 29.507 1 78.76 72 ALA B N 1
ATOM 2955 C CA . ALA B 1 72 ? 3.793 11.999 28.594 1 78.76 72 ALA B CA 1
ATOM 2956 C C . ALA B 1 72 ? 3.099 12.428 27.304 1 78.76 72 ALA B C 1
ATOM 2958 O O . ALA B 1 72 ? 3.354 13.518 26.787 1 78.76 72 ALA B O 1
ATOM 2959 N N . ARG B 1 73 ? 2.252 11.527 26.895 1 74.84 73 ARG B N 1
ATOM 2960 C CA . ARG B 1 73 ? 1.483 11.844 25.696 1 74.84 73 ARG B CA 1
ATOM 2961 C C . ARG B 1 73 ? 0.624 13.086 25.909 1 74.84 73 ARG B C 1
ATOM 2963 O O . ARG B 1 73 ? 0.561 13.96 25.042 1 74.84 73 ARG B O 1
ATOM 2970 N N . LEU B 1 74 ? 0.045 13.172 27.122 1 66.41 74 LEU B N 1
ATOM 2971 C CA . LEU B 1 74 ? -0.777 14.33 27.455 1 66.41 74 LEU B CA 1
ATOM 2972 C C . LEU B 1 74 ? 0.073 15.594 27.537 1 66.41 74 LEU B C 1
ATOM 2974 O O . LEU B 1 74 ? -0.315 16.642 27.016 1 66.41 74 LEU B O 1
ATOM 2978 N N . PHE B 1 75 ? 1.209 15.458 28.153 1 65.59 75 PHE B N 1
ATOM 2979 C CA . PHE B 1 75 ? 2.099 16.604 28.294 1 65.59 75 PHE B CA 1
ATOM 2980 C C . PHE B 1 75 ? 2.586 17.082 26.931 1 65.59 75 PHE B C 1
ATOM 2982 O O . PHE B 1 75 ? 2.613 18.285 26.663 1 65.59 75 PHE B O 1
ATOM 2989 N N . ARG B 1 76 ? 2.944 16.119 26.181 1 69.17 76 ARG B N 1
ATOM 2990 C CA . ARG B 1 76 ? 3.421 16.478 24.85 1 69.17 76 ARG B CA 1
ATOM 2991 C C . ARG B 1 76 ? 2.325 17.164 24.041 1 69.17 76 ARG B C 1
ATOM 2993 O O . ARG B 1 76 ? 2.592 18.121 23.311 1 69.17 76 ARG B O 1
ATOM 3000 N N . ARG B 1 77 ? 1.225 16.719 24.398 1 61.97 77 ARG B N 1
ATOM 3001 C CA . ARG B 1 77 ? 0.053 17.307 23.757 1 61.97 77 ARG B CA 1
ATOM 3002 C C . ARG B 1 77 ? -0.12 18.766 24.165 1 61.97 77 ARG B C 1
ATOM 3004 O O . ARG B 1 77 ? -0.345 19.63 23.315 1 61.97 77 ARG B O 1
ATOM 3011 N N . GLU B 1 78 ? -0.028 18.944 25.365 1 60.16 78 GLU B N 1
ATOM 3012 C CA . GLU B 1 78 ? -0.231 20.287 25.897 1 60.16 78 GLU B CA 1
ATOM 3013 C C . GLU B 1 78 ? 0.89 21.228 25.466 1 60.16 78 GLU B C 1
ATOM 3015 O O . GLU B 1 78 ? 0.645 22.397 25.162 1 60.16 78 GLU B O 1
ATOM 3020 N N . MET B 1 79 ? 2.038 20.729 25.453 1 61.97 79 MET B N 1
ATOM 3021 C CA . MET B 1 79 ? 3.175 21.543 25.032 1 61.97 79 MET B CA 1
ATOM 3022 C C . MET B 1 79 ? 3.062 21.912 23.556 1 61.97 79 MET B C 1
ATOM 3024 O O . MET B 1 79 ? 3.339 23.05 23.174 1 61.97 79 MET B O 1
ATOM 3028 N N . ARG B 1 80 ? 2.683 20.987 22.838 1 60.44 80 ARG B N 1
ATOM 3029 C CA . ARG B 1 80 ? 2.507 21.219 21.408 1 60.44 80 ARG B CA 1
ATOM 3030 C C . ARG B 1 80 ? 1.378 22.211 21.15 1 60.44 80 ARG B C 1
ATOM 3032 O O . ARG B 1 80 ? 1.504 23.097 20.302 1 60.44 80 ARG B O 1
ATOM 3039 N N . ALA B 1 81 ? 0.316 21.949 21.909 1 58.32 81 ALA B N 1
ATOM 3040 C CA . ALA B 1 81 ? -0.802 22.881 21.792 1 58.32 81 ALA B CA 1
ATOM 3041 C C . ALA B 1 81 ? -0.367 24.305 22.128 1 58.32 81 ALA B C 1
ATOM 3043 O O . ALA B 1 81 ? -0.733 25.253 21.43 1 58.32 81 ALA B O 1
ATOM 3044 N N . ALA B 1 82 ? 0.415 24.426 23.145 1 56.01 82 ALA B N 1
ATOM 3045 C CA . ALA B 1 82 ? 0.908 25.735 23.565 1 56.01 82 ALA B CA 1
ATOM 3046 C C . ALA B 1 82 ? 1.782 26.365 22.484 1 56.01 82 ALA B C 1
ATOM 3048 O O . ALA B 1 82 ? 1.678 27.563 22.213 1 56.01 82 ALA B O 1
ATOM 3049 N N . SER B 1 83 ? 2.584 25.547 21.938 1 57.23 83 SER B N 1
ATOM 3050 C CA . SER B 1 83 ? 3.441 26.036 20.863 1 57.23 83 SER B CA 1
ATOM 3051 C C . SER B 1 83 ? 2.616 26.517 19.674 1 57.23 83 SER B C 1
ATOM 3053 O O . SER B 1 83 ? 2.932 27.541 19.066 1 57.23 83 SER B O 1
ATOM 3055 N N . GLY B 1 84 ? 1.645 25.695 19.358 1 54.6 84 GLY B N 1
ATOM 3056 C CA . GLY B 1 84 ? 0.724 26.105 18.309 1 54.6 84 GLY B CA 1
ATOM 3057 C C . GLY B 1 84 ? 0.038 27.426 18.601 1 54.6 84 GLY B C 1
ATOM 3058 O O . GLY B 1 84 ? -0.07 28.283 17.721 1 54.6 84 GLY B O 1
ATOM 3059 N N . ASP B 1 85 ? -0.344 27.586 19.864 1 53.44 85 ASP B N 1
ATOM 3060 C CA . ASP B 1 85 ? -0.987 28.829 20.28 1 53.44 85 ASP B CA 1
ATOM 3061 C C . ASP B 1 85 ? -0.041 30.017 20.118 1 53.44 85 ASP B C 1
ATOM 3063 O O . ASP B 1 85 ? -0.455 31.091 19.676 1 53.44 85 ASP B O 1
ATOM 3067 N N . LEU B 1 86 ? 1.182 29.764 20.451 1 52.82 86 LEU B N 1
ATOM 3068 C CA . LEU B 1 86 ? 2.171 30.829 20.325 1 52.82 86 LEU B CA 1
ATOM 3069 C C . LEU B 1 86 ? 2.418 31.171 18.86 1 52.82 86 LEU B C 1
ATOM 3071 O O . LEU B 1 86 ? 2.585 32.342 18.511 1 52.82 86 LEU B O 1
ATOM 3075 N N . GLU B 1 87 ? 2.34 30.195 18.018 1 53.74 87 GLU B N 1
ATOM 3076 C CA . GLU B 1 87 ? 2.515 30.399 16.583 1 53.74 87 GLU B CA 1
ATOM 3077 C C . GLU B 1 87 ? 1.335 31.16 15.986 1 53.74 87 GLU B C 1
ATOM 3079 O O . GLU B 1 87 ? 1.515 31.997 15.099 1 53.74 87 GLU B O 1
ATOM 3084 N N . ALA B 1 88 ? 0.178 30.818 16.401 1 52.45 88 ALA B N 1
ATOM 3085 C CA . ALA B 1 88 ? -1.026 31.504 15.94 1 52.45 88 ALA B CA 1
ATOM 3086 C C . ALA B 1 88 ? -0.909 33.013 16.141 1 52.45 88 ALA B C 1
ATOM 3088 O O . ALA B 1 88 ? -1.417 33.794 15.333 1 52.45 88 ALA B O 1
ATOM 3089 N N . ILE B 1 89 ? -0.204 33.376 17.1 1 50.69 89 ILE B N 1
ATOM 3090 C CA . ILE B 1 89 ? -0.005 34.793 17.384 1 50.69 89 ILE B CA 1
ATOM 3091 C C . ILE B 1 89 ? 1.011 35.378 16.405 1 50.69 89 ILE B C 1
ATOM 3093 O O . ILE B 1 89 ? 0.892 36.535 15.995 1 50.69 89 ILE B O 1
ATOM 3097 N N . ARG B 1 90 ? 2.005 34.666 15.989 1 53.12 90 ARG B N 1
ATOM 3098 C CA . ARG B 1 90 ? 3.065 35.188 15.132 1 53.12 90 ARG B CA 1
ATOM 3099 C C . ARG B 1 90 ? 2.577 35.355 13.697 1 53.12 90 ARG B C 1
ATOM 3101 O O . ARG B 1 90 ? 3.2 36.063 12.903 1 53.12 90 ARG B O 1
ATOM 3108 N N . GLY B 1 91 ? 1.357 35.18 13.318 1 54.43 91 GLY B N 1
ATOM 3109 C CA . GLY B 1 91 ? 0.793 35.337 11.986 1 54.43 91 GLY B CA 1
ATOM 3110 C C . GLY B 1 91 ? 1.336 34.334 10.986 1 54.43 91 GLY B C 1
ATOM 3111 O O . GLY B 1 91 ? 1.882 33.299 11.372 1 54.43 91 GLY B O 1
ATOM 3112 N N . LEU B 1 92 ? 0.95 34.436 9.519 1 55.8 92 LEU B N 1
ATOM 3113 C CA . LEU B 1 92 ? 1.212 33.52 8.414 1 55.8 92 LEU B CA 1
ATOM 3114 C C . LEU B 1 92 ? 2.668 33.609 7.969 1 55.8 92 LEU B C 1
ATOM 3116 O O . LEU B 1 92 ? 3.096 32.868 7.081 1 55.8 92 LEU B O 1
ATOM 3120 N N . GLN B 1 93 ? 3.452 34.619 8.427 1 53.95 93 GLN B N 1
ATOM 3121 C CA . GLN B 1 93 ? 4.782 34.792 7.853 1 53.95 93 GLN B CA 1
ATOM 3122 C C . GLN B 1 93 ? 5.701 33.636 8.236 1 53.95 93 GLN B C 1
ATOM 3124 O O . GLN B 1 93 ? 6.632 33.305 7.499 1 53.95 93 GLN B O 1
ATOM 3129 N N . ARG B 1 94 ? 5.625 32.998 9.391 1 62.16 94 ARG B N 1
ATOM 3130 C CA . ARG B 1 94 ? 6.434 31.888 9.884 1 62.16 94 ARG B CA 1
ATOM 3131 C C . ARG B 1 94 ? 5.587 30.906 10.685 1 62.16 94 ARG B C 1
ATOM 3133 O O . ARG B 1 94 ? 4.807 31.312 11.55 1 62.16 94 ARG B O 1
ATOM 3140 N N . GLY B 1 95 ? 4.92 29.805 9.861 1 73.3 95 GLY B N 1
ATOM 3141 C CA . GLY B 1 95 ? 4.117 28.862 10.623 1 73.3 95 GLY B CA 1
ATOM 3142 C C . GLY B 1 95 ? 4.307 27.424 10.18 1 73.3 95 GLY B C 1
ATOM 3143 O O . GLY B 1 95 ? 5.032 27.154 9.22 1 73.3 95 GLY B O 1
ATOM 3144 N N . SER B 1 96 ? 3.957 26.611 11.154 1 83.06 96 SER B N 1
ATOM 3145 C CA . SER B 1 96 ? 4.012 25.184 10.855 1 83.06 96 SER B CA 1
ATOM 3146 C C . SER B 1 96 ? 2.682 24.504 11.161 1 83.06 96 SER B C 1
ATOM 3148 O O . SER B 1 96 ? 1.925 24.966 12.018 1 83.06 96 SER B O 1
ATOM 3150 N N . VAL B 1 97 ? 2.332 23.646 10.318 1 89.32 97 VAL B N 1
ATOM 3151 C CA . VAL B 1 97 ? 1.151 22.827 10.57 1 89.32 97 VAL B CA 1
ATOM 3152 C C . VAL B 1 97 ? 1.502 21.349 10.411 1 89.32 97 VAL B C 1
ATOM 3154 O O . VAL B 1 97 ? 2.178 20.965 9.453 1 89.32 97 VAL B O 1
ATOM 3157 N N . ARG B 1 98 ? 1.172 20.55 11.425 1 93.42 98 ARG B N 1
ATOM 3158 C CA . ARG B 1 98 ? 1.314 19.099 11.364 1 93.42 98 ARG B CA 1
ATOM 3159 C C . ARG B 1 98 ? 0.003 18.437 10.951 1 93.42 98 ARG B C 1
ATOM 3161 O O . ARG B 1 98 ? -1.009 18.569 11.642 1 93.42 98 ARG B O 1
ATOM 3168 N N . LEU B 1 99 ? 0.066 17.716 9.855 1 96.73 99 LEU B N 1
ATOM 3169 C CA . LEU B 1 99 ? -1.132 17.149 9.246 1 96.73 99 LEU B CA 1
ATOM 3170 C C . LEU B 1 99 ? -1.071 15.625 9.242 1 96.73 99 LEU B C 1
ATOM 3172 O O . LEU B 1 99 ? -0.069 15.041 8.826 1 96.73 99 LEU B O 1
ATOM 3176 N N . GLY B 1 100 ? -2.155 15.02 9.817 1 97.91 100 GLY B N 1
ATOM 3177 C CA . GLY B 1 100 ? -2.358 13.597 9.6 1 97.91 100 GLY B CA 1
ATOM 3178 C C . GLY B 1 100 ? -3.177 13.293 8.36 1 97.91 100 GLY B C 1
ATOM 3179 O O . GLY B 1 100 ? -4.128 14.013 8.046 1 97.91 100 GLY B O 1
ATOM 3180 N N . SER B 1 101 ? -2.828 12.257 7.665 1 97.62 101 SER B N 1
ATOM 3181 C CA . SER B 1 101 ? -3.543 11.868 6.454 1 97.62 101 SER B CA 1
ATOM 3182 C C . SER B 1 101 ? -3.536 10.354 6.272 1 97.62 101 SER B C 1
ATOM 3184 O O . SER B 1 101 ? -3.011 9.624 7.115 1 97.62 101 SER B O 1
ATOM 3186 N N . PHE B 1 102 ? -4.223 9.886 5.252 1 96.76 102 PHE B N 1
ATOM 3187 C CA . PHE B 1 102 ? -4.238 8.47 4.903 1 96.76 102 PHE B CA 1
ATOM 3188 C C . PHE B 1 102 ? -3.977 8.276 3.414 1 96.76 102 PHE B C 1
ATOM 3190 O O . PHE B 1 102 ? -4.126 9.212 2.626 1 96.76 102 PHE B O 1
ATOM 3197 N N . PRO B 1 103 ? -3.663 7.158 2.917 1 95.51 103 PRO B N 1
ATOM 3198 C CA . PRO B 1 103 ? -2.993 6.972 1.628 1 95.51 103 PRO B CA 1
ATOM 3199 C C . PRO B 1 103 ? -3.818 7.495 0.454 1 95.51 103 PRO B C 1
ATOM 3201 O O . PRO B 1 103 ? -3.314 8.272 -0.362 1 95.51 103 PRO B O 1
ATOM 3204 N N . THR B 1 104 ? -5.031 7.167 0.321 1 96.37 104 THR B N 1
ATOM 3205 C CA . THR B 1 104 ? -5.787 7.551 -0.867 1 96.37 104 THR B CA 1
ATOM 3206 C C . THR B 1 104 ? -5.941 9.067 -0.943 1 96.37 104 THR B C 1
ATOM 3208 O O . THR B 1 104 ? -5.875 9.649 -2.028 1 96.37 104 THR B O 1
ATOM 3211 N N . VAL B 1 105 ? -6.113 9.693 0.185 1 97.45 105 VAL B N 1
ATOM 3212 C CA . VAL B 1 105 ? -6.276 11.143 0.191 1 97.45 105 VAL B CA 1
ATOM 3213 C C . VAL B 1 105 ? -4.927 11.817 -0.045 1 97.45 105 VAL B C 1
ATOM 3215 O O . VAL B 1 105 ? -4.846 12.835 -0.737 1 97.45 105 VAL B O 1
ATOM 3218 N N . SER B 1 106 ? -3.872 11.283 0.573 1 97.23 106 SER B N 1
ATOM 3219 C CA . SER B 1 106 ? -2.526 11.795 0.332 1 97.23 106 SER B CA 1
ATOM 3220 C C . SER B 1 106 ? -2.159 11.71 -1.146 1 97.23 106 SER B C 1
ATOM 3222 O O . SER B 1 106 ? -1.55 12.632 -1.693 1 97.23 106 SER B O 1
ATOM 3224 N N . ALA B 1 107 ? -2.608 10.671 -1.798 1 95.91 107 ALA B N 1
ATOM 3225 C CA . ALA B 1 107 ? -2.236 10.402 -3.184 1 95.91 107 ALA B CA 1
ATOM 3226 C C . ALA B 1 107 ? -3.057 11.254 -4.148 1 95.91 107 ALA B C 1
ATOM 3228 O O . ALA B 1 107 ? -2.814 11.242 -5.357 1 95.91 107 ALA B O 1
ATOM 3229 N N . SER B 1 108 ? -3.986 12.012 -3.679 1 95.21 108 SER B N 1
ATOM 3230 C CA . SER B 1 108 ? -4.897 12.744 -4.553 1 95.21 108 SER B CA 1
ATOM 3231 C C . SER B 1 108 ? -5.162 14.149 -4.023 1 95.21 108 SER B C 1
ATOM 3233 O O . SER B 1 108 ? -4.382 15.07 -4.275 1 95.21 108 SER B O 1
ATOM 3235 N N . LEU B 1 109 ? -6.106 14.229 -3.093 1 96.13 109 LEU B N 1
ATOM 3236 C CA . LEU B 1 109 ? -6.619 15.505 -2.606 1 96.13 109 LEU B CA 1
ATOM 3237 C C . LEU B 1 109 ? -5.523 16.299 -1.903 1 96.13 109 LEU B C 1
ATOM 3239 O O . LEU B 1 109 ? -5.323 17.48 -2.194 1 96.13 109 LEU B O 1
ATOM 3243 N N . LEU B 1 110 ? -4.833 15.669 -1.006 1 97.64 110 LEU B N 1
ATOM 3244 C CA . LEU B 1 110 ? -3.837 16.372 -0.205 1 97.64 110 LEU B CA 1
ATOM 3245 C C . LEU B 1 110 ? -2.671 16.836 -1.071 1 97.64 110 LEU B C 1
ATOM 3247 O O . LEU B 1 110 ? -2.187 17.96 -0.917 1 97.64 110 LEU B O 1
ATOM 3251 N N . SER B 1 111 ? -2.182 15.973 -1.925 1 96.31 111 SER B N 1
ATOM 3252 C CA . SER B 1 111 ? -1.07 16.362 -2.786 1 96.31 111 SER B CA 1
ATOM 3253 C C . SER B 1 111 ? -1.424 17.58 -3.632 1 96.31 111 SER B C 1
ATOM 3255 O O . SER B 1 111 ? -0.611 18.494 -3.785 1 96.31 111 SER B O 1
ATOM 3257 N N . ASP B 1 112 ? -2.622 17.637 -4.156 1 94 112 ASP B N 1
ATOM 3258 C CA . ASP B 1 112 ? -3.078 18.777 -4.946 1 94 112 ASP B CA 1
ATOM 3259 C C . ASP B 1 112 ? -3.153 20.041 -4.092 1 94 112 ASP B C 1
ATOM 3261 O O . ASP B 1 112 ? -2.759 21.121 -4.538 1 94 112 ASP B O 1
ATOM 3265 N N . ALA B 1 113 ? -3.669 19.883 -2.931 1 96.24 113 ALA B N 1
ATOM 3266 C CA . ALA B 1 113 ? -3.772 21.013 -2.01 1 96.24 113 ALA B CA 1
ATOM 3267 C C . ALA B 1 113 ? -2.391 21.558 -1.655 1 96.24 113 ALA B C 1
ATOM 3269 O O . ALA B 1 113 ? -2.195 22.774 -1.592 1 96.24 113 ALA B O 1
ATOM 3270 N N . LEU B 1 114 ? -1.462 20.649 -1.415 1 95.56 114 LEU B N 1
ATOM 3271 C CA . LEU B 1 114 ? -0.117 21.056 -1.024 1 95.56 114 LEU B CA 1
ATOM 3272 C C . LEU B 1 114 ? 0.579 21.795 -2.162 1 95.56 114 LEU B C 1
ATOM 3274 O O . LEU B 1 114 ? 1.336 22.739 -1.923 1 95.56 114 LEU B O 1
ATOM 3278 N N . LYS B 1 115 ? 0.363 21.354 -3.361 1 90.47 115 LYS B N 1
ATOM 3279 C CA . LYS B 1 115 ? 0.926 22.053 -4.513 1 90.47 115 LYS B CA 1
ATOM 3280 C C . LYS B 1 115 ? 0.494 23.516 -4.534 1 90.47 115 LYS B C 1
ATOM 3282 O O . LYS B 1 115 ? 1.32 24.411 -4.727 1 90.47 115 LYS B O 1
ATOM 3287 N N . GLU B 1 116 ? -0.705 23.707 -4.277 1 85.93 116 GLU B N 1
ATOM 3288 C CA . GLU B 1 116 ? -1.25 25.06 -4.229 1 85.93 116 GLU B CA 1
ATOM 3289 C C . GLU B 1 116 ? -0.722 25.825 -3.019 1 85.93 116 GLU B C 1
ATOM 3291 O O . GLU B 1 116 ? -0.359 26.998 -3.13 1 85.93 116 GLU B O 1
ATOM 3296 N N . TYR B 1 117 ? -0.712 25.133 -1.97 1 86.99 117 TYR B N 1
ATOM 3297 C CA . TYR B 1 117 ? -0.286 25.729 -0.709 1 86.99 117 TYR B CA 1
ATOM 3298 C C . TYR B 1 117 ? 1.151 26.23 -0.801 1 86.99 117 TYR B C 1
ATOM 3300 O O . TYR B 1 117 ? 1.452 27.352 -0.387 1 86.99 117 TYR B O 1
ATOM 3308 N N . HIS B 1 118 ? 1.993 25.42 -1.36 1 85.73 118 HIS B N 1
ATOM 3309 C CA . HIS B 1 118 ? 3.406 25.769 -1.455 1 85.73 118 HIS B CA 1
ATOM 3310 C C . HIS B 1 118 ? 3.621 26.94 -2.408 1 85.73 118 HIS B C 1
ATOM 3312 O O . HIS B 1 118 ? 4.536 27.744 -2.214 1 85.73 118 HIS B O 1
ATOM 3318 N N . SER B 1 119 ? 2.802 27.03 -3.35 1 82.97 119 SER B N 1
ATOM 3319 C CA . SER B 1 119 ? 2.904 28.144 -4.287 1 82.97 119 SER B CA 1
ATOM 3320 C C . SER B 1 119 ? 2.472 29.454 -3.638 1 82.97 119 SER B C 1
ATOM 3322 O O . SER B 1 119 ? 3.052 30.508 -3.908 1 82.97 119 SER B O 1
ATOM 3324 N N . ARG B 1 120 ? 1.539 29.474 -2.691 1 82.19 120 ARG B N 1
ATOM 3325 C CA . ARG B 1 120 ? 0.957 30.671 -2.093 1 82.19 120 ARG B CA 1
ATOM 3326 C C . ARG B 1 120 ? 1.676 31.043 -0.801 1 82.19 120 ARG B C 1
ATOM 3328 O O . ARG B 1 120 ? 1.829 32.225 -0.488 1 82.19 120 ARG B O 1
ATOM 3335 N N . TRP B 1 121 ? 2.08 30 -0.093 1 82.24 121 TRP B N 1
ATOM 3336 C CA . TRP B 1 121 ? 2.712 30.225 1.203 1 82.24 121 TRP B CA 1
ATOM 3337 C C . TRP B 1 121 ? 4.016 29.443 1.316 1 82.24 121 TRP B C 1
ATOM 3339 O O . TRP B 1 121 ? 4.147 28.562 2.169 1 82.24 121 TRP B O 1
ATOM 3349 N N . PRO B 1 122 ? 5.016 29.777 0.631 1 77.17 122 PRO B N 1
ATOM 3350 C CA . PRO B 1 122 ? 6.259 29.006 0.548 1 77.17 122 PRO B CA 1
ATOM 3351 C C . PRO B 1 122 ? 7.016 28.96 1.873 1 77.17 122 PRO B C 1
ATOM 3353 O O . PRO B 1 122 ? 7.855 28.079 2.079 1 77.17 122 PRO B O 1
ATOM 3356 N N . GLU B 1 123 ? 6.63 29.796 2.837 1 76.64 123 GLU B N 1
ATOM 3357 C CA . GLU B 1 123 ? 7.402 29.865 4.075 1 76.64 123 GLU B CA 1
ATOM 3358 C C . GLU B 1 123 ? 6.731 29.067 5.189 1 76.64 123 GLU B C 1
ATOM 3360 O O . GLU B 1 123 ? 7.268 28.961 6.293 1 76.64 123 GLU B O 1
ATOM 3365 N N . VAL B 1 124 ? 5.571 28.638 4.921 1 77.89 124 VAL B N 1
ATOM 3366 C CA . VAL B 1 124 ? 4.882 27.829 5.921 1 77.89 124 VAL B CA 1
ATOM 3367 C C . VAL B 1 124 ? 5.292 26.365 5.773 1 77.89 124 VAL B C 1
ATOM 3369 O O . VAL B 1 124 ? 5.228 25.804 4.677 1 77.89 124 VAL B O 1
ATOM 3372 N N . ASP B 1 125 ? 5.706 25.813 6.814 1 85.12 125 ASP B N 1
ATOM 3373 C CA . ASP B 1 125 ? 6.143 24.42 6.825 1 85.12 125 ASP B CA 1
ATOM 3374 C C . ASP B 1 125 ? 4.972 23.479 7.1 1 85.12 125 ASP B C 1
ATOM 3376 O O . ASP B 1 125 ? 4.285 23.615 8.114 1 85.12 125 ASP B O 1
ATOM 3380 N N . VAL B 1 126 ? 4.692 22.623 6.216 1 89.29 126 VAL B N 1
ATOM 3381 C CA . VAL B 1 126 ? 3.663 21.608 6.41 1 89.29 126 VAL B CA 1
ATOM 3382 C C . VAL B 1 126 ? 4.314 20.234 6.558 1 89.29 126 VAL B C 1
ATOM 3384 O O . VAL B 1 126 ? 5.015 19.772 5.655 1 89.29 126 VAL B O 1
ATOM 3387 N N . ARG B 1 127 ? 4.102 19.636 7.702 1 92.34 127 ARG B N 1
ATOM 3388 C CA . ARG B 1 127 ? 4.573 18.275 7.938 1 92.34 127 ARG B CA 1
ATOM 3389 C C . ARG B 1 127 ? 3.419 17.28 7.891 1 92.34 127 ARG B C 1
ATOM 3391 O O . ARG B 1 127 ? 2.419 17.447 8.592 1 92.34 127 ARG B O 1
ATOM 3398 N N . VAL B 1 128 ? 3.585 16.297 7.086 1 96.02 128 VAL B N 1
ATOM 3399 C CA . VAL B 1 128 ? 2.504 15.336 6.892 1 96.02 128 VAL B CA 1
ATOM 3400 C C . VAL B 1 128 ? 2.923 13.971 7.431 1 96.02 128 VAL B C 1
ATOM 3402 O O . VAL B 1 128 ? 4.056 13.533 7.219 1 96.02 128 VAL B O 1
ATOM 3405 N N . ARG B 1 129 ? 2.038 13.362 8.117 1 95.57 129 ARG B N 1
ATOM 3406 C CA . ARG B 1 129 ? 2.189 11.973 8.536 1 95.57 129 ARG B CA 1
ATOM 3407 C C . ARG B 1 129 ? 1.037 11.117 8.022 1 95.57 129 ARG B C 1
ATOM 3409 O O . ARG B 1 129 ? -0.132 11.469 8.197 1 95.57 129 ARG B O 1
ATOM 3416 N N . SER B 1 130 ? 1.397 10.054 7.392 1 95.96 130 SER B N 1
ATOM 3417 C CA . SER B 1 130 ? 0.397 9.122 6.882 1 95.96 130 SER B CA 1
ATOM 3418 C C . SER B 1 130 ? 0.142 7.989 7.87 1 95.96 130 SER B C 1
ATOM 3420 O O . SER B 1 130 ? 1.079 7.457 8.468 1 95.96 130 SER B O 1
ATOM 3422 N N . ALA B 1 131 ? -1.157 7.677 8.074 1 94.33 131 ALA B N 1
ATOM 3423 C CA . ALA B 1 131 ? -1.511 6.606 9.002 1 94.33 131 ALA B CA 1
ATOM 3424 C C . ALA B 1 131 ? -2.932 6.109 8.75 1 94.33 131 ALA B C 1
ATOM 3426 O O . ALA B 1 131 ? -3.675 6.704 7.966 1 94.33 131 ALA B O 1
ATOM 3427 N N . VAL B 1 132 ? -3.244 5.004 9.391 1 90.99 132 VAL B N 1
ATOM 3428 C CA . VAL B 1 132 ? -4.61 4.495 9.344 1 90.99 132 VAL B CA 1
ATOM 3429 C C . VAL B 1 132 ? -5.472 5.231 10.367 1 90.99 132 VAL B C 1
ATOM 3431 O O . VAL B 1 132 ? -4.95 5.907 11.256 1 90.99 132 VAL B O 1
ATOM 3434 N N . ARG B 1 133 ? -6.695 5.005 10.346 1 91.52 133 ARG B N 1
ATOM 3435 C CA . ARG B 1 133 ? -7.668 5.829 11.056 1 91.52 133 ARG B CA 1
ATOM 3436 C C . ARG B 1 133 ? -7.428 5.786 12.561 1 91.52 133 ARG B C 1
ATOM 3438 O O . ARG B 1 133 ? -7.375 6.829 13.217 1 91.52 133 ARG B O 1
ATOM 3445 N N . PRO B 1 134 ? -7.233 4.602 13.252 1 89.78 134 PRO B N 1
ATOM 3446 C CA . PRO B 1 134 ? -7.007 4.605 14.699 1 89.78 134 PRO B CA 1
ATOM 3447 C C . PRO B 1 134 ? -5.759 5.39 15.099 1 89.78 134 PRO B C 1
ATOM 3449 O O . PRO B 1 134 ? -5.758 6.072 16.126 1 89.78 134 PRO B O 1
ATOM 3452 N N . GLN B 1 135 ? -4.759 5.288 14.279 1 91.78 135 GLN B N 1
ATOM 3453 C CA . GLN B 1 135 ? -3.528 6.016 14.57 1 91.78 135 GLN B CA 1
ATOM 3454 C C . GLN B 1 135 ? -3.717 7.517 14.373 1 91.78 135 GLN B C 1
ATOM 3456 O O . GLN B 1 135 ? -3.153 8.322 15.118 1 91.78 135 GLN B O 1
ATOM 3461 N N . LEU B 1 136 ? -4.481 7.868 13.381 1 94.15 136 LEU B N 1
ATOM 3462 C CA . LEU B 1 136 ? -4.761 9.28 13.145 1 94.15 136 LEU B CA 1
ATOM 3463 C C . LEU B 1 136 ? -5.521 9.887 14.321 1 94.15 136 LEU B C 1
ATOM 3465 O O . LEU B 1 136 ? -5.245 11.018 14.726 1 94.15 136 LEU B O 1
ATOM 3469 N N . LEU B 1 137 ? -6.441 9.128 14.845 1 91.75 137 LEU B N 1
ATOM 3470 C CA . LEU B 1 137 ? -7.185 9.587 16.014 1 91.75 137 LEU B CA 1
ATOM 3471 C C . LEU B 1 137 ? -6.26 9.758 17.214 1 91.75 137 LEU B C 1
ATOM 3473 O O . LEU B 1 137 ? -6.343 10.758 17.93 1 91.75 137 LEU B O 1
ATOM 3477 N N . ASP B 1 138 ? -5.367 8.807 17.391 1 88.29 138 ASP B N 1
ATOM 3478 C CA . ASP B 1 138 ? -4.391 8.891 18.474 1 88.29 138 ASP B CA 1
ATOM 3479 C C . ASP B 1 138 ? -3.5 10.121 18.316 1 88.29 138 ASP B C 1
ATOM 3481 O O . ASP B 1 138 ? -3.208 10.812 19.294 1 88.29 138 ASP B O 1
ATOM 3485 N N . MET B 1 139 ? -3.109 10.397 17.074 1 91.5 139 MET B N 1
ATOM 3486 C CA . MET B 1 139 ? -2.225 11.524 16.794 1 91.5 139 MET B CA 1
ATOM 3487 C C . MET B 1 139 ? -2.926 12.849 17.076 1 91.5 139 MET B C 1
ATOM 3489 O O . MET B 1 139 ? -2.297 13.804 17.535 1 91.5 139 MET B O 1
ATOM 3493 N N . LEU B 1 140 ? -4.232 12.89 16.796 1 90.69 140 LEU B N 1
ATOM 3494 C CA . LEU B 1 140 ? -5.011 14.083 17.112 1 90.69 140 LEU B CA 1
ATOM 3495 C C . LEU B 1 140 ? -5.12 14.278 18.62 1 90.69 140 LEU B C 1
ATOM 3497 O O . LEU B 1 140 ? -4.845 15.366 19.132 1 90.69 140 LEU B O 1
ATOM 3501 N N . HIS B 1 141 ? -5.381 13.231 19.305 1 84.4 141 HIS B N 1
ATOM 3502 C CA . HIS B 1 141 ? -5.598 13.305 20.745 1 84.4 141 HIS B CA 1
ATOM 3503 C C . HIS B 1 141 ? -4.301 13.621 21.483 1 84.4 141 HIS B C 1
ATOM 3505 O O . HIS B 1 141 ? -4.316 14.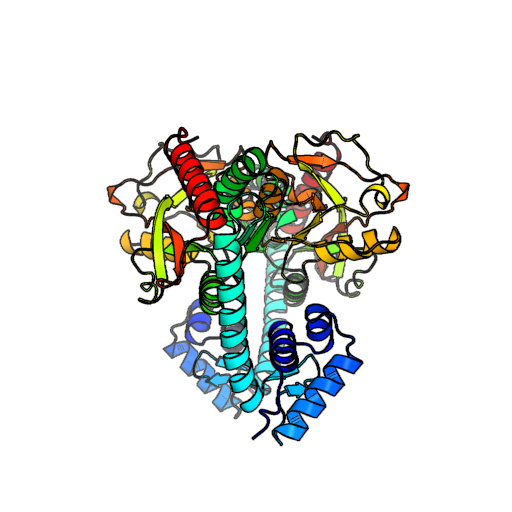306 22.508 1 84.4 141 HIS B O 1
ATOM 3511 N N . SER B 1 142 ? -3.241 13.105 20.929 1 81.05 142 SER B N 1
ATOM 3512 C CA . SER B 1 142 ? -1.944 13.353 21.549 1 81.05 142 SER B CA 1
ATOM 3513 C C . SER B 1 142 ? -1.325 14.649 21.036 1 81.05 142 SER B C 1
ATOM 3515 O O . SER B 1 142 ? -0.216 15.013 21.433 1 81.05 142 SER B O 1
ATOM 3517 N N . SER B 1 143 ? -1.976 15.33 20.07 1 82.44 143 SER B N 1
ATOM 3518 C CA . SER B 1 143 ? -1.537 16.589 19.477 1 82.44 143 SER B CA 1
ATOM 3519 C C . SER B 1 143 ? -0.234 16.411 18.704 1 82.44 143 SER B C 1
ATOM 3521 O O . SER B 1 143 ? 0.576 17.337 18.62 1 82.44 143 SER B O 1
ATOM 3523 N N . GLU B 1 144 ? -0.069 15.172 18.337 1 86.94 144 GLU B N 1
ATOM 3524 C CA . GLU B 1 144 ? 1.039 14.925 17.42 1 86.94 144 GLU B CA 1
ATOM 3525 C C . GLU B 1 144 ? 0.791 15.581 16.065 1 86.94 144 GLU B C 1
ATOM 3527 O O . GLU B 1 144 ? 1.734 15.999 15.389 1 86.94 144 GLU B O 1
ATOM 3532 N N . VAL B 1 145 ? -0.501 15.655 15.737 1 94.02 145 VAL B N 1
ATOM 3533 C CA . VAL B 1 145 ? -0.91 16.428 14.568 1 94.02 145 VAL B CA 1
ATOM 3534 C C . VAL B 1 145 ? -1.947 17.472 14.976 1 94.02 145 VAL B C 1
ATOM 3536 O O . VAL B 1 145 ? -2.674 17.284 15.955 1 94.02 145 VAL B O 1
ATOM 3539 N N . ASP B 1 146 ? -1.928 18.557 14.228 1 92.4 146 ASP B N 1
ATOM 3540 C CA . ASP B 1 146 ? -2.852 19.66 14.478 1 92.4 146 ASP B CA 1
ATOM 3541 C C . ASP B 1 146 ? -4.195 19.416 13.794 1 92.4 146 ASP B C 1
ATOM 3543 O O . ASP B 1 146 ? -5.246 19.763 14.336 1 92.4 146 ASP B O 1
ATOM 3547 N N . LEU B 1 147 ? -4.112 18.937 12.588 1 95.67 147 LEU B N 1
ATOM 3548 C CA . LEU B 1 147 ? -5.233 18.566 11.732 1 95.67 147 LEU B CA 1
ATOM 3549 C C . LEU B 1 147 ? -5.038 17.168 11.156 1 95.67 147 LEU B C 1
ATOM 3551 O O . LEU B 1 147 ? -3.904 16.712 10.992 1 95.67 147 LEU B O 1
ATOM 3555 N N . ALA B 1 148 ? -6.132 16.555 10.925 1 97.31 148 ALA B N 1
ATOM 3556 C CA . ALA B 1 148 ? -6.057 15.274 10.228 1 97.31 148 ALA B CA 1
ATOM 3557 C C . ALA B 1 148 ? -7.167 15.148 9.189 1 97.31 148 ALA B C 1
ATOM 3559 O O . ALA B 1 148 ? -8.268 15.669 9.382 1 97.31 148 ALA B O 1
ATOM 3560 N N . LEU B 1 149 ? -6.837 14.585 8.129 1 97.85 149 LEU B N 1
ATOM 3561 C CA . LEU B 1 149 ? -7.865 14.091 7.22 1 97.85 149 LEU B CA 1
ATOM 3562 C C . LEU B 1 149 ? -8.367 12.72 7.662 1 97.85 149 LEU B C 1
ATOM 3564 O O . LEU B 1 149 ? -7.574 11.796 7.855 1 97.85 149 LEU B O 1
ATOM 3568 N N . LEU B 1 150 ? -9.651 12.633 7.851 1 95.84 150 LEU B N 1
ATOM 3569 C CA . LEU B 1 150 ? -10.308 11.395 8.256 1 95.84 150 LEU B CA 1
ATOM 3570 C C . LEU B 1 150 ? -11.394 11.004 7.26 1 95.84 150 LEU B C 1
ATOM 3572 O O . LEU B 1 150 ? -11.744 11.791 6.377 1 95.84 150 LEU B O 1
ATOM 3576 N N . TRP B 1 151 ? -11.817 9.847 7.427 1 94.84 151 TRP B N 1
ATOM 3577 C CA . TRP B 1 151 ? -12.953 9.382 6.637 1 94.84 151 TRP B CA 1
ATOM 3578 C C . TRP B 1 151 ? -13.955 8.635 7.51 1 94.84 151 TRP B C 1
ATOM 3580 O O . TRP B 1 151 ? -13.614 8.175 8.603 1 94.84 151 TRP B O 1
ATOM 3590 N N . SER B 1 152 ? -15.154 8.567 7.037 1 93.58 152 SER B N 1
ATOM 3591 C CA . SER B 1 152 ? -16.179 7.761 7.692 1 93.58 152 SER B CA 1
ATOM 3592 C C . SER B 1 152 ? -17.148 7.167 6.675 1 93.58 152 SER B C 1
ATOM 3594 O O . SER B 1 152 ? -17.286 7.685 5.565 1 93.58 152 SER B O 1
ATOM 3596 N N . TYR B 1 153 ? -17.633 6.047 7.005 1 93.42 153 TYR B N 1
ATOM 3597 C CA . TYR B 1 153 ? -18.823 5.473 6.386 1 93.42 153 TYR B CA 1
ATOM 3598 C C . TYR B 1 153 ? -20.027 5.583 7.314 1 93.42 153 TYR B C 1
ATOM 3600 O O . TYR B 1 153 ? -19.89 5.977 8.474 1 93.42 153 TYR B O 1
ATOM 3608 N N . SER B 1 154 ? -21.179 5.241 6.79 1 89.23 154 SER B N 1
ATOM 3609 C CA . SER B 1 154 ? -22.41 5.371 7.562 1 89.23 154 SER B CA 1
ATOM 3610 C C . SER B 1 154 ? -22.365 4.515 8.823 1 89.23 154 SER B C 1
ATOM 3612 O O . SER B 1 154 ? -23.077 4.79 9.791 1 89.23 154 SER B O 1
ATOM 3614 N N . TRP B 1 155 ? -21.449 3.504 8.833 1 88.85 155 TRP B N 1
ATOM 3615 C CA . TRP B 1 155 ? -21.399 2.598 9.976 1 88.85 155 TRP B CA 1
ATOM 3616 C C . TRP B 1 155 ? -20.191 2.899 10.857 1 88.85 155 TRP B C 1
ATOM 3618 O O . TRP B 1 155 ? -19.949 2.205 11.847 1 88.85 155 TRP B O 1
ATOM 3628 N N . THR B 1 156 ? -19.374 3.842 10.433 1 85.48 156 THR B N 1
ATOM 3629 C CA . THR B 1 156 ? -18.212 4.218 11.231 1 85.48 156 THR B CA 1
ATOM 3630 C C . THR B 1 156 ? -18.645 4.859 12.546 1 85.48 156 THR B C 1
ATOM 3632 O O . THR B 1 156 ? -19.545 5.701 12.566 1 85.48 156 THR B O 1
ATOM 3635 N N . GLU B 1 157 ? -18.03 4.342 13.545 1 76.33 157 GLU B N 1
ATOM 3636 C CA . GLU B 1 157 ? -18.369 4.916 14.844 1 76.33 157 GLU B CA 1
ATOM 3637 C C . GLU B 1 157 ? -18.049 6.407 14.889 1 76.33 157 GLU B C 1
ATOM 3639 O O . GLU B 1 157 ? -17.027 6.845 14.356 1 76.33 157 GLU B O 1
ATOM 3644 N N . GLU B 1 158 ? -19.036 7.085 15.324 1 65.16 158 GLU B N 1
ATOM 3645 C CA . GLU B 1 158 ? -18.913 8.537 15.422 1 65.16 158 GLU B CA 1
ATOM 3646 C C . GLU B 1 158 ? -17.706 8.933 16.267 1 65.16 158 GLU B C 1
ATOM 3648 O O . GLU B 1 158 ? -17.369 8.25 17.236 1 65.16 158 GLU B O 1
ATOM 3653 N N . ALA B 1 159 ? -16.934 9.697 15.518 1 62.36 159 ALA B N 1
ATOM 3654 C CA . ALA B 1 159 ? -15.839 10.293 16.28 1 62.36 159 ALA B CA 1
ATOM 3655 C C . ALA B 1 159 ? -16.346 10.896 17.587 1 62.36 159 ALA B C 1
ATOM 3657 O O . ALA B 1 159 ? -17.499 11.323 17.675 1 62.36 159 ALA B O 1
ATOM 3658 N N . GLU B 1 160 ? -15.51 10.72 18.59 1 64.45 160 GLU B N 1
ATOM 3659 C CA . GLU B 1 160 ? -15.707 11.217 19.949 1 64.45 160 GLU B CA 1
ATOM 3660 C C . GLU B 1 160 ? -16.063 12.701 19.948 1 64.45 160 GLU B C 1
ATOM 3662 O O . GLU B 1 160 ? -15.676 13.437 19.038 1 64.45 160 GLU B O 1
ATOM 3667 N N . ARG B 1 161 ? -16.958 13.125 20.68 1 74.76 161 ARG B N 1
ATOM 3668 C CA . ARG B 1 161 ? -17.343 14.498 20.989 1 74.76 161 ARG B CA 1
ATOM 3669 C C . ARG B 1 161 ? -16.115 15.387 21.157 1 74.76 161 ARG B C 1
ATOM 3671 O O . ARG B 1 161 ? -16.222 16.614 21.119 1 74.76 161 ARG B O 1
ATOM 3678 N N . SER B 1 162 ? -15.034 14.797 21.088 1 86.63 162 SER B N 1
ATOM 3679 C CA . SER B 1 162 ? -13.814 15.548 21.365 1 86.63 162 SER B CA 1
ATOM 3680 C C . SER B 1 162 ? -13.194 16.088 20.081 1 86.63 162 SER B C 1
ATOM 3682 O O . SER B 1 162 ? -12.237 16.864 20.126 1 86.63 162 SER B O 1
ATOM 3684 N N . LEU B 1 163 ? -13.833 15.78 18.905 1 91.56 163 LEU B N 1
ATOM 3685 C CA . LEU B 1 163 ? -13.266 16.23 17.638 1 91.56 163 LEU B CA 1
ATOM 3686 C C . LEU B 1 163 ? -14.218 17.184 16.924 1 91.56 163 LEU B C 1
ATOM 3688 O O . LEU B 1 163 ? -15.439 17.053 17.042 1 91.56 163 LEU B O 1
ATOM 3692 N N . SER B 1 164 ? -13.71 18.205 16.354 1 91.77 164 SER B N 1
ATOM 3693 C CA . SER B 1 164 ? -14.409 18.993 15.344 1 91.77 164 SER B CA 1
ATOM 3694 C C . SER B 1 164 ? -14.178 18.43 13.946 1 91.77 164 SER B C 1
ATOM 3696 O O . SER B 1 164 ? -13.034 18.255 13.522 1 91.77 164 SER B O 1
ATOM 3698 N N . LEU B 1 165 ? -15.245 18.079 13.262 1 93.5 165 LEU B N 1
ATOM 3699 C CA . LEU B 1 165 ? -15.182 17.508 11.921 1 93.5 165 LEU B CA 1
ATOM 3700 C C . LEU B 1 165 ? -15.775 18.467 10.894 1 93.5 165 LEU B C 1
ATOM 3702 O O . LEU B 1 165 ? -16.912 18.92 11.045 1 93.5 165 LEU B O 1
ATOM 3706 N N . GLU B 1 166 ? -15.044 18.826 9.949 1 93.66 166 GLU B N 1
ATOM 3707 C CA . GLU B 1 166 ? -15.521 19.591 8.801 1 93.66 166 GLU B CA 1
ATOM 3708 C C . GLU B 1 166 ? -15.551 18.733 7.54 1 93.66 166 GLU B C 1
ATOM 3710 O O . GLU B 1 166 ? -14.508 18.272 7.071 1 93.66 166 GLU B O 1
ATOM 3715 N N . SER B 1 167 ? -16.729 18.549 6.992 1 94.37 167 SER B N 1
ATOM 3716 C CA . SER B 1 167 ? -16.856 17.74 5.785 1 94.37 167 SER B CA 1
ATOM 3717 C C . SER B 1 167 ? -16.158 18.4 4.6 1 94.37 167 SER B C 1
ATOM 3719 O O . SER B 1 167 ? -16.356 19.589 4.34 1 94.37 167 SER B O 1
ATOM 3721 N N . LEU B 1 168 ? -15.338 17.694 3.965 1 96.23 168 LEU B N 1
ATOM 3722 C CA . LEU B 1 168 ? -14.602 18.195 2.81 1 96.23 168 LEU B CA 1
ATOM 3723 C C . LEU B 1 168 ? -15.245 17.723 1.51 1 96.23 168 LEU B C 1
ATOM 3725 O O . LEU B 1 168 ? -15.461 18.52 0.594 1 96.23 168 LEU B O 1
ATOM 3729 N N . MET B 1 169 ? -15.538 16.387 1.421 1 96.15 169 MET B N 1
ATOM 3730 C CA . MET B 1 169 ? -16.116 15.842 0.196 1 96.15 169 MET B CA 1
ATOM 3731 C C . MET B 1 169 ? -16.654 14.434 0.428 1 96.15 169 MET B C 1
ATOM 3733 O O . MET B 1 169 ? -16.288 13.778 1.405 1 96.15 169 MET B O 1
ATOM 3737 N N . GLU B 1 170 ? -17.494 14.029 -0.492 1 95.91 170 GLU B N 1
ATOM 3738 C CA . GLU B 1 170 ? -17.89 12.63 -0.619 1 95.91 170 GLU B CA 1
ATOM 3739 C C . GLU B 1 170 ? -17.002 11.894 -1.618 1 95.91 170 GLU B C 1
ATOM 3741 O O . GLU B 1 170 ? -16.651 12.441 -2.666 1 95.91 170 GLU B O 1
ATOM 3746 N N . ASP B 1 171 ? -16.564 10.768 -1.259 1 96.57 171 ASP B N 1
ATOM 3747 C CA . ASP B 1 171 ? -15.734 9.91 -2.099 1 96.57 171 ASP B CA 1
ATOM 3748 C C . ASP B 1 171 ? -16.468 8.622 -2.462 1 96.57 171 ASP B C 1
ATOM 3750 O O . ASP B 1 171 ? -16.411 7.639 -1.721 1 96.57 171 ASP B O 1
ATOM 3754 N N . GLU B 1 172 ? -17.045 8.61 -3.605 1 95.74 172 GLU B N 1
ATOM 3755 C CA . GLU B 1 172 ? -17.903 7.513 -4.04 1 95.74 172 GLU B CA 1
ATOM 3756 C C . GLU B 1 172 ? -17.095 6.241 -4.279 1 95.74 172 GLU B C 1
ATOM 3758 O O . GLU B 1 172 ? -15.895 6.304 -4.552 1 95.74 172 GLU B O 1
ATOM 3763 N N . THR B 1 173 ? -17.805 5.154 -4.077 1 96.71 173 THR B N 1
ATOM 3764 C CA . THR B 1 173 ? -17.239 3.862 -4.449 1 96.71 173 THR B CA 1
ATOM 3765 C C . THR B 1 173 ? -17.505 3.558 -5.92 1 96.71 173 THR B C 1
ATOM 3767 O O . THR B 1 173 ? -18.639 3.678 -6.389 1 96.71 173 THR B O 1
ATOM 3770 N N . VAL B 1 174 ? -16.494 3.14 -6.654 1 96.53 174 VAL B N 1
ATOM 3771 C CA . VAL B 1 174 ? -16.632 2.863 -8.08 1 96.53 174 VAL B CA 1
ATOM 3772 C C . VAL B 1 174 ? -16.186 1.432 -8.374 1 96.53 174 VAL B C 1
ATOM 3774 O O . VAL B 1 174 ? -15.574 0.779 -7.525 1 96.53 174 VAL B O 1
ATOM 3777 N N . LEU B 1 175 ? -16.567 1.002 -9.53 1 96.96 175 LEU B N 1
ATOM 3778 C CA . LEU B 1 175 ? -16.215 -0.33 -10.009 1 96.96 175 LEU B CA 1
ATOM 3779 C C . LEU B 1 175 ? -15.099 -0.257 -11.046 1 96.96 175 LEU B C 1
ATOM 3781 O O . LEU B 1 175 ? -15.153 0.563 -11.966 1 96.96 175 LEU B O 1
ATOM 3785 N N . LEU B 1 176 ? -14.092 -1.068 -10.887 1 96.75 176 LEU B N 1
ATOM 3786 C CA . LEU B 1 176 ? -13.012 -1.173 -11.863 1 96.75 176 LEU B CA 1
ATOM 3787 C C . LEU B 1 176 ? -13.216 -2.38 -12.772 1 96.75 176 LEU B C 1
ATOM 3789 O O . LEU B 1 176 ? -13.435 -3.494 -12.291 1 96.75 176 LEU B O 1
ATOM 3793 N N . LEU B 1 177 ? -13.145 -2.133 -14.034 1 96.04 177 LEU B N 1
ATOM 3794 C CA . LEU B 1 177 ? -13.256 -3.154 -15.071 1 96.04 177 LEU B CA 1
ATOM 3795 C C . LEU B 1 177 ? -12.087 -3.065 -16.047 1 96.04 177 LEU B C 1
ATOM 3797 O O . LEU B 1 177 ? -11.513 -1.991 -16.239 1 96.04 177 LEU B O 1
ATOM 3801 N N . PRO B 1 178 ? -11.724 -4.245 -16.609 1 93.03 178 PRO B N 1
ATOM 3802 C CA . PRO B 1 178 ? -10.781 -4.12 -17.724 1 93.03 178 PRO B CA 1
ATOM 3803 C C . PRO B 1 178 ? -11.313 -3.237 -18.85 1 93.03 178 PRO B C 1
ATOM 3805 O O . PRO B 1 178 ? -12.526 -3.167 -19.065 1 93.03 178 PRO B O 1
ATOM 3808 N N . ILE B 1 179 ? -10.434 -2.651 -19.588 1 88.92 179 ILE B N 1
ATOM 3809 C CA . ILE B 1 179 ? -10.799 -1.655 -20.589 1 88.92 179 ILE B CA 1
ATOM 3810 C C . ILE B 1 179 ? -11.653 -2.304 -21.675 1 88.92 179 ILE B C 1
ATOM 3812 O O . ILE B 1 179 ? -12.5 -1.646 -22.284 1 88.92 179 ILE B O 1
ATOM 3816 N N . ASP B 1 180 ? -11.527 -3.55 -21.863 1 83.43 180 ASP B N 1
ATOM 3817 C CA . ASP B 1 180 ? -12.212 -4.227 -22.96 1 83.43 180 ASP B CA 1
ATOM 3818 C C . ASP B 1 180 ? -13.597 -4.706 -22.53 1 83.43 180 ASP B C 1
ATOM 3820 O O . ASP B 1 180 ? -14.363 -5.221 -23.348 1 83.43 180 ASP B O 1
ATOM 3824 N N . HIS B 1 181 ? -13.884 -4.548 -21.268 1 81.05 181 HIS B N 1
ATOM 3825 C CA . HIS B 1 181 ? -15.211 -4.934 -20.802 1 81.05 181 HIS B CA 1
ATOM 3826 C C . HIS B 1 181 ? -16.283 -4.002 -21.356 1 81.05 181 HIS B C 1
ATOM 3828 O O . HIS B 1 181 ? -16.178 -2.78 -21.222 1 81.05 181 HIS B O 1
ATOM 3834 N N . ARG B 1 182 ? -17.173 -4.529 -22.174 1 71.19 182 ARG B N 1
ATOM 3835 C CA . ARG B 1 182 ? -18.28 -3.757 -22.729 1 71.19 182 ARG B CA 1
ATOM 3836 C C . ARG B 1 182 ? -19.333 -3.467 -21.665 1 71.19 182 ARG B C 1
ATOM 3838 O O . ARG B 1 182 ? -19.87 -4.39 -21.048 1 71.19 182 ARG B O 1
ATOM 3845 N N . SER B 1 183 ? -19.251 -2.385 -21.04 1 67.86 183 SER B N 1
ATOM 3846 C CA . SER B 1 183 ? -20.306 -2.05 -20.089 1 67.86 183 SER B CA 1
ATOM 3847 C C . SER B 1 183 ? -20.774 -0.61 -20.268 1 67.86 183 SER B C 1
ATOM 3849 O O . SER B 1 183 ? -20.065 0.211 -20.853 1 67.86 183 SER B O 1
ATOM 3851 N N . ASP B 1 184 ? -21.992 -0.435 -19.836 1 73.44 184 ASP B N 1
ATOM 3852 C CA . ASP B 1 184 ? -22.538 0.91 -19.684 1 73.44 184 ASP B CA 1
ATOM 3853 C C . ASP B 1 184 ? -21.807 1.68 -18.587 1 73.44 184 ASP B C 1
ATOM 3855 O O . ASP B 1 184 ? -21.05 1.094 -17.81 1 73.44 184 ASP B O 1
ATOM 3859 N N . ASP B 1 185 ? -21.975 2.891 -18.62 1 81.96 185 ASP B N 1
ATOM 3860 C CA . ASP B 1 185 ? -21.342 3.765 -17.637 1 81.96 185 ASP B CA 1
ATOM 3861 C C . ASP B 1 185 ? -21.904 3.516 -16.239 1 81.96 185 ASP B C 1
ATOM 3863 O O . ASP B 1 185 ? -21.308 3.931 -15.243 1 81.96 185 ASP B O 1
ATOM 3867 N N . GLU B 1 186 ? -22.999 2.793 -16.236 1 88.67 186 GLU B N 1
ATOM 3868 C CA . GLU B 1 186 ? -23.611 2.42 -14.964 1 88.67 186 GLU B CA 1
ATOM 3869 C C . GLU B 1 186 ? -23.936 0.929 -14.925 1 88.67 186 GLU B C 1
ATOM 3871 O O . GLU B 1 186 ? -24.401 0.363 -15.916 1 88.67 186 GLU B O 1
ATOM 3876 N N . ILE B 1 187 ? -23.693 0.372 -13.773 1 93.22 187 ILE B N 1
ATOM 3877 C CA . ILE B 1 187 ? -23.921 -1.062 -13.635 1 93.22 187 ILE B CA 1
ATOM 3878 C C . ILE B 1 187 ? -24.805 -1.33 -12.42 1 93.22 187 ILE B C 1
ATOM 3880 O O . ILE B 1 187 ? -24.732 -0.611 -11.42 1 93.22 187 ILE B O 1
ATOM 3884 N N . ALA B 1 188 ? -25.711 -2.321 -12.567 1 95.16 188 ALA B N 1
ATOM 3885 C CA . ALA B 1 188 ? -26.488 -2.808 -11.431 1 95.16 188 ALA B CA 1
ATOM 3886 C C . ALA B 1 188 ? -25.712 -3.862 -10.646 1 95.16 188 ALA B C 1
ATOM 3888 O O . ALA B 1 188 ? -25.252 -4.854 -11.216 1 95.16 188 ALA B O 1
ATOM 3889 N N . LEU B 1 189 ? -25.606 -3.647 -9.379 1 96.3 189 LEU B N 1
ATOM 3890 C CA . LEU B 1 189 ? -24.796 -4.516 -8.531 1 96.3 189 LEU B CA 1
ATOM 3891 C C . LEU B 1 189 ? -25.297 -5.955 -8.591 1 96.3 189 LEU B C 1
ATOM 3893 O O . LEU B 1 189 ? -24.5 -6.891 -8.688 1 96.3 189 LEU B O 1
ATOM 3897 N N . PRO B 1 190 ? -26.587 -6.246 -8.65 1 95.77 190 PRO B N 1
ATOM 3898 C CA . PRO B 1 190 ? -27.074 -7.626 -8.71 1 95.77 190 PRO B CA 1
ATOM 3899 C C . PRO B 1 190 ? -26.614 -8.36 -9.968 1 95.77 190 PRO B C 1
ATOM 3901 O O . PRO B 1 190 ? -26.585 -9.593 -9.992 1 95.77 190 PRO B O 1
ATOM 3904 N N . ASP B 1 191 ? -26.274 -7.606 -10.997 1 94.5 191 ASP B N 1
ATOM 3905 C CA . ASP B 1 191 ? -25.823 -8.211 -12.247 1 94.5 191 ASP B CA 1
ATOM 3906 C C . ASP B 1 191 ? -24.416 -8.786 -12.102 1 94.5 191 ASP B C 1
ATOM 3908 O O . ASP B 1 191 ? -23.931 -9.485 -12.994 1 94.5 191 ASP B O 1
ATOM 3912 N N . LEU B 1 192 ? -23.802 -8.55 -10.915 1 95.87 192 LEU B N 1
ATOM 3913 C CA . LEU B 1 192 ? -22.413 -8.951 -10.722 1 95.87 192 LEU B CA 1
ATOM 3914 C C . LEU B 1 192 ? -22.321 -10.166 -9.805 1 95.87 192 LEU B C 1
ATOM 3916 O O . LEU B 1 192 ? -21.262 -10.439 -9.234 1 95.87 192 LEU B O 1
ATOM 3920 N N . ARG B 1 193 ? -23.319 -10.922 -9.66 1 96.16 193 ARG B N 1
ATOM 3921 C CA . ARG B 1 193 ? -23.407 -12.04 -8.725 1 96.16 193 ARG B CA 1
ATOM 3922 C C . ARG B 1 193 ? -22.368 -13.108 -9.049 1 96.16 193 ARG B C 1
ATOM 3924 O O . ARG B 1 193 ? -21.882 -13.8 -8.152 1 96.16 193 ARG B O 1
ATOM 3931 N N . ASP B 1 194 ? -21.98 -13.241 -10.315 1 96.16 194 ASP B N 1
ATOM 3932 C CA . ASP B 1 194 ? -21.064 -14.303 -10.72 1 96.16 194 ASP B CA 1
ATOM 3933 C C . ASP B 1 194 ? -19.655 -13.758 -10.943 1 96.16 194 ASP B C 1
ATOM 3935 O O . ASP B 1 194 ? -18.774 -14.477 -11.418 1 96.16 194 ASP B O 1
ATOM 3939 N N . ALA B 1 195 ? -19.463 -12.483 -10.617 1 95.89 195 ALA B N 1
ATOM 3940 C CA . ALA B 1 195 ? -18.167 -11.847 -10.835 1 95.89 195 ALA B CA 1
ATOM 3941 C C . ALA B 1 195 ? -17.134 -12.347 -9.829 1 95.89 195 ALA B C 1
ATOM 3943 O O . ALA B 1 195 ? -17.481 -12.71 -8.702 1 95.89 195 ALA B O 1
ATOM 3944 N N . ARG B 1 196 ? -15.876 -12.397 -10.238 1 96.5 196 ARG B N 1
ATOM 3945 C CA . ARG B 1 196 ? -14.719 -12.622 -9.378 1 96.5 196 ARG B CA 1
ATOM 3946 C C . ARG B 1 196 ? -14.151 -11.303 -8.866 1 96.5 196 ARG B C 1
ATOM 3948 O O . ARG B 1 196 ? -13.968 -10.359 -9.637 1 96.5 196 ARG B O 1
ATOM 3955 N N . TRP B 1 197 ? -13.856 -11.267 -7.534 1 97.35 197 TRP B N 1
ATOM 3956 C CA . TRP B 1 197 ? -13.567 -9.967 -6.938 1 97.35 197 TRP B CA 1
ATOM 3957 C C . TRP B 1 197 ? -12.133 -9.912 -6.421 1 97.35 197 TRP B C 1
ATOM 3959 O O . TRP B 1 197 ? -11.632 -10.888 -5.858 1 97.35 197 TRP B O 1
ATOM 3969 N N . ILE B 1 198 ? -11.552 -8.788 -6.608 1 97.47 198 ILE B N 1
ATOM 3970 C CA . ILE B 1 198 ? -10.266 -8.423 -6.023 1 97.47 198 ILE B CA 1
ATOM 3971 C C . ILE B 1 198 ? -10.48 -7.424 -4.888 1 97.47 198 ILE B C 1
ATOM 3973 O O . ILE B 1 198 ? -11.229 -6.456 -5.039 1 97.47 198 ILE B O 1
ATOM 3977 N N . ILE B 1 199 ? -9.824 -7.633 -3.759 1 95.94 199 ILE B N 1
ATOM 3978 C CA . ILE B 1 199 ? -10 -6.725 -2.631 1 95.94 199 ILE B CA 1
ATOM 3979 C C . ILE B 1 199 ? -8.636 -6.313 -2.082 1 95.94 199 ILE B C 1
ATOM 3981 O O . ILE B 1 199 ? -7.618 -6.932 -2.402 1 95.94 199 ILE B O 1
ATOM 3985 N N . ARG B 1 200 ? -8.671 -5.253 -1.335 1 93.45 200 ARG B N 1
ATOM 3986 C CA . ARG B 1 200 ? -7.502 -4.868 -0.55 1 93.45 200 ARG B CA 1
ATOM 3987 C C . ARG B 1 200 ? -7.324 -5.787 0.654 1 93.45 200 ARG B C 1
ATOM 3989 O O . ARG B 1 200 ? -8.297 -6.13 1.329 1 93.45 200 ARG B O 1
ATOM 3996 N N . SER B 1 201 ? -6.103 -6.141 0.921 1 87.21 201 SER B N 1
ATOM 3997 C CA . SER B 1 201 ? -5.806 -7.03 2.04 1 87.21 201 SER B CA 1
ATOM 3998 C C . SER B 1 201 ? -5.852 -6.282 3.368 1 87.21 201 SER B C 1
ATOM 4000 O O . SER B 1 201 ? -6.144 -5.085 3.402 1 87.21 201 SER B O 1
ATOM 4002 N N . ASN B 1 202 ? -5.715 -7.031 4.521 1 72.14 202 ASN B N 1
ATOM 4003 C CA . ASN B 1 202 ? -5.468 -6.536 5.871 1 72.14 202 ASN B CA 1
ATOM 4004 C C . ASN B 1 202 ? -6.686 -5.808 6.432 1 72.14 202 ASN B C 1
ATOM 4006 O O . ASN B 1 202 ? -6.558 -4.726 7.008 1 72.14 202 ASN B O 1
ATOM 4010 N N . ASP B 1 203 ? -7.837 -6.314 6.193 1 77.38 203 ASP B N 1
ATOM 4011 C CA . ASP B 1 203 ? -9.056 -5.759 6.772 1 77.38 203 ASP B CA 1
ATOM 4012 C C . ASP B 1 203 ? -9.222 -4.288 6.399 1 77.38 203 ASP B C 1
ATOM 4014 O O . ASP B 1 203 ? -9.604 -3.469 7.237 1 77.38 203 ASP B O 1
ATOM 4018 N N . HIS B 1 204 ? -8.784 -4.046 5.315 1 85.81 204 HIS B N 1
ATOM 4019 C CA . HIS B 1 204 ? -8.955 -2.691 4.803 1 85.81 204 HIS B CA 1
ATOM 4020 C C . HIS B 1 204 ? -10.432 -2.331 4.679 1 85.81 204 HIS B C 1
ATOM 4022 O O . HIS B 1 204 ? -11.246 -3.163 4.27 1 85.81 204 HIS B O 1
ATOM 4028 N N . PRO B 1 205 ? -10.859 -1.152 4.935 1 87.86 205 PRO B N 1
ATOM 4029 C CA . PRO B 1 205 ? -12.261 -0.729 4.919 1 87.86 205 PRO B CA 1
ATOM 4030 C C . PRO B 1 205 ? -12.936 -0.976 3.571 1 87.86 205 PRO B C 1
ATOM 4032 O O . PRO B 1 205 ? -14.143 -1.225 3.518 1 87.86 205 PRO B O 1
ATOM 4035 N N . ALA B 1 206 ? -12.196 -0.942 2.547 1 87.61 206 ALA B N 1
ATOM 4036 C CA . ALA B 1 206 ? -12.766 -1.175 1.222 1 87.61 206 ALA B CA 1
ATOM 4037 C C . ALA B 1 206 ? -13.345 -2.582 1.114 1 87.61 206 ALA B C 1
ATOM 4039 O O . ALA B 1 206 ? -14.307 -2.81 0.377 1 87.61 206 ALA B O 1
ATOM 4040 N N . GLY B 1 207 ? -12.722 -3.483 1.822 1 91.62 207 GLY B N 1
ATOM 4041 C CA . GLY B 1 207 ? -13.272 -4.829 1.855 1 91.62 207 GLY B CA 1
ATOM 4042 C C . GLY B 1 207 ? -14.651 -4.895 2.483 1 91.62 207 GLY B C 1
ATOM 4043 O O . GLY B 1 207 ? -15.52 -5.63 2.01 1 91.62 207 GLY B O 1
ATOM 4044 N N . GLU B 1 208 ? -14.835 -4.122 3.512 1 91.87 208 GLU B N 1
ATOM 4045 C CA . GLU B 1 208 ? -16.133 -4.073 4.178 1 91.87 208 GLU B CA 1
ATOM 4046 C C . GLU B 1 208 ? -17.201 -3.478 3.264 1 91.87 208 GLU B C 1
ATOM 4048 O O . GLU B 1 208 ? -18.356 -3.905 3.29 1 91.87 208 GLU B O 1
ATOM 4053 N N . VAL B 1 209 ? -16.82 -2.549 2.534 1 96.01 209 VAL B N 1
ATOM 4054 C CA . VAL B 1 209 ? -17.739 -1.94 1.578 1 96.01 209 VAL B CA 1
ATOM 4055 C C . VAL B 1 209 ? -18.24 -2.996 0.596 1 96.01 209 VAL B C 1
ATOM 4057 O O . VAL B 1 209 ? -19.439 -3.078 0.32 1 96.01 209 VAL B O 1
ATOM 4060 N N . LEU B 1 210 ? -17.317 -3.81 0.091 1 96.45 210 LEU B N 1
ATOM 4061 C CA . LEU B 1 210 ? -17.69 -4.87 -0.839 1 96.45 210 LEU B CA 1
ATOM 4062 C C . LEU B 1 210 ? -18.664 -5.847 -0.189 1 96.45 210 LEU B C 1
ATOM 4064 O O . LEU B 1 210 ? -19.72 -6.144 -0.751 1 96.45 210 LEU B O 1
ATOM 4068 N N . LEU B 1 211 ? -18.323 -6.271 0.959 1 94.54 211 LEU B N 1
ATOM 4069 C CA . LEU B 1 211 ? -19.12 -7.278 1.651 1 94.54 211 LEU B CA 1
ATOM 4070 C C . LEU B 1 211 ? -20.52 -6.753 1.949 1 94.54 211 LEU B C 1
ATOM 4072 O O . LEU B 1 211 ? -21.515 -7.412 1.639 1 94.54 211 LEU B O 1
ATOM 4076 N N . ARG B 1 212 ? -20.615 -5.58 2.476 1 94.88 212 ARG B N 1
ATOM 4077 C CA . ARG B 1 212 ? -21.902 -4.983 2.819 1 94.88 212 ARG B CA 1
ATOM 4078 C C . ARG B 1 212 ? -22.749 -4.755 1.571 1 94.88 212 ARG B C 1
ATOM 4080 O O . ARG B 1 212 ? -23.957 -5.002 1.581 1 94.88 212 ARG B O 1
ATOM 4087 N N . SER B 1 213 ? -22.149 -4.341 0.531 1 96.76 213 SER B N 1
ATOM 4088 C CA . SER B 1 213 ? -22.862 -4.039 -0.706 1 96.76 213 SER B CA 1
ATOM 4089 C C . SER B 1 213 ? -23.41 -5.306 -1.352 1 96.76 213 SER B C 1
ATOM 4091 O O . SER B 1 213 ? -24.576 -5.353 -1.749 1 96.76 213 SER B O 1
ATOM 4093 N N . CYS B 1 214 ? -22.572 -6.306 -1.464 1 96.72 214 CYS B N 1
ATOM 4094 C CA . CYS B 1 214 ? -22.984 -7.55 -2.105 1 96.72 214 CYS B CA 1
ATOM 4095 C C . CYS B 1 214 ? -24.081 -8.24 -1.303 1 96.72 214 CYS B C 1
ATOM 4097 O O . CYS B 1 214 ? -25.053 -8.737 -1.873 1 96.72 214 CYS B O 1
ATOM 4099 N N . ARG B 1 215 ? -23.925 -8.207 -0.015 1 95.43 215 ARG B N 1
ATOM 4100 C CA . ARG B 1 215 ? -24.949 -8.811 0.832 1 95.43 215 ARG B CA 1
ATOM 4101 C C . ARG B 1 215 ? -26.283 -8.09 0.676 1 95.43 215 ARG B C 1
ATOM 4103 O O . ARG B 1 215 ? -27.335 -8.729 0.6 1 95.43 215 ARG B O 1
ATOM 4110 N N . ALA B 1 216 ? -26.247 -6.8 0.649 1 95.21 216 ALA B N 1
ATOM 4111 C CA . ALA B 1 216 ? -27.458 -6.01 0.442 1 95.21 216 ALA B CA 1
ATOM 4112 C C . ALA B 1 216 ? -28.099 -6.332 -0.905 1 95.21 216 ALA B C 1
ATOM 4114 O O . ALA B 1 216 ? -29.32 -6.244 -1.055 1 95.21 216 ALA B O 1
ATOM 4115 N N . ALA B 1 217 ? -27.314 -6.759 -1.882 1 95.94 217 ALA B N 1
ATOM 4116 C CA . ALA B 1 217 ? -27.807 -7.106 -3.212 1 95.94 217 ALA B CA 1
ATOM 4117 C C . ALA B 1 217 ? -28.196 -8.579 -3.286 1 95.94 217 ALA B C 1
ATOM 4119 O O . ALA B 1 217 ? -28.619 -9.064 -4.338 1 95.94 217 ALA B O 1
ATOM 4120 N N . GLY B 1 218 ? -27.937 -9.342 -2.252 1 95.64 218 GLY B N 1
ATOM 4121 C CA . GLY B 1 218 ? -28.481 -10.686 -2.143 1 95.64 218 GLY B CA 1
ATOM 4122 C C . GLY B 1 218 ? -27.478 -11.766 -2.504 1 95.64 218 GLY B C 1
ATOM 4123 O O . GLY B 1 218 ? -27.861 -12.874 -2.885 1 95.64 218 GLY B O 1
ATOM 4124 N N . PHE B 1 219 ? -26.19 -11.42 -2.503 1 96.5 219 PHE B N 1
ATOM 4125 C CA . PHE B 1 219 ? -25.219 -12.466 -2.806 1 96.5 219 PHE B CA 1
ATOM 4126 C C . PHE B 1 219 ? -23.929 -12.249 -2.024 1 96.5 219 PHE B C 1
ATOM 4128 O O . PHE B 1 219 ? -23.714 -11.177 -1.456 1 96.5 219 PHE B O 1
ATOM 4135 N N . GLU B 1 220 ? -23.063 -13.309 -1.927 1 96.04 220 GLU B N 1
ATOM 4136 C CA . GLU B 1 220 ? -21.716 -13.252 -1.368 1 96.04 220 GLU B CA 1
ATOM 4137 C C . GLU B 1 220 ? -20.665 -13.141 -2.469 1 96.04 220 GLU B C 1
ATOM 4139 O O . GLU B 1 220 ? -20.683 -13.911 -3.431 1 96.04 220 GLU B O 1
ATOM 4144 N N . PRO B 1 221 ? -19.783 -12.182 -2.325 1 95.99 221 PRO B N 1
ATOM 4145 C CA . PRO B 1 221 ? -18.778 -12.036 -3.381 1 95.99 221 PRO B CA 1
ATOM 4146 C C . PRO B 1 221 ? -17.777 -13.189 -3.406 1 95.99 221 PRO B C 1
ATOM 4148 O O . PRO B 1 221 ? -17.39 -13.699 -2.351 1 95.99 221 PRO B O 1
ATOM 4151 N N . ASP B 1 222 ? -17.384 -13.633 -4.506 1 96 222 ASP B N 1
ATOM 4152 C CA . ASP B 1 222 ? -16.299 -14.589 -4.71 1 96 222 ASP B CA 1
ATOM 4153 C C . ASP B 1 222 ? -14.95 -13.879 -4.796 1 96 222 ASP B C 1
ATOM 4155 O O . ASP B 1 222 ? -14.543 -13.436 -5.872 1 96 222 ASP B O 1
ATOM 4159 N N . VAL B 1 223 ? -14.225 -13.752 -3.695 1 93.88 223 VAL B N 1
ATOM 4160 C CA . VAL B 1 223 ? -12.94 -13.062 -3.649 1 93.88 223 VAL B CA 1
ATOM 4161 C C . VAL B 1 223 ? -11.83 -14.003 -4.112 1 93.88 223 VAL B C 1
ATOM 4163 O O . VAL B 1 223 ? -11.578 -15.033 -3.481 1 93.88 223 VAL B O 1
ATOM 4166 N N . VAL B 1 224 ? -11.112 -13.603 -5.172 1 94.13 224 VAL B N 1
ATOM 4167 C CA . VAL B 1 224 ? -10.158 -14.521 -5.786 1 94.13 224 VAL B CA 1
ATOM 4168 C C . VAL B 1 224 ? -8.739 -13.984 -5.613 1 94.13 224 VAL B C 1
ATOM 4170 O O . VAL B 1 224 ? -7.765 -14.678 -5.914 1 94.13 224 VAL B O 1
ATOM 4173 N N . TYR B 1 225 ? -8.653 -12.718 -5.153 1 95.41 225 TYR B N 1
ATOM 4174 C CA . TYR B 1 225 ? -7.34 -12.1 -5.007 1 95.41 225 TYR B CA 1
ATOM 4175 C C . TYR B 1 225 ? -7.365 -11.014 -3.938 1 95.41 225 TYR B C 1
ATOM 4177 O O . TYR B 1 225 ? -8.307 -10.221 -3.871 1 95.41 225 TYR B O 1
ATOM 4185 N N . GLU B 1 226 ? -6.353 -10.982 -3.126 1 95.2 226 GLU B N 1
ATOM 4186 C CA . GLU B 1 226 ? -6.148 -9.935 -2.129 1 95.2 226 GLU B CA 1
ATOM 4187 C C . GLU B 1 226 ? -4.867 -9.153 -2.407 1 95.2 226 GLU B C 1
ATOM 4189 O O . GLU B 1 226 ? -3.768 -9.706 -2.336 1 95.2 226 GLU B O 1
ATOM 4194 N N . ALA B 1 227 ? -5.046 -7.877 -2.676 1 96.29 227 ALA B N 1
ATOM 4195 C CA . ALA B 1 227 ? -3.94 -7.007 -3.067 1 96.29 227 ALA B CA 1
ATOM 4196 C C . ALA B 1 227 ? -3.433 -6.195 -1.879 1 96.29 227 ALA B C 1
ATOM 4198 O O . ALA B 1 227 ? -4.168 -5.972 -0.914 1 96.29 227 ALA B O 1
ATOM 4199 N N . HIS B 1 228 ? -2.219 -5.682 -2.028 1 93.34 228 HIS B N 1
ATOM 4200 C CA . HIS B 1 228 ? -1.612 -4.902 -0.955 1 93.34 228 HIS B CA 1
ATOM 4201 C C . HIS B 1 228 ? -1.81 -3.407 -1.182 1 93.34 228 HIS B C 1
ATOM 4203 O O . HIS B 1 228 ? -1.629 -2.606 -0.261 1 93.34 228 HIS B O 1
ATOM 4209 N N . ASP B 1 229 ? -2.076 -3.045 -2.386 1 93.15 229 ASP B N 1
ATOM 4210 C CA . ASP B 1 229 ? -2.337 -1.642 -2.696 1 93.15 229 ASP B CA 1
ATOM 4211 C C . ASP B 1 229 ? -3.2 -1.508 -3.949 1 93.15 229 ASP B C 1
ATOM 4213 O O . ASP B 1 229 ? -3.556 -2.509 -4.573 1 93.15 229 ASP B O 1
ATOM 4217 N N . TYR B 1 230 ? -3.564 -0.309 -4.298 1 95.06 230 TYR B N 1
ATOM 4218 C CA . TYR B 1 230 ? -4.525 -0.102 -5.376 1 95.06 230 TYR B CA 1
ATOM 4219 C C . TYR B 1 230 ? -3.849 -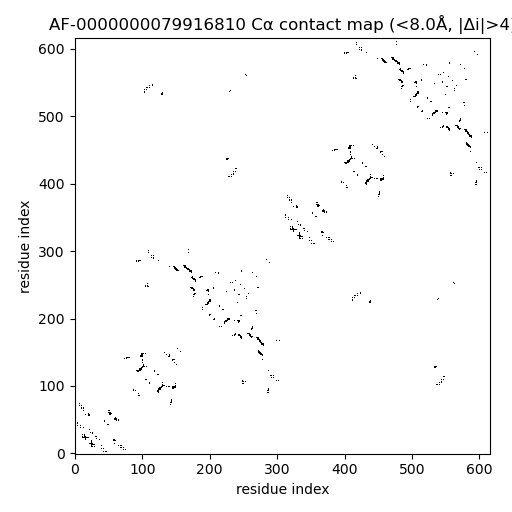0.211 -6.737 1 95.06 230 TYR B C 1
ATOM 4221 O O . TYR B 1 230 ? -4.511 -0.455 -7.749 1 95.06 230 TYR B O 1
ATOM 4229 N N . GLN B 1 231 ? -2.538 -0.034 -6.796 1 94.74 231 GLN B N 1
ATOM 4230 C CA . GLN B 1 231 ? -1.835 -0.291 -8.048 1 94.74 231 GLN B CA 1
ATOM 4231 C C . GLN B 1 231 ? -1.912 -1.767 -8.429 1 94.74 231 GLN B C 1
ATOM 4233 O O . GLN B 1 231 ? -2.106 -2.103 -9.599 1 94.74 231 GLN B O 1
ATOM 4238 N N . GLU B 1 232 ? -1.713 -2.552 -7.41 1 95.48 232 GLU B N 1
ATOM 4239 C CA . GLU B 1 232 ? -1.84 -3.99 -7.622 1 95.48 232 GLU B CA 1
ATOM 4240 C C . GLU B 1 232 ? -3.261 -4.365 -8.032 1 95.48 232 GLU B C 1
ATOM 4242 O O . GLU B 1 232 ? -3.458 -5.198 -8.918 1 95.48 232 GLU B O 1
ATOM 4247 N N . ILE B 1 233 ? -4.256 -3.781 -7.421 1 96.87 233 ILE B N 1
ATOM 4248 C CA . ILE B 1 233 ? -5.651 -4.04 -7.765 1 96.87 233 ILE B CA 1
ATOM 4249 C C . ILE B 1 233 ? -5.891 -3.702 -9.234 1 96.87 233 ILE B C 1
ATOM 4251 O O . ILE B 1 233 ? -6.408 -4.528 -9.991 1 96.87 233 ILE B O 1
ATOM 4255 N N . GLU B 1 234 ? -5.5 -2.538 -9.637 1 96.5 234 GLU B N 1
ATOM 4256 C CA . GLU B 1 234 ? -5.734 -2.104 -11.011 1 96.5 234 GLU B CA 1
ATOM 4257 C C . GLU B 1 234 ? -5.06 -3.042 -12.008 1 96.5 234 GLU B C 1
ATOM 4259 O O . GLU B 1 234 ? -5.637 -3.37 -13.047 1 96.5 234 GLU B O 1
ATOM 4264 N N . ALA B 1 235 ? -3.884 -3.435 -11.672 1 96.3 235 ALA B N 1
ATOM 4265 C CA . ALA B 1 235 ? -3.129 -4.304 -12.571 1 96.3 235 ALA B CA 1
ATOM 4266 C C . ALA B 1 235 ? -3.814 -5.658 -12.731 1 96.3 235 ALA B C 1
ATOM 4268 O O . ALA B 1 235 ? -3.905 -6.188 -13.84 1 96.3 235 ALA B O 1
ATOM 4269 N N . MET B 1 236 ? -4.258 -6.186 -11.647 1 96.62 236 MET B N 1
ATOM 4270 C CA . MET B 1 236 ? -4.903 -7.496 -11.689 1 96.62 236 MET B CA 1
ATOM 4271 C C . MET B 1 236 ? -6.262 -7.411 -12.377 1 96.62 236 MET B C 1
ATOM 4273 O O . MET B 1 236 ? -6.684 -8.356 -13.046 1 96.62 236 MET B O 1
ATOM 4277 N N . VAL B 1 237 ? -6.958 -6.266 -12.235 1 96.67 237 VAL B N 1
ATOM 4278 C CA . VAL B 1 237 ? -8.174 -6.028 -13.005 1 96.67 237 VAL B CA 1
ATOM 4279 C C . VAL B 1 237 ? -7.844 -5.996 -14.496 1 96.67 237 VAL B C 1
ATOM 4281 O O . VAL B 1 237 ? -8.506 -6.656 -15.299 1 96.67 237 VAL B O 1
ATOM 4284 N N . ALA B 1 238 ? -6.839 -5.254 -14.849 1 94.96 238 ALA B N 1
ATOM 4285 C CA . ALA B 1 238 ? -6.426 -5.138 -16.245 1 94.96 238 ALA B CA 1
ATOM 4286 C C . ALA B 1 238 ? -6.078 -6.504 -16.829 1 94.96 238 ALA B C 1
ATOM 4288 O O . ALA B 1 238 ? -6.318 -6.759 -18.012 1 94.96 238 ALA B O 1
ATOM 4289 N N . ALA B 1 239 ? -5.535 -7.362 -16.01 1 94 239 ALA B N 1
ATOM 4290 C CA . ALA B 1 239 ? -5.084 -8.684 -16.436 1 94 239 ALA B CA 1
ATOM 4291 C C . ALA B 1 239 ? -6.255 -9.657 -16.535 1 94 239 ALA B C 1
ATOM 4293 O O . ALA B 1 239 ? -6.081 -10.807 -16.947 1 94 239 ALA B O 1
ATOM 4294 N N . GLY B 1 240 ? -7.426 -9.251 -16.044 1 92.98 240 GLY B N 1
ATOM 4295 C CA . GLY B 1 240 ? -8.614 -10.082 -16.163 1 92.98 240 GLY B CA 1
ATOM 4296 C C . GLY B 1 240 ? -8.775 -11.06 -15.015 1 92.98 240 GLY B C 1
ATOM 4297 O O . GLY B 1 240 ? -9.572 -11.997 -15.098 1 92.98 240 GLY B O 1
ATOM 4298 N N . VAL B 1 241 ? -8.027 -10.845 -13.965 1 94.03 241 VAL B N 1
ATOM 4299 C CA . VAL B 1 241 ? -8.11 -11.728 -12.806 1 94.03 241 VAL B CA 1
ATOM 4300 C C . VAL B 1 241 ? -9.474 -11.575 -12.136 1 94.03 241 VAL B C 1
ATOM 4302 O O . VAL B 1 241 ? -10.041 -12.55 -11.639 1 94.03 241 VAL B O 1
ATOM 4305 N N . GLY B 1 242 ? -9.952 -10.401 -12.056 1 95.88 242 GLY B N 1
ATOM 4306 C CA . GLY B 1 242 ? -11.223 -10.053 -11.44 1 95.88 242 GLY B CA 1
ATOM 4307 C C . GLY B 1 242 ? -11.566 -8.581 -11.57 1 95.88 242 GLY B C 1
ATOM 4308 O O . GLY B 1 242 ? -10.909 -7.848 -12.312 1 95.88 242 GLY B O 1
ATOM 4309 N N . ILE B 1 243 ? -12.647 -8.228 -10.915 1 97.17 243 ILE B N 1
ATOM 4310 C CA . ILE B 1 243 ? -13.081 -6.836 -10.855 1 97.17 243 ILE B CA 1
ATOM 4311 C C . ILE B 1 243 ? -12.988 -6.329 -9.417 1 97.17 243 ILE B C 1
ATOM 4313 O O . ILE B 1 243 ? -12.779 -7.112 -8.488 1 97.17 243 ILE B O 1
ATOM 4317 N N . ALA B 1 244 ? -13.115 -5.007 -9.216 1 97.34 244 ALA B N 1
ATOM 4318 C CA . ALA B 1 244 ? -12.892 -4.488 -7.869 1 97.34 244 ALA B CA 1
ATOM 4319 C C . ALA B 1 244 ? -13.779 -3.277 -7.593 1 97.34 244 ALA B C 1
ATOM 4321 O O . ALA B 1 244 ? -14.042 -2.475 -8.493 1 97.34 244 ALA B O 1
ATOM 4322 N N . MET B 1 245 ? -14.24 -3.182 -6.358 1 96.79 245 MET B N 1
ATOM 4323 C CA . MET B 1 245 ? -14.845 -1.981 -5.788 1 96.79 245 MET B CA 1
ATOM 4324 C C . MET B 1 245 ? -13.812 -1.163 -5.02 1 96.79 245 MET B C 1
ATOM 4326 O O . MET B 1 245 ? -13.154 -1.679 -4.114 1 96.79 245 MET B O 1
ATOM 4330 N N . VAL B 1 246 ? -13.667 0.094 -5.458 1 96.98 246 VAL B N 1
ATOM 4331 C CA . VAL B 1 246 ? -12.648 0.918 -4.816 1 96.98 246 VAL B CA 1
ATOM 4332 C C . VAL B 1 246 ? -13.183 2.332 -4.606 1 96.98 246 VAL B C 1
ATOM 4334 O O . VAL B 1 246 ? -14.098 2.768 -5.309 1 96.98 246 VAL B O 1
ATOM 4337 N N . PRO B 1 247 ? -12.619 3.082 -3.592 1 96.74 247 PRO B N 1
ATOM 4338 C CA . PRO B 1 247 ? -12.941 4.509 -3.537 1 96.74 247 PRO B CA 1
ATOM 4339 C C . PRO B 1 247 ? -12.431 5.276 -4.755 1 96.74 247 PRO B C 1
ATOM 4341 O O . PRO B 1 247 ? -11.356 4.969 -5.277 1 96.74 247 PRO B O 1
ATOM 4344 N N . ARG B 1 248 ? -13.152 6.238 -5.159 1 95.62 248 ARG B N 1
ATOM 4345 C CA . ARG B 1 248 ? -12.79 7.014 -6.34 1 95.62 248 ARG B CA 1
ATOM 4346 C C . ARG B 1 248 ? -11.41 7.643 -6.18 1 95.62 248 ARG B C 1
ATOM 4348 O O . ARG B 1 248 ? -10.627 7.687 -7.132 1 95.62 248 ARG B O 1
ATOM 4355 N N . LEU B 1 249 ? -11.025 8.101 -5.015 1 95.53 249 LEU B N 1
ATOM 4356 C CA . LEU B 1 249 ? -9.742 8.752 -4.77 1 95.53 249 LEU B CA 1
ATOM 4357 C C . LEU B 1 249 ? -8.588 7.787 -5.016 1 95.53 249 LEU B C 1
ATOM 4359 O O . LEU B 1 249 ? -7.462 8.214 -5.283 1 95.53 249 LEU B O 1
ATOM 4363 N N . ALA B 1 250 ? -8.866 6.455 -4.896 1 94.21 250 ALA B N 1
ATOM 4364 C CA . ALA B 1 250 ? -7.823 5.451 -5.085 1 94.21 250 ALA B CA 1
ATOM 4365 C C . ALA B 1 250 ? -7.394 5.374 -6.548 1 94.21 250 ALA B C 1
ATOM 4367 O O . ALA B 1 250 ? -6.347 4.804 -6.865 1 94.21 250 ALA B O 1
ATOM 4368 N N . VAL B 1 251 ? -8.206 5.964 -7.448 1 92.54 251 VAL B N 1
ATOM 4369 C CA . VAL B 1 251 ? -7.918 5.825 -8.872 1 92.54 251 VAL B CA 1
ATOM 4370 C C . VAL B 1 251 ? -7.847 7.205 -9.522 1 92.54 251 VAL B C 1
ATOM 4372 O O . VAL B 1 251 ? -8.194 7.364 -10.695 1 92.54 251 VAL B O 1
ATOM 4375 N N . ALA B 1 252 ? -7.5 8.157 -8.714 1 87.45 252 ALA B N 1
ATOM 4376 C CA . ALA B 1 252 ? -7.347 9.506 -9.254 1 87.45 252 ALA B CA 1
ATOM 4377 C C . ALA B 1 252 ? -6.299 9.539 -10.362 1 87.45 252 ALA B C 1
ATOM 4379 O O . ALA B 1 252 ? -6.43 10.295 -11.327 1 87.45 252 ALA B O 1
ATOM 4380 N N . TYR B 1 253 ? -5.285 8.719 -10.23 1 83.28 253 TYR B N 1
ATOM 4381 C CA . TYR B 1 253 ? -4.28 8.459 -11.256 1 83.28 253 TYR B CA 1
ATOM 4382 C C . TYR B 1 253 ? -4.194 6.97 -11.569 1 83.28 253 TYR B C 1
ATOM 4384 O O . TYR B 1 253 ? -3.521 6.218 -10.861 1 83.28 253 TYR B O 1
ATOM 4392 N N . HIS B 1 254 ? -4.921 6.569 -12.498 1 80.77 254 HIS B N 1
ATOM 4393 C CA . HIS B 1 254 ? -5.045 5.133 -12.718 1 80.77 254 HIS B CA 1
ATOM 4394 C C . HIS B 1 254 ? -4.461 4.729 -14.068 1 80.77 254 HIS B C 1
ATOM 4396 O O . HIS B 1 254 ? -4.18 5.586 -14.908 1 80.77 254 HIS B O 1
ATOM 4402 N N . ARG B 1 255 ? -4.281 3.462 -14.175 1 88.43 255 ARG B N 1
ATOM 4403 C CA . ARG B 1 255 ? -3.767 2.848 -15.395 1 88.43 255 ARG B CA 1
ATOM 4404 C C . ARG B 1 255 ? -4.74 3.034 -16.554 1 88.43 255 ARG B C 1
ATOM 4406 O O . ARG B 1 255 ? -5.957 2.985 -16.364 1 88.43 255 ARG B O 1
ATOM 4413 N N . PRO B 1 256 ? -4.23 3.221 -17.72 1 87.5 256 PRO B N 1
ATOM 4414 C CA . PRO B 1 256 ? -5.093 3.494 -18.871 1 87.5 256 PRO B CA 1
ATOM 4415 C C . PRO B 1 256 ? -5.873 2.263 -19.329 1 87.5 256 PRO B C 1
ATOM 4417 O O . PRO B 1 256 ? -6.838 2.386 -20.088 1 87.5 256 PRO B O 1
ATOM 4420 N N . ASP B 1 257 ? -5.457 1.126 -18.917 1 90.73 257 ASP B N 1
ATOM 4421 C CA . ASP B 1 257 ? -6.097 -0.093 -19.402 1 90.73 257 ASP B CA 1
ATOM 4422 C C . ASP B 1 257 ? -7.122 -0.613 -18.397 1 90.73 257 ASP B C 1
ATOM 4424 O O . ASP B 1 257 ? -7.511 -1.782 -18.447 1 90.73 257 ASP B O 1
ATOM 4428 N N . VAL B 1 258 ? -7.522 0.206 -17.439 1 93.36 258 VAL B N 1
ATOM 4429 C CA . VAL B 1 258 ? -8.62 -0.052 -16.514 1 93.36 258 VAL B CA 1
ATOM 4430 C C . VAL B 1 258 ? -9.658 1.064 -16.618 1 93.36 258 VAL B C 1
ATOM 4432 O O . VAL B 1 258 ? -9.305 2.236 -16.768 1 93.36 258 VAL B O 1
ATOM 4435 N N . ARG B 1 259 ? -10.877 0.735 -16.579 1 93.38 259 ARG B N 1
ATOM 4436 C CA . ARG B 1 259 ? -11.936 1.738 -16.627 1 93.38 259 ARG B CA 1
ATOM 4437 C C . ARG B 1 259 ? -12.736 1.753 -15.329 1 93.38 259 ARG B C 1
ATOM 4439 O O . ARG B 1 259 ? -12.876 0.721 -14.669 1 93.38 259 ARG B O 1
ATOM 4446 N N . THR B 1 260 ? -13.274 2.883 -15.022 1 93.66 260 THR B N 1
ATOM 4447 C CA . THR B 1 260 ? -14.114 3.082 -13.846 1 93.66 260 THR B CA 1
ATOM 4448 C C . THR B 1 260 ? -15.58 3.217 -14.245 1 93.66 260 THR B C 1
ATOM 4450 O O . THR B 1 260 ? -15.907 3.93 -15.196 1 93.66 260 THR B O 1
ATOM 4453 N N . VAL B 1 261 ? -16.43 2.512 -13.551 1 95.09 261 VAL B N 1
ATOM 4454 C CA . VAL B 1 261 ? -17.87 2.599 -13.768 1 95.09 261 VAL B CA 1
ATOM 4455 C C . VAL B 1 261 ? -18.576 2.878 -12.443 1 95.09 261 VAL B C 1
ATOM 4457 O O . VAL B 1 261 ? -18.09 2.488 -11.379 1 95.09 261 VAL B O 1
ATOM 4460 N N . THR B 1 262 ? -19.663 3.597 -12.539 1 95.11 262 THR B N 1
ATOM 4461 C CA . THR B 1 262 ? -20.446 3.897 -11.345 1 95.11 262 THR B CA 1
ATOM 4462 C C . THR B 1 262 ? -21.58 2.89 -11.175 1 95.11 262 THR B C 1
ATOM 4464 O O . THR B 1 262 ? -21.948 2.195 -12.124 1 95.11 262 THR B O 1
ATOM 4467 N N . PHE B 1 263 ? -22.026 2.756 -9.985 1 96.23 263 PHE B N 1
ATOM 4468 C CA . PHE B 1 263 ? -23.175 1.907 -9.694 1 96.23 263 PHE B CA 1
ATOM 4469 C C . PHE B 1 263 ? -24.476 2.687 -9.843 1 96.23 263 PHE B C 1
ATOM 4471 O O . PHE B 1 263 ? -24.495 3.909 -9.685 1 96.23 263 PHE B O 1
ATOM 4478 N N . ARG B 1 264 ? -25.492 1.958 -10.135 1 95.33 264 ARG B N 1
ATOM 4479 C CA . ARG B 1 264 ? -26.807 2.592 -10.125 1 95.33 264 ARG B CA 1
ATOM 4480 C C . ARG B 1 264 ? -27.138 3.144 -8.743 1 95.33 264 ARG B C 1
ATOM 4482 O O . ARG B 1 264 ? -26.818 2.523 -7.727 1 95.33 264 ARG B O 1
ATOM 4489 N N . LYS B 1 265 ? -27.796 4.275 -8.776 1 92.18 265 LYS B N 1
ATOM 4490 C CA . LYS B 1 265 ? -28.133 4.962 -7.533 1 92.18 265 LYS B CA 1
ATOM 4491 C C . LYS B 1 265 ? -28.944 4.059 -6.608 1 92.18 265 LYS B C 1
ATOM 4493 O O . LYS B 1 265 ? -28.789 4.114 -5.386 1 92.18 265 LYS B O 1
ATOM 4498 N N . GLN B 1 266 ? -29.702 3.209 -7.188 1 92.77 266 GLN B N 1
ATOM 4499 C CA . GLN B 1 266 ? -30.604 2.346 -6.433 1 92.77 266 GLN B CA 1
ATOM 4500 C C . GLN B 1 266 ? -29.827 1.314 -5.62 1 92.77 266 GLN B C 1
ATOM 4502 O O . GLN B 1 266 ? -30.339 0.777 -4.636 1 92.77 266 GLN B O 1
ATOM 4507 N N . ASP B 1 267 ? -28.62 1.059 -6.007 1 94.04 267 ASP B N 1
ATOM 4508 C CA . ASP B 1 267 ? -27.832 0.034 -5.33 1 94.04 267 ASP B CA 1
ATOM 4509 C C . ASP B 1 267 ? -27.287 0.549 -3.999 1 94.04 267 ASP B C 1
ATOM 4511 O O . ASP B 1 267 ? -26.858 -0.237 -3.152 1 94.04 267 ASP B O 1
ATOM 4515 N N . ARG B 1 268 ? -27.249 1.778 -3.74 1 92.83 268 ARG B N 1
ATOM 4516 C CA . ARG B 1 268 ? -26.857 2.419 -2.489 1 92.83 268 ARG B CA 1
ATOM 4517 C C . ARG B 1 268 ? -25.49 1.926 -2.027 1 92.83 268 ARG B C 1
ATOM 4519 O O . ARG B 1 268 ? -25.319 1.556 -0.863 1 92.83 268 ARG B O 1
ATOM 4526 N N . VAL B 1 269 ? -24.585 1.813 -2.935 1 96.11 269 VAL B N 1
ATOM 4527 C CA . VAL B 1 269 ? -23.215 1.469 -2.568 1 96.11 269 VAL B CA 1
ATOM 4528 C C . VAL B 1 269 ? -22.641 2.544 -1.647 1 96.11 269 VAL B C 1
ATOM 4530 O O . VAL B 1 269 ? -22.731 3.738 -1.944 1 96.11 269 VAL B O 1
ATOM 4533 N N . PRO B 1 270 ? -22.043 2.107 -0.507 1 95.91 270 PRO B N 1
ATOM 4534 C CA . PRO B 1 270 ? -21.584 3.08 0.487 1 95.91 270 PRO B CA 1
ATOM 4535 C C . PRO B 1 270 ? -20.564 4.065 -0.079 1 95.91 270 PRO B C 1
ATOM 4537 O O . PRO B 1 270 ? -19.695 3.677 -0.864 1 95.91 270 PRO B O 1
ATOM 4540 N N . THR B 1 271 ? -20.739 5.289 0.269 1 95.1 271 THR B N 1
ATOM 4541 C CA . THR B 1 271 ? -19.845 6.404 -0.022 1 95.1 271 THR B CA 1
ATOM 4542 C C . THR B 1 271 ? -19.148 6.884 1.248 1 95.1 271 THR B C 1
ATOM 4544 O O . THR B 1 271 ? -19.776 6.992 2.303 1 95.1 271 THR B O 1
ATOM 4547 N N . ARG B 1 272 ? -17.855 7.043 1.159 1 95.77 272 ARG B N 1
ATOM 4548 C CA . ARG B 1 272 ? -17.208 7.583 2.35 1 95.77 272 ARG B CA 1
ATOM 4549 C C . ARG B 1 272 ? -17.154 9.106 2.302 1 95.77 272 ARG B C 1
ATOM 4551 O O . ARG B 1 272 ? -17.131 9.698 1.221 1 95.77 272 ARG B O 1
ATOM 4558 N N . VAL B 1 273 ? -17.192 9.712 3.47 1 95.5 273 VAL B N 1
ATOM 4559 C CA . VAL B 1 273 ? -17.044 11.155 3.628 1 95.5 273 VAL B CA 1
ATOM 4560 C C . VAL B 1 273 ? -15.657 11.476 4.179 1 95.5 273 VAL B C 1
ATOM 4562 O O . VAL B 1 273 ? -15.198 10.84 5.131 1 95.5 273 VAL B O 1
ATOM 4565 N N . ILE B 1 274 ? -15.028 12.396 3.519 1 97.17 274 ILE B N 1
ATOM 4566 C CA . ILE B 1 274 ? -13.716 12.859 3.958 1 97.17 274 ILE B CA 1
ATOM 4567 C C . ILE B 1 274 ? -13.868 14.138 4.779 1 97.17 274 ILE B C 1
ATOM 4569 O O . ILE B 1 274 ? -14.602 15.049 4.39 1 97.17 274 ILE B O 1
ATOM 4573 N N . TYR B 1 275 ? -13.114 14.183 5.909 1 96.27 275 TYR B N 1
ATOM 4574 C CA . TYR B 1 275 ? -13.2 15.308 6.832 1 96.27 275 TYR B CA 1
ATOM 4575 C C . TYR B 1 275 ? -11.824 15.913 7.084 1 96.27 275 TYR B C 1
ATOM 4577 O O . TYR B 1 275 ? -10.809 15.217 7.008 1 96.27 275 TYR B O 1
ATOM 4585 N N . ILE B 1 276 ? -11.886 17.197 7.332 1 97.18 276 ILE B N 1
ATOM 4586 C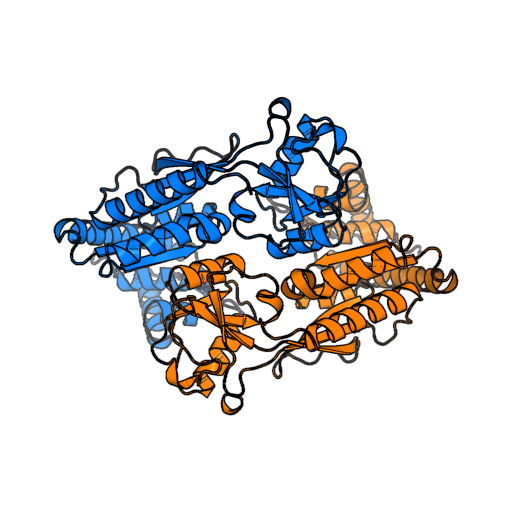 CA . ILE B 1 276 ? -10.821 17.783 8.139 1 97.18 276 ILE B CA 1
ATOM 4587 C C . ILE B 1 276 ? -11.176 17.673 9.62 1 97.18 276 ILE B C 1
ATOM 4589 O O . ILE B 1 276 ? -12.265 18.074 10.036 1 97.18 276 ILE B O 1
ATOM 4593 N N . ALA B 1 277 ? -10.31 17.108 10.354 1 96.52 277 ALA B N 1
ATOM 4594 C CA . ALA B 1 277 ? -10.577 16.891 11.773 1 96.52 277 ALA B CA 1
ATOM 4595 C C . ALA B 1 277 ? -9.555 17.619 12.641 1 96.52 277 ALA B C 1
ATOM 4597 O O . ALA B 1 277 ? -8.369 17.67 12.306 1 96.52 277 ALA B O 1
ATOM 4598 N N . SER B 1 278 ? -9.97 18.126 13.732 1 94.13 278 SER B N 1
ATOM 4599 C CA . SER B 1 278 ? -9.147 18.704 14.789 1 94.13 278 SER B CA 1
ATOM 4600 C C . SER B 1 278 ? -9.772 18.481 16.161 1 94.13 278 SER B C 1
ATOM 4602 O O . SER B 1 278 ? -10.926 18.058 16.262 1 94.13 278 SER B O 1
ATOM 4604 N N . LEU B 1 279 ? -8.98 18.684 17.21 1 88.78 279 LEU B N 1
ATOM 4605 C CA . LEU B 1 279 ? -9.599 18.69 18.531 1 88.78 279 LEU B CA 1
ATOM 4606 C C . LEU B 1 279 ? -10.635 19.804 18.641 1 88.78 279 LEU B C 1
ATOM 4608 O O . LEU B 1 279 ? -10.41 20.916 18.16 1 88.78 279 LEU B O 1
ATOM 4612 N N . ALA B 1 280 ? -11.73 19.519 19.273 1 87.04 280 ALA B N 1
ATOM 4613 C CA . ALA B 1 280 ? -12.831 20.474 19.367 1 87.04 280 ALA B CA 1
ATOM 4614 C C . ALA B 1 280 ? -12.385 21.76 20.057 1 87.04 280 ALA B C 1
ATOM 4616 O O . ALA B 1 280 ? -12.822 22.853 19.689 1 87.04 280 ALA B O 1
ATOM 4617 N N . ARG B 1 281 ? -11.524 21.697 20.942 1 80.04 281 ARG B N 1
ATOM 4618 C CA . ARG B 1 281 ? -11.106 22.844 21.741 1 80.04 281 ARG B CA 1
ATOM 4619 C C . ARG B 1 281 ? -9.946 23.579 21.078 1 80.04 281 ARG B C 1
ATOM 4621 O O . ARG B 1 281 ? -9.499 24.617 21.571 1 80.04 281 ARG B O 1
ATOM 4628 N N . ARG B 1 282 ? -9.496 22.997 20.004 1 82.44 282 ARG B N 1
ATOM 4629 C CA . ARG B 1 282 ? -8.31 23.563 19.367 1 82.44 282 ARG B CA 1
ATOM 4630 C C . ARG B 1 282 ? -8.642 24.872 18.658 1 82.44 282 ARG B C 1
ATOM 4632 O O . ARG B 1 282 ? -9.605 24.942 17.892 1 82.44 282 ARG B O 1
ATOM 4639 N N . GLN B 1 283 ? -7.861 25.867 18.959 1 77.89 283 GLN B N 1
ATOM 4640 C CA . GLN B 1 283 ? -7.936 27.11 18.198 1 77.89 283 GLN B CA 1
ATOM 4641 C C . GLN B 1 283 ? -7.082 27.033 16.935 1 77.89 283 GLN B C 1
ATOM 4643 O O . GLN B 1 283 ? -5.913 26.648 16.992 1 77.89 283 GLN B O 1
ATOM 4648 N N . TYR B 1 284 ? -7.65 27.452 15.818 1 85.3 284 TYR B N 1
ATOM 4649 C CA . TYR B 1 284 ? -6.947 27.406 14.541 1 85.3 284 TYR B CA 1
ATOM 4650 C C . TYR B 1 284 ? -5.882 28.493 14.465 1 85.3 284 TYR B C 1
ATOM 4652 O O . TYR B 1 284 ? -6.148 29.655 14.781 1 85.3 284 TYR B O 1
ATOM 4660 N N . THR B 1 285 ? -4.755 28.109 14.105 1 81.05 285 THR B N 1
ATOM 4661 C CA . THR B 1 285 ? -3.721 29.066 13.728 1 81.05 285 THR B CA 1
ATOM 4662 C C . THR B 1 285 ? -3.911 29.527 12.285 1 81.05 285 THR B C 1
ATOM 4664 O O . THR B 1 285 ? -4.643 28.897 11.518 1 81.05 285 THR B O 1
ATOM 4667 N N . PRO B 1 286 ? -3.294 30.617 11.928 1 80.11 286 PRO B N 1
ATOM 4668 C CA . PRO B 1 286 ? -3.375 31.053 10.532 1 80.11 286 PRO B CA 1
ATOM 4669 C C . PRO B 1 286 ? -2.923 29.974 9.55 1 80.11 286 PRO B C 1
ATOM 4671 O O . PRO B 1 286 ? -3.522 29.815 8.483 1 80.11 286 PRO B O 1
ATOM 4674 N N . ALA B 1 287 ? -1.895 29.229 9.881 1 85.68 287 ALA B N 1
ATOM 4675 C CA . ALA B 1 287 ? -1.405 28.152 9.025 1 85.68 287 ALA B CA 1
ATOM 4676 C C . ALA B 1 287 ? -2.455 27.055 8.868 1 85.68 287 ALA B C 1
ATOM 4678 O O . ALA B 1 287 ? -2.625 26.501 7.78 1 85.68 287 ALA B O 1
ATOM 4679 N N . MET B 1 288 ? -3.186 26.743 9.932 1 89.43 288 MET B N 1
ATOM 4680 C CA . MET B 1 288 ? -4.249 25.742 9.892 1 89.43 288 MET B CA 1
ATOM 4681 C C . MET B 1 288 ? -5.393 26.201 8.994 1 89.43 288 MET B C 1
ATOM 4683 O O . MET B 1 288 ? -5.938 25.409 8.222 1 89.43 288 MET B O 1
ATOM 4687 N N . TYR B 1 289 ? -5.693 27.497 9.141 1 87.56 289 TYR B N 1
ATOM 4688 C CA . TYR B 1 289 ? -6.721 28.049 8.266 1 87.56 289 TYR B CA 1
ATOM 4689 C C . TYR B 1 289 ? -6.291 27.977 6.806 1 87.56 289 TYR B C 1
ATOM 4691 O O . TYR B 1 289 ? -7.085 27.613 5.935 1 87.56 289 TYR B O 1
ATOM 4699 N N . ALA B 1 290 ? -5.075 28.306 6.582 1 87.33 290 ALA B N 1
ATOM 4700 C CA . ALA B 1 290 ? -4.565 28.337 5.213 1 87.33 290 ALA B CA 1
ATOM 4701 C C . ALA B 1 290 ? -4.608 26.949 4.58 1 87.33 290 ALA B C 1
ATOM 4703 O O . ALA B 1 290 ? -5.062 26.793 3.444 1 87.33 290 ALA B O 1
ATOM 4704 N N . ILE B 1 291 ? -4.151 25.92 5.299 1 92.82 291 ILE B N 1
ATOM 4705 C CA . ILE B 1 291 ? -4.135 24.573 4.74 1 92.82 291 ILE B CA 1
ATOM 4706 C C . ILE B 1 291 ? -5.566 24.062 4.583 1 92.82 291 ILE B C 1
ATOM 4708 O O . ILE B 1 291 ? -5.874 23.342 3.63 1 92.82 291 ILE B O 1
ATOM 4712 N N . SER B 1 292 ? -6.442 24.397 5.52 1 93.76 292 SER B N 1
ATOM 4713 C CA . SER B 1 292 ? -7.847 24.02 5.399 1 93.76 292 SER B CA 1
ATOM 4714 C C . SER B 1 292 ? -8.475 24.624 4.148 1 93.76 292 SER B C 1
ATOM 4716 O O . SER B 1 292 ? -9.242 23.959 3.449 1 93.76 292 SER B O 1
ATOM 4718 N N . ARG B 1 293 ? -8.167 25.861 3.882 1 91.29 293 ARG B N 1
ATOM 4719 C CA . ARG B 1 293 ? -8.676 26.527 2.687 1 91.29 293 ARG B CA 1
ATOM 4720 C C . ARG B 1 293 ? -8.152 25.858 1.421 1 91.29 293 ARG B C 1
ATOM 4722 O O . ARG B 1 293 ? -8.894 25.685 0.452 1 91.29 293 ARG B O 1
ATOM 4729 N N . ALA B 1 294 ? -6.881 25.544 1.387 1 94.32 294 ALA B N 1
ATOM 4730 C CA . ALA B 1 294 ? -6.297 24.855 0.239 1 94.32 294 ALA B CA 1
ATOM 4731 C C . ALA B 1 294 ? -6.976 23.509 0.003 1 94.32 294 ALA B C 1
ATOM 4733 O O . ALA B 1 294 ? -7.239 23.131 -1.141 1 94.32 294 ALA B O 1
ATOM 4734 N N . LEU B 1 295 ? -7.269 22.766 1.102 1 97.17 295 LEU B N 1
ATOM 4735 C CA . LEU B 1 295 ? -7.938 21.472 1.011 1 97.17 295 LEU B CA 1
ATOM 4736 C C . LEU B 1 295 ? -9.345 21.626 0.443 1 97.17 295 LEU B C 1
ATOM 4738 O O . LEU B 1 295 ? -9.764 20.839 -0.409 1 97.17 295 LEU B O 1
ATOM 4742 N N . ARG B 1 296 ? -10.025 22.64 0.89 1 95.6 296 ARG B N 1
ATOM 4743 C CA . ARG B 1 296 ? -11.365 22.904 0.375 1 95.6 296 ARG B CA 1
ATOM 4744 C C . ARG B 1 296 ? -11.322 23.254 -1.109 1 95.6 296 ARG B C 1
ATOM 4746 O O . ARG B 1 296 ? -12.175 22.812 -1.881 1 95.6 296 ARG B O 1
ATOM 4753 N N . GLY B 1 297 ? -10.378 24.112 -1.467 1 93.81 297 GLY B N 1
ATOM 4754 C CA . GLY B 1 297 ? -10.217 24.446 -2.874 1 93.81 297 GLY B CA 1
ATOM 4755 C C . GLY B 1 297 ? -9.954 23.235 -3.748 1 93.81 297 GLY B C 1
ATOM 4756 O O . GLY B 1 297 ? -10.538 23.102 -4.826 1 93.81 297 GLY B O 1
ATOM 4757 N N . ALA B 1 298 ? -9.087 22.328 -3.293 1 94.99 298 ALA B N 1
ATOM 4758 C CA . ALA B 1 298 ? -8.779 21.106 -4.031 1 94.99 298 ALA B CA 1
ATOM 4759 C C . ALA B 1 298 ? -10.012 20.215 -4.157 1 94.99 298 ALA B C 1
ATOM 4761 O O . ALA B 1 298 ? -10.262 19.638 -5.218 1 94.99 298 ALA B O 1
ATOM 4762 N N . ALA B 1 299 ? -10.732 20.071 -3.047 1 96.12 299 ALA B N 1
ATOM 4763 C CA . ALA B 1 299 ? -11.955 19.272 -3.059 1 96.12 299 ALA B CA 1
ATOM 4764 C C . ALA B 1 299 ? -12.958 19.82 -4.069 1 96.12 299 ALA B C 1
ATOM 4766 O O . ALA B 1 299 ? -13.592 19.056 -4.801 1 96.12 299 ALA B O 1
ATOM 4767 N N . ASP B 1 300 ? -13.08 21.119 -4.129 1 92.87 300 ASP B N 1
ATOM 4768 C CA . ASP B 1 300 ? -13.995 21.773 -5.06 1 92.87 300 ASP B CA 1
ATOM 4769 C C . ASP B 1 300 ? -13.592 21.501 -6.508 1 92.87 300 ASP B C 1
ATOM 4771 O O . ASP B 1 300 ? -14.45 21.276 -7.364 1 92.87 300 ASP B O 1
ATOM 4775 N N . ARG B 1 301 ? -12.346 21.499 -6.794 1 91.82 301 ARG B N 1
ATOM 4776 C CA . ARG B 1 301 ? -11.853 21.25 -8.145 1 91.82 301 ARG B CA 1
ATOM 4777 C C . ARG B 1 301 ? -12.096 19.803 -8.559 1 91.82 301 ARG B C 1
ATOM 4779 O O . ARG B 1 301 ? -12.402 19.527 -9.721 1 91.82 301 ARG B O 1
ATOM 4786 N N . MET B 1 302 ? -11.904 18.885 -7.597 1 90.28 302 MET B N 1
ATOM 4787 C CA . MET B 1 302 ? -12.112 17.47 -7.892 1 90.28 302 MET B CA 1
ATOM 4788 C C . MET B 1 302 ? -13.586 17.178 -8.148 1 90.28 302 MET B C 1
ATOM 4790 O O . MET B 1 302 ? -13.92 16.28 -8.923 1 90.28 302 MET B O 1
ATOM 4794 N N . ALA B 1 303 ? -14.4 17.811 -7.395 1 85.78 303 ALA B N 1
ATOM 4795 C CA . ALA B 1 303 ? -15.84 17.622 -7.55 1 85.78 303 ALA B CA 1
ATOM 4796 C C . ALA B 1 303 ? -16.313 18.113 -8.915 1 85.78 303 ALA B C 1
ATOM 4798 O O . ALA B 1 303 ? -17.302 17.61 -9.454 1 85.78 303 ALA B O 1
ATOM 4799 N N . THR B 1 304 ? -15.623 19.07 -9.499 1 75.87 304 THR B N 1
ATOM 4800 C CA . THR B 1 304 ? -16.044 19.675 -10.758 1 75.87 304 THR B CA 1
ATOM 4801 C C . THR B 1 304 ? -15.343 19.011 -11.939 1 75.87 304 THR B C 1
ATOM 4803 O O . THR B 1 304 ? -15.679 19.274 -13.096 1 75.87 304 THR B O 1
ATOM 4806 N N . ALA B 1 305 ? -14.255 18.287 -11.625 1 65.47 305 ALA B N 1
ATOM 4807 C CA . ALA B 1 305 ? -13.521 17.646 -12.713 1 65.47 305 ALA B CA 1
ATOM 4808 C C . ALA B 1 305 ? -14.359 16.554 -13.371 1 65.47 305 ALA B C 1
ATOM 4810 O O . ALA B 1 305 ? -15.056 15.801 -12.687 1 65.47 305 ALA B O 1
ATOM 4811 N N . PRO B 1 306 ? -14.434 16.543 -14.678 1 53.14 306 PRO B N 1
ATOM 4812 C CA . PRO B 1 306 ? -15.244 15.565 -15.409 1 53.14 306 PRO B CA 1
ATOM 4813 C C . PRO B 1 306 ? -14.811 14.125 -15.146 1 53.14 306 PRO B C 1
ATOM 4815 O O . PRO B 1 306 ? -13.63 13.867 -14.898 1 53.14 306 PRO B O 1
ATOM 4818 N N . SER B 1 307 ? -15.653 13.111 -14.576 1 50.32 307 SER B N 1
ATOM 4819 C CA . SER B 1 307 ? -15.48 11.673 -14.397 1 50.32 307 SER B CA 1
ATOM 4820 C C . SER B 1 307 ? -14.729 11.055 -15.571 1 50.32 307 SER B C 1
ATOM 4822 O O . SER B 1 307 ? -15.161 11.168 -16.72 1 50.32 307 SER B O 1
ATOM 4824 N N . VAL B 1 308 ? -13.398 11.016 -15.544 1 41.42 308 VAL B N 1
ATOM 4825 C CA . VAL B 1 308 ? -12.729 10.399 -16.684 1 41.42 308 VAL B CA 1
ATOM 4826 C C . VAL B 1 308 ? -13.023 8.901 -16.708 1 41.42 308 VAL B C 1
ATOM 4828 O O . VAL B 1 308 ? -13.097 8.26 -15.658 1 41.42 308 VAL B O 1
#

pLDDT: mean 85.96, std 12.85, range [27.01, 97.91]

Solvent-accessible surface area (backbone atoms only — not comparable to full-atom values): 32198 Å² total; per-residue (Å²): 129,80,73,76,67,50,71,66,53,32,45,35,52,35,34,18,61,74,57,33,19,63,58,54,4,11,54,72,59,74,37,51,48,68,58,41,51,51,49,50,49,50,43,22,59,70,67,71,44,64,36,62,43,82,46,101,81,39,45,41,69,32,74,60,22,48,55,48,30,53,48,26,37,49,48,49,14,50,52,42,50,47,49,48,53,62,38,38,68,66,40,67,77,58,32,69,37,34,33,27,30,30,58,44,47,37,37,34,51,47,18,53,13,40,40,52,40,47,72,77,40,70,61,43,46,76,45,56,44,60,42,55,69,74,56,43,52,50,30,44,73,30,37,71,19,63,36,27,51,45,72,40,45,94,80,46,74,72,75,58,88,60,48,38,75,42,82,57,47,77,38,48,51,30,36,41,36,29,56,82,59,88,67,64,71,54,42,60,66,63,79,47,64,84,46,42,28,39,38,54,44,87,84,31,68,56,39,52,50,49,52,55,43,31,48,75,56,71,39,74,78,44,72,68,36,53,24,89,47,62,60,27,44,48,22,34,16,46,30,63,72,26,31,33,64,40,49,46,50,61,50,70,76,59,58,88,53,42,37,74,28,39,60,39,78,88,62,63,64,70,47,34,38,33,26,45,32,32,47,53,86,59,78,80,26,53,43,49,51,51,53,51,50,30,43,45,53,35,39,54,50,58,72,67,46,76,88,118,130,80,73,72,64,49,72,65,55,33,46,34,52,34,33,20,61,73,57,32,19,62,58,55,4,12,52,73,60,74,38,51,49,66,58,40,50,50,49,49,50,51,43,20,59,68,68,72,43,63,36,63,42,84,46,102,80,39,45,40,70,31,74,59,22,49,54,46,32,53,48,27,37,48,49,49,14,50,52,42,50,49,51,48,55,56,36,37,70,65,39,67,75,56,30,68,40,34,33,28,30,30,60,44,45,36,38,34,50,48,20,54,13,40,40,53,41,46,71,76,41,71,60,42,46,75,44,59,44,62,43,55,69,73,55,42,52,49,30,42,73,30,37,70,19,62,35,26,52,44,73,40,45,96,81,47,75,74,75,59,89,59,48,38,75,43,82,58,45,77,38,47,50,28,36,40,36,29,57,82,58,90,68,64,70,54,42,59,67,63,78,48,64,85,47,42,29,38,38,55,44,87,84,31,69,55,40,52,50,49,53,55,42,33,48,75,56,72,40,75,79,46,74,67,37,51,24,89,45,62,61,28,42,48,22,34,18,46,29,64,72,27,31,33,63,40,51,45,50,61,49,70,76,58,58,87,53,39,38,70,29,39,60,40,77,87,63,63,65,71,48,33,38,34,26,45,33,31,47,52,85,60,78,80,25,52,43,49,50,52,53,51,49,31,42,46,53,34,40,55,50,59,72,67,47,78,88,115

Nearest PDB structures (foldseek):
  4x6g-assembly1_D  TM=7.581E-01  e=5.781E-21  Pseudomonas aeruginosa PAO1
  1ixc-assembly1_A-2  TM=6.980E-01  e=3.066E-20  Cupriavidus necator
  7d98-assembly1_Q  TM=5.949E-01  e=1.756E-21  Cupriavidus necator
  7d98-assembly1_P  TM=6.973E-01  e=1.137E-19  Cupriavidus necator
  1ixc-assembly1_B-2  TM=5.869E-01  e=4.834E-21  Cupriavidus necator

Foldseek 3Di:
DPPPADLLLLQLLLLQQVLQALCRSCVVSVHHSVVNVVSQVSVCVVVVHHQWDDDPPGIHGDPVVVVSNVVSLQVLQVVLLVVQVVQLVVALLAEEFEEEEEDLCVLALLVQLVVVLCVVRVRYHYHYDYDDAVVQLSCQNSVVGAKYKDKDWPPDPDDDPFKDKDWQDKWDKKKKAFQPDDDDLEDALLVCQPFEEEEEDDPDVQVVLVQVLNVLSPHGHHYDYYDNAVQVVLVCRNVVVTMYIDTPSSVNPHDPRMDIHYYDVVSCRIIMIIIIMHGPPRDDGNSNVSSVVSSNVSSVCVVPPPRD/DPPQADLLLLQLLLLQQVLQALCRSCVVSVHHSVVNVVSQVSVCVVVVHHQWDDDPPGIHGDPVVVVSNVVSLQVLQVVLLVVLVVQLVVALLAEEFEEEEEDLCVLALLVQLVVVLCVVRVRYHYHYDYDDAVVQLSCQNSVVGAKYKDKDWPPDPDDDPFKDKDWQDKWDKKKKAFQPDDDDLEDALLVCQPFEEEEEDDPDVQVVLVQVLNVLSPHGHHYDYYDNAVQVVLVCRNVVVTMYIDTPSSVPPHDPRMAIHYYDVVSCRIIMIIIIMHGPPRDDGNSNVSSVVSSNVSSVCVVPDDRD

Secondary structure (DSSP, 8-state):
------HHHHHHHHHHHHHTSHHHHHHHTT--HHHHHHHHHHHHHHHTS-SEEE-SSSEEE-HHHHHHHHHHHHHHHHHHHHHHHHHHHH-SSSEEEEEEE-HHHIIIIIHHHHHHHHHH-TTEEEEEEE--HHHHHHHHHTTS-SEEEEEE-TTSPPPPTTEEEEEEEEE-EEEEEETT----SEE-GGGGTT-EEEEESTT-HHHHHHHHHHHHTT---EEEEEESSHHHHHHHHHTTS-BEEEEGGGGSS--TTEEEEEEPGGG----EEEEEEEETTPPPPHHHHHHHHHHHHHHHHHHHS---/---S--HHHHHHHHHHHHHTSHHHHHHHTT--HHHHHHHHHHHHHHHTS-SEEE-SSSEEE-HHHHHHHHHHHHHHHHHHHHHHHHHHHH-SSSEEEEEEE-HHHIIIIIHHHHHHHHHH-TTEEEEEEE--HHHHHHHHHTTS-SEEEEEE-TTSPPPPTTEEEEEEEEE-EEEEEETT----SEE-GGGGTT-EEEEESTT-HHHHHHHHHHHHTT---EEEEEESSHHHHHHHHHTTS-BEEEEGGGGSS--TTEEEEEEPGGG----EEEEEEEETTPPPPHHHHHHHHHHHHHHHHHHHS---

Sequence (616 aa):
MQHSFDVVTLFLLLDIAEAGSLTAGAERARMTPSAASQRIAKLEHSIKQPVLTRLPRGVQLTEAGEVLTSRARLFRREMRAASGDLEAIRGLQRGSVRLGSFPTVSASLLSDALKEYHSRWPEVDVRVRSAVRPQLLDMLHSSEVDLALLWSYSWTEEAERSLSLESLMEDETVLLLPIDHRSDDEIALPDLRDARWIIRSNDHPAGEVLLRSCRAAGFEPDVVYEAHDYQEIEAMVAAGVGIAMVPRLAVAYHRPDVRTVTFRKQDRVPTRVIYIASLARRQYTPAMYAISRALRGAADRMATAPSVMQHSFDVVTLFLLLDIAEAGSLTAGAERARMTPSAASQRIAKLEHSIKQPVLTRLPRGVQLTEAGEVLTSRARLFRREMRAASGDLEAIRGLQRGSVRLGSFPTVSASLLSDALKEYHSRWPEVDVRVRSAVRPQLLDMLHSSEVDLALLWSYSWTEEAERSLSLESLMEDETVLLLPIDHRSDDEIALPDLRDARWIIRSNDHPAGEVLLRSCRAAGFEPDVVYEAHDYQEIEAMVAAGVGIAMVPRLAVAYHRPDVRTVTFRKQDRVPTRVIYIASLARRQYTPAMYAISRALRGAADRMATAPSV